Protein 9D7V (pdb70)

Structure (mmCIF, N/CA/C/O backbone):
data_9D7V
#
_entry.id   9D7V
#
_cell.length_a   1.00
_cell.length_b   1.00
_cell.length_c   1.00
_cell.angle_alpha   90.00
_cell.angle_beta   90.00
_cell.angle_gamma   90.00
#
_symmetry.space_group_name_H-M   'P 1'
#
loop_
_entity.id
_entity.type
_entity.pdbx_description
1 polymer 'Green fluorescence protein,MFS-type transporter SLC18B1,membrane protein spd'
2 non-polymer SPERMIDINE
3 water water
#
loop_
_atom_site.group_PDB
_atom_site.id
_atom_site.type_symbol
_atom_site.label_atom_id
_atom_site.label_alt_id
_atom_site.label_comp_id
_atom_site.label_asym_id
_atom_site.label_entity_id
_atom_site.label_seq_id
_atom_site.pdbx_PDB_ins_code
_atom_site.Cartn_x
_atom_site.Cartn_y
_atom_site.Cartn_z
_atom_site.occupancy
_atom_site.B_iso_or_equiv
_atom_site.auth_seq_id
_atom_site.auth_comp_id
_atom_site.auth_asym_id
_atom_site.auth_atom_id
_atom_site.pdbx_PDB_model_num
ATOM 1 N N . VAL A 1 1 ? 132.911 114.820 125.005 1.00 162.49 2 VAL A N 1
ATOM 2 C CA . VAL A 1 1 ? 134.298 114.683 125.428 1.00 170.56 2 VAL A CA 1
ATOM 3 C C . VAL A 1 1 ? 134.980 113.557 124.659 1.00 171.13 2 VAL A C 1
ATOM 4 O O . VAL A 1 1 ? 134.768 112.377 124.943 1.00 170.40 2 VAL A O 1
ATOM 8 N N . SER A 1 2 ? 135.800 113.932 123.682 1.00 170.86 3 SER A N 1
ATOM 9 C CA . SER A 1 2 ? 136.491 112.954 122.859 1.00 164.82 3 SER A CA 1
ATOM 10 C C . SER A 1 2 ? 137.788 112.499 123.525 1.00 157.93 3 SER A C 1
ATOM 11 O O . SER A 1 2 ? 138.204 113.016 124.566 1.00 159.16 3 SER A O 1
ATOM 14 N N . LYS A 1 3 ? 138.427 111.505 122.903 1.00 145.49 4 LYS A N 1
ATOM 15 C CA . LYS A 1 3 ? 139.666 110.951 123.436 1.00 147.45 4 LYS A CA 1
ATOM 16 C C . LYS A 1 3 ? 140.846 111.903 123.287 1.00 148.25 4 LYS A C 1
ATOM 17 O O . LYS A 1 3 ? 141.666 112.002 124.207 1.00 148.24 4 LYS A O 1
ATOM 23 N N . GLY A 1 4 ? 140.933 112.626 122.172 1.00 145.35 5 GLY A N 1
ATOM 24 C CA . GLY A 1 4 ? 142.098 113.416 121.828 1.00 144.62 5 GLY A CA 1
ATOM 25 C C . GLY A 1 4 ? 142.338 114.671 122.635 1.00 143.38 5 GLY A C 1
ATOM 26 O O . GLY A 1 4 ? 143.350 115.342 122.417 1.00 142.52 5 GLY A O 1
ATOM 27 N N . GLU A 1 5 ? 141.437 115.019 123.556 1.00 142.85 6 GLU A N 1
ATOM 28 C CA . GLU A 1 5 ? 141.627 116.219 124.363 1.00 147.09 6 GLU A CA 1
ATOM 29 C C . GLU A 1 5 ? 142.722 116.024 125.408 1.00 148.10 6 GLU A C 1
ATOM 30 O O . GLU A 1 5 ? 143.383 116.994 125.802 1.00 150.19 6 GLU A O 1
ATOM 36 N N . GLU A 1 6 ? 142.944 114.782 125.847 1.00 145.47 7 GLU A N 1
ATOM 37 C CA . GLU A 1 6 ? 143.927 114.517 126.894 1.00 149.48 7 GLU A CA 1
ATOM 38 C C . GLU A 1 6 ? 145.357 114.691 126.396 1.00 145.02 7 GLU A C 1
ATOM 39 O O . GLU A 1 6 ? 146.243 115.059 127.176 1.00 143.67 7 GLU A O 1
ATOM 45 N N . LEU A 1 7 ? 145.602 114.454 125.107 1.00 139.17 8 LEU A N 1
ATOM 46 C CA . LEU A 1 7 ? 146.952 114.554 124.565 1.00 136.44 8 LEU A CA 1
ATOM 47 C C . LEU A 1 7 ? 147.371 115.986 124.258 1.00 138.05 8 LEU A C 1
ATOM 48 O O . LEU A 1 7 ? 148.527 116.203 123.879 1.00 137.12 8 LEU A O 1
ATOM 53 N N . PHE A 1 8 ? 146.476 116.960 124.403 1.00 136.23 9 PHE A N 1
ATOM 54 C CA . PHE A 1 8 ? 146.766 118.340 124.040 1.00 133.22 9 PHE A CA 1
ATOM 55 C C . PHE A 1 8 ? 147.027 119.240 125.238 1.00 136.51 9 PHE A C 1
ATOM 56 O O . PHE A 1 8 ? 147.257 120.439 125.053 1.00 138.39 9 PHE A O 1
ATOM 64 N N . THR A 1 9 ? 146.997 118.705 126.453 1.00 137.75 10 THR A N 1
ATOM 65 C CA . THR A 1 9 ? 147.265 119.502 127.647 1.00 137.68 10 THR A CA 1
ATOM 66 C C . THR A 1 9 ? 148.771 119.687 127.767 1.00 135.09 10 THR A C 1
ATOM 67 O O . THR A 1 9 ? 149.462 118.882 128.395 1.00 137.69 10 THR A O 1
ATOM 71 N N . GLY A 1 10 ? 149.287 120.752 127.160 1.00 133.73 11 GLY A N 1
ATOM 72 C CA . GLY A 1 10 ? 150.710 121.024 127.205 1.00 130.49 11 GLY A CA 1
ATOM 73 C C . GLY A 1 10 ? 151.272 121.494 125.881 1.00 127.27 11 GLY A C 1
ATOM 74 O O . GLY A 1 10 ? 150.597 121.422 124.850 1.00 130.52 11 GLY A O 1
ATOM 75 N N . VAL A 1 11 ? 152.512 121.980 125.897 1.00 124.69 12 VAL A N 1
ATOM 76 C CA . VAL A 1 11 ? 153.147 122.461 124.678 1.00 129.23 12 VAL A CA 1
ATOM 77 C C . VAL A 1 11 ? 153.606 121.271 123.847 1.00 125.00 12 VAL A C 1
ATOM 78 O O . VAL A 1 11 ? 154.370 120.420 124.321 1.00 127.23 12 VAL A O 1
ATOM 82 N N . VAL A 1 12 ? 153.145 121.205 122.603 1.00 124.12 13 VAL A N 1
ATOM 83 C CA . VAL A 1 12 ? 153.545 120.122 121.708 1.00 124.74 13 VAL A CA 1
ATOM 84 C C . VAL A 1 12 ? 154.259 120.709 120.493 1.00 126.19 13 VAL A C 1
ATOM 85 O O . VAL A 1 12 ? 153.911 121.810 120.036 1.00 131.21 13 VAL A O 1
ATOM 89 N N . PRO A 1 13 ? 155.276 120.034 119.959 1.00 124.09 14 PRO A N 1
ATOM 90 C CA . PRO A 1 13 ? 155.993 120.568 118.795 1.00 128.48 14 PRO A CA 1
ATOM 91 C C . PRO A 1 13 ? 155.151 120.488 117.530 1.00 133.95 14 PRO A C 1
ATOM 92 O O . PRO A 1 13 ? 154.185 119.729 117.430 1.00 130.32 14 PRO A O 1
ATOM 96 N N . ILE A 1 14 ? 155.540 121.301 116.549 1.00 129.27 15 ILE A N 1
ATOM 97 C CA . ILE A 1 14 ? 154.844 121.385 115.269 1.00 120.19 15 ILE A CA 1
ATOM 98 C C . ILE A 1 14 ? 155.887 121.449 114.160 1.00 119.13 15 ILE A C 1
ATOM 99 O O . ILE A 1 14 ? 156.996 121.960 114.354 1.00 121.60 15 ILE A O 1
ATOM 104 N N . LEU A 1 15 ? 155.540 120.881 113.006 1.00 123.24 16 LEU A N 1
ATOM 105 C CA . LEU A 1 15 ? 156.401 120.877 111.831 1.00 120.16 16 LEU A CA 1
ATOM 106 C C . LEU A 1 15 ? 155.513 121.055 110.610 1.00 114.62 16 LEU A C 1
ATOM 107 O O . LEU A 1 15 ? 154.437 120.456 110.533 1.00 119.49 16 LEU A O 1
ATOM 112 N N . VAL A 1 16 ? 155.964 121.869 109.659 1.00 112.11 17 VAL A N 1
ATOM 113 C CA . VAL A 1 16 ? 155.147 122.294 108.532 1.00 107.43 17 VAL A CA 1
ATOM 114 C C . VAL A 1 16 ? 155.962 122.163 107.248 1.00 105.81 17 VAL A C 1
ATOM 115 O O . VAL A 1 16 ? 157.175 122.403 107.237 1.00 109.41 17 VAL A O 1
ATOM 119 N N . GLU A 1 17 ? 155.299 121.720 106.178 1.00 108.80 18 GLU A N 1
ATOM 120 C CA . GLU A 1 17 ? 155.926 121.486 104.886 1.00 113.11 18 GLU A CA 1
ATOM 121 C C . GLU A 1 17 ? 154.939 121.862 103.791 1.00 114.31 18 GLU A C 1
ATOM 122 O O . GLU A 1 17 ? 153.741 121.598 103.914 1.00 125.03 18 GLU A O 1
ATOM 128 N N . LEU A 1 18 ? 155.442 122.479 102.723 1.00 112.46 19 LEU A N 1
ATOM 129 C CA . LEU A 1 18 ? 154.600 122.954 101.636 1.00 115.26 19 LEU A CA 1
ATOM 130 C C . LEU A 1 18 ? 155.366 122.865 100.326 1.00 120.44 19 LEU A C 1
ATOM 131 O O . LEU A 1 18 ? 156.514 123.310 100.241 1.00 128.05 19 LEU A O 1
ATOM 136 N N . ASP A 1 19 ? 154.709 122.313 99.307 1.00 116.40 20 ASP A N 1
ATOM 137 C CA . ASP A 1 19 ? 155.234 122.251 97.948 1.00 117.82 20 ASP A CA 1
ATOM 138 C C . ASP A 1 19 ? 154.171 122.808 97.016 1.00 118.93 20 ASP A C 1
ATOM 139 O O . ASP A 1 19 ? 153.120 122.186 96.836 1.00 126.02 20 ASP A O 1
ATOM 144 N N . GLY A 1 20 ? 154.438 123.972 96.415 1.00 121.71 21 GLY A N 1
ATOM 145 C CA . GLY A 1 20 ? 153.428 124.663 95.644 1.00 127.09 21 GLY A CA 1
ATOM 146 C C . GLY A 1 20 ? 153.928 125.059 94.269 1.00 131.74 21 GLY A C 1
ATOM 147 O O . GLY A 1 20 ? 155.127 125.020 93.977 1.00 134.02 21 GLY A O 1
ATOM 148 N N . ASP A 1 21 ? 152.974 125.456 93.428 1.00 130.43 22 ASP A N 1
ATOM 149 C CA . ASP A 1 21 ? 153.246 125.842 92.053 1.00 130.94 22 ASP A CA 1
ATOM 150 C C . ASP A 1 21 ? 152.295 126.961 91.656 1.00 129.41 22 ASP A C 1
ATOM 151 O O . ASP A 1 21 ? 151.076 126.817 91.777 1.00 133.12 22 ASP A O 1
ATOM 156 N N . VAL A 1 22 ? 152.855 128.073 91.181 1.00 129.92 23 VAL A N 1
ATOM 157 C CA . VAL A 1 22 ? 152.062 129.182 90.653 1.00 136.22 23 VAL A CA 1
ATOM 158 C C . VAL A 1 22 ? 152.512 129.509 89.223 1.00 136.19 23 VAL A C 1
ATOM 159 O O . VAL A 1 22 ? 153.652 129.938 89.002 1.00 137.81 23 VAL A O 1
ATOM 163 N N . ASN A 1 23 ? 151.619 129.264 88.255 1.00 131.66 24 ASN A N 1
ATOM 164 C CA . ASN A 1 23 ? 151.807 129.560 86.826 1.00 142.51 24 ASN A CA 1
ATOM 165 C C . ASN A 1 23 ? 153.072 128.917 86.252 1.00 148.01 24 ASN A C 1
ATOM 166 O O . ASN A 1 23 ? 153.815 129.526 85.478 1.00 146.63 24 ASN A O 1
ATOM 171 N N . GLY A 1 24 ? 153.317 127.668 86.641 1.00 145.68 25 GLY A N 1
ATOM 172 C CA . GLY A 1 24 ? 154.508 126.964 86.216 1.00 145.69 25 GLY A CA 1
ATOM 173 C C . GLY A 1 24 ? 155.749 127.252 87.031 1.00 147.57 25 GLY A C 1
ATOM 174 O O . GLY A 1 24 ? 156.809 126.685 86.735 1.00 148.27 25 GLY A O 1
ATOM 175 N N . HIS A 1 25 ? 155.656 128.111 88.043 1.00 143.38 26 HIS A N 1
ATOM 176 C CA . HIS A 1 25 ? 156.771 128.431 88.923 1.00 138.99 26 HIS A CA 1
ATOM 177 C C . HIS A 1 25 ? 156.662 127.578 90.180 1.00 136.06 26 HIS A C 1
ATOM 178 O O . HIS A 1 25 ? 155.719 127.739 90.961 1.00 138.21 26 HIS A O 1
ATOM 185 N N . LYS A 1 26 ? 157.615 126.672 90.366 1.00 133.29 27 LYS A N 1
ATOM 186 C CA . LYS A 1 26 ? 157.624 125.787 91.519 1.00 134.66 27 LYS A CA 1
ATOM 187 C C . LYS A 1 26 ? 158.293 126.471 92.702 1.00 134.10 27 LYS A C 1
ATOM 188 O O . LYS A 1 26 ? 159.237 127.248 92.532 1.00 136.51 27 LYS A O 1
ATOM 194 N N . PHE A 1 27 ? 157.798 126.177 93.903 1.00 132.16 28 PHE A N 1
ATOM 195 C CA . PHE A 1 27 ? 158.409 126.659 95.132 1.00 132.65 28 PHE A CA 1
ATOM 196 C C . PHE A 1 27 ? 158.077 125.687 96.254 1.00 127.22 28 PHE A C 1
ATOM 197 O O . PHE A 1 27 ? 157.172 124.859 96.139 1.00 132.83 28 PHE A O 1
ATOM 205 N N . SER A 1 28 ? 158.833 125.787 97.344 1.00 119.25 29 SER A N 1
ATOM 206 C CA . SER A 1 28 ? 158.655 124.897 98.482 1.00 117.00 29 SER A CA 1
ATOM 207 C C . SER A 1 28 ? 159.164 125.581 99.738 1.00 117.36 29 SER A C 1
ATOM 208 O O . SER A 1 28 ? 160.238 126.187 99.722 1.00 127.23 29 SER A O 1
ATOM 211 N N . VAL A 1 29 ? 158.393 125.486 100.823 1.00 111.03 30 VAL A N 1
ATOM 212 C CA . VAL A 1 29 ? 158.812 126.020 102.113 1.00 115.47 30 VAL A CA 1
ATOM 213 C C . VAL A 1 29 ? 158.655 124.932 103.168 1.00 114.22 30 VAL A C 1
ATOM 214 O O . VAL A 1 29 ? 157.908 123.966 102.998 1.00 119.16 30 VAL A O 1
ATOM 218 N N . SER A 1 30 ? 159.402 125.083 104.258 1.00 109.84 31 SER A N 1
ATOM 219 C CA . SER A 1 30 ? 159.353 124.142 105.369 1.00 108.61 31 SER A CA 1
ATOM 220 C C . SER A 1 30 ? 159.677 124.894 106.650 1.00 109.38 31 SER A C 1
ATOM 221 O O . SER A 1 30 ? 160.223 126.000 106.616 1.00 116.70 31 SER A O 1
ATOM 224 N N . GLY A 1 31 ? 159.333 124.288 107.781 1.00 109.82 32 GLY A N 1
ATOM 225 C CA . GLY A 1 31 ? 159.647 124.920 109.051 1.00 111.22 32 GLY A CA 1
ATOM 226 C C . GLY A 1 31 ? 159.196 124.090 110.231 1.00 112.89 32 GLY A C 1
ATOM 227 O O . GLY A 1 31 ? 158.553 123.049 110.082 1.00 119.46 32 GLY A O 1
ATOM 228 N N . GLU A 1 32 ? 159.550 124.576 111.420 1.00 112.63 33 GLU A N 1
ATOM 229 C CA . GLU A 1 32 ? 159.193 123.944 112.683 1.00 115.35 33 GLU A CA 1
ATOM 230 C C . GLU A 1 32 ? 158.704 125.007 113.659 1.00 112.70 33 GLU A C 1
ATOM 231 O O . GLU A 1 32 ? 158.713 126.204 113.366 1.00 117.81 33 GLU A O 1
ATOM 237 N N . GLY A 1 33 ? 158.276 124.556 114.834 1.00 112.09 34 GLY A N 1
ATOM 238 C CA . GLY A 1 33 ? 157.854 125.484 115.868 1.00 115.48 34 GLY A CA 1
ATOM 239 C C . GLY A 1 33 ? 157.175 124.749 117.007 1.00 124.24 34 GLY A C 1
ATOM 240 O O . GLY A 1 33 ? 157.315 123.533 117.146 1.00 124.15 34 GLY A O 1
ATOM 241 N N . GLU A 1 34 ? 156.378 125.491 117.776 1.00 126.16 35 GLU A N 1
ATOM 242 C CA . GLU A 1 34 ? 155.707 124.889 118.922 1.00 121.19 35 GLU A CA 1
ATOM 243 C C . GLU A 1 34 ? 154.315 125.477 119.100 1.00 120.48 35 GLU A C 1
ATOM 244 O O . GLU A 1 34 ? 154.091 126.671 118.886 1.00 128.82 35 GLU A O 1
ATOM 250 N N . GLY A 1 35 ? 153.377 124.627 119.513 1.00 116.09 36 GLY A N 1
ATOM 251 C CA . GLY A 1 35 ? 152.021 125.078 119.746 1.00 120.79 36 GLY A CA 1
ATOM 252 C C . GLY A 1 35 ? 151.436 124.513 121.020 1.00 118.54 36 GLY A C 1
ATOM 253 O O . GLY A 1 35 ? 151.628 123.335 121.327 1.00 124.58 36 GLY A O 1
ATOM 254 N N . ASP A 1 36 ? 150.732 125.346 121.780 1.00 118.29 37 ASP A N 1
ATOM 255 C CA . ASP A 1 36 ? 150.068 124.926 123.004 1.00 123.35 37 ASP A CA 1
ATOM 256 C C . ASP A 1 36 ? 148.584 125.228 122.855 1.00 126.61 37 ASP A C 1
ATOM 257 O O . ASP A 1 36 ? 148.209 126.344 122.480 1.00 131.41 37 ASP A O 1
ATOM 262 N N . ALA A 1 37 ? 147.748 124.236 123.145 1.00 127.59 38 ALA A N 1
ATOM 263 C CA . ALA A 1 37 ? 146.309 124.377 122.994 1.00 125.53 38 ALA A CA 1
ATOM 264 C C . ALA A 1 37 ? 145.582 124.578 124.314 1.00 129.52 38 ALA A C 1
ATOM 265 O O . ALA A 1 37 ? 144.350 124.675 124.310 1.00 134.72 38 ALA A O 1
ATOM 267 N N . THR A 1 38 ? 146.306 124.615 125.436 1.00 136.54 39 THR A N 1
ATOM 268 C CA . THR A 1 38 ? 145.670 124.878 126.723 1.00 145.13 39 THR A CA 1
ATOM 269 C C . THR A 1 38 ? 145.150 126.310 126.791 1.00 143.92 39 THR A C 1
ATOM 270 O O . THR A 1 38 ? 144.027 126.553 127.251 1.00 139.61 39 THR A O 1
ATOM 274 N N . TYR A 1 39 ? 145.939 127.271 126.300 1.00 138.98 40 TYR A N 1
ATOM 275 C CA . TYR A 1 39 ? 145.511 128.664 126.254 1.00 142.89 40 TYR A CA 1
ATOM 276 C C . TYR A 1 39 ? 145.596 129.245 124.844 1.00 140.35 40 TYR A C 1
ATOM 277 O O . TYR A 1 39 ? 145.524 130.467 124.680 1.00 139.60 40 TYR A O 1
ATOM 286 N N . GLY A 1 40 ? 145.739 128.395 123.828 1.00 136.78 41 GLY A N 1
ATOM 287 C CA . GLY A 1 40 ? 145.626 128.812 122.442 1.00 123.02 41 GLY A CA 1
ATOM 288 C C . GLY A 1 40 ? 146.741 129.690 121.912 1.00 117.95 41 GLY A C 1
ATOM 289 O O . GLY A 1 40 ? 146.496 130.835 121.525 1.00 118.65 41 GLY A O 1
ATOM 290 N N . LYS A 1 41 ? 147.967 129.175 121.886 1.00 119.35 42 LYS A N 1
ATOM 291 C CA . LYS A 1 41 ? 149.112 129.898 121.352 1.00 121.46 42 LYS A CA 1
ATOM 292 C C . LYS A 1 41 ? 149.836 129.035 120.329 1.00 118.49 42 LYS A C 1
ATOM 293 O O . LYS A 1 41 ? 149.929 127.814 120.490 1.00 123.34 42 LYS A O 1
ATOM 299 N N . LEU A 1 42 ? 150.343 129.667 119.274 1.00 112.74 43 LEU A N 1
ATOM 300 C CA . LEU A 1 42 ? 151.070 128.924 118.252 1.00 114.67 43 LEU A CA 1
ATOM 301 C C . LEU A 1 42 ? 152.209 129.772 117.707 1.00 116.28 43 LEU A C 1
ATOM 302 O O . LEU A 1 42 ? 151.991 130.921 117.316 1.00 119.89 43 LEU A O 1
ATOM 307 N N . THR A 1 43 ? 153.415 129.205 117.681 1.00 114.93 44 THR A N 1
ATOM 308 C CA . THR A 1 43 ? 154.592 129.859 117.129 1.00 113.82 44 THR A CA 1
ATOM 309 C C . THR A 1 43 ? 155.123 129.018 115.979 1.00 113.42 44 THR A C 1
ATOM 310 O O . THR A 1 43 ? 155.493 127.851 116.174 1.00 120.58 44 THR A O 1
ATOM 314 N N . LEU A 1 44 ? 155.167 129.622 114.792 1.00 116.46 45 LEU A N 1
ATOM 315 C CA . LEU A 1 44 ? 155.527 128.940 113.553 1.00 111.69 45 LEU A CA 1
ATOM 316 C C . LEU A 1 44 ? 156.662 129.703 112.888 1.00 115.89 45 LEU A C 1
ATOM 317 O O . LEU A 1 44 ? 156.538 130.903 112.633 1.00 122.87 45 LEU A O 1
ATOM 322 N N . LYS A 1 45 ? 157.762 129.018 112.606 1.00 111.63 46 LYS A N 1
ATOM 323 C CA . LYS A 1 45 ? 158.920 129.636 111.968 1.00 112.67 46 LYS A CA 1
ATOM 324 C C . LYS A 1 45 ? 159.093 128.999 110.595 1.00 114.87 46 LYS A C 1
ATOM 325 O O . LYS A 1 45 ? 159.478 127.831 110.495 1.00 120.26 46 LYS A O 1
ATOM 331 N N . LEU A 1 46 ? 158.813 129.763 109.544 1.00 112.21 47 LEU A N 1
ATOM 332 C CA . LEU A 1 46 ? 158.931 129.284 108.172 1.00 111.14 47 LEU A CA 1
ATOM 333 C C . LEU A 1 46 ? 160.264 129.717 107.583 1.00 115.02 47 LEU A C 1
ATOM 334 O O . LEU A 1 46 ? 160.718 130.840 107.821 1.00 122.74 47 LEU A O 1
ATOM 339 N N . ILE A 1 47 ? 160.887 128.822 106.821 1.00 111.86 48 ILE A N 1
ATOM 340 C CA . ILE A 1 47 ? 162.094 129.126 106.062 1.00 115.68 48 ILE A CA 1
ATOM 341 C C . ILE A 1 47 ? 161.867 128.634 104.640 1.00 115.71 48 ILE A C 1
ATOM 342 O O . ILE A 1 47 ? 161.556 127.456 104.433 1.00 116.56 48 ILE A O 1
ATOM 347 N N . CYS A 1 48 ? 162.014 129.530 103.667 1.00 121.66 49 CYS A N 1
ATOM 348 C CA . CYS A 1 48 ? 161.860 129.147 102.270 1.00 127.30 49 CYS A CA 1
ATOM 349 C C . CYS A 1 48 ? 163.040 128.290 101.830 1.00 128.84 49 CYS A C 1
ATOM 350 O O . CYS A 1 48 ? 164.199 128.633 102.083 1.00 134.98 49 CYS A O 1
ATOM 353 N N . THR A 1 49 ? 162.745 127.172 101.168 1.00 125.77 50 THR A N 1
ATOM 354 C CA . THR A 1 49 ? 163.785 126.215 100.812 1.00 133.79 50 THR A CA 1
ATOM 355 C C . THR A 1 49 ? 164.403 126.479 99.447 1.00 136.10 50 THR A C 1
ATOM 356 O O . THR A 1 49 ? 165.596 126.215 99.259 1.00 139.29 50 THR A O 1
ATOM 360 N N . THR A 1 50 ? 163.630 126.990 98.490 1.00 134.77 51 THR A N 1
ATOM 361 C CA . THR A 1 50 ? 164.166 127.248 97.160 1.00 145.32 51 THR A CA 1
ATOM 362 C C . THR A 1 50 ? 164.896 128.582 97.058 1.00 153.64 51 THR A C 1
ATOM 363 O O . THR A 1 50 ? 165.482 128.868 96.008 1.00 154.87 51 THR A O 1
ATOM 367 N N . GLY A 1 51 ? 164.875 129.400 98.111 1.00 152.84 52 GLY A N 1
ATOM 368 C CA . GLY A 1 51 ? 165.653 130.615 98.180 1.00 155.31 52 GLY A CA 1
ATOM 369 C C . GLY A 1 51 ? 164.905 131.881 97.813 1.00 159.43 52 GLY A C 1
ATOM 370 O O . GLY A 1 51 ? 165.349 132.973 98.187 1.00 160.89 52 GLY A O 1
ATOM 371 N N . LYS A 1 52 ? 163.787 131.769 97.099 1.00 157.99 53 LYS A N 1
ATOM 372 C CA . LYS A 1 52 ? 163.016 132.940 96.709 1.00 156.69 53 LYS A CA 1
ATOM 373 C C . LYS A 1 52 ? 161.552 132.547 96.573 1.00 152.96 53 LYS A C 1
ATOM 374 O O . LYS A 1 52 ? 161.223 131.400 96.264 1.00 155.78 53 LYS A O 1
ATOM 380 N N . LEU A 1 53 ? 160.674 133.521 96.798 1.00 143.41 54 LEU A N 1
ATOM 381 C CA . LEU A 1 53 ? 159.242 133.286 96.753 1.00 137.32 54 LEU A CA 1
ATOM 382 C C . LEU A 1 53 ? 158.614 134.201 95.708 1.00 138.71 54 LEU A C 1
ATOM 383 O O . LEU A 1 53 ? 158.753 135.433 95.799 1.00 142.38 54 LEU A O 1
ATOM 388 N N . PRO A 1 54 ? 157.925 133.649 94.703 1.00 136.84 55 PRO A N 1
ATOM 389 C CA . PRO A 1 54 ? 157.217 134.501 93.737 1.00 134.39 55 PRO A CA 1
ATOM 390 C C . PRO A 1 54 ? 155.918 135.083 94.266 1.00 133.29 55 PRO A C 1
ATOM 391 O O . PRO A 1 54 ? 155.334 135.948 93.598 1.00 135.68 55 PRO A O 1
ATOM 395 N N . VAL A 1 55 ? 155.450 134.641 95.428 1.00 126.56 56 VAL A N 1
ATOM 396 C CA . VAL A 1 55 ? 154.201 135.129 96.009 1.00 122.41 56 VAL A CA 1
ATOM 397 C C . VAL A 1 55 ? 154.523 135.790 97.343 1.00 123.82 56 VAL A C 1
ATOM 398 O O . VAL A 1 55 ? 155.545 135.475 97.975 1.00 131.11 56 VAL A O 1
ATOM 402 N N . PRO A 1 56 ? 153.701 136.745 97.779 1.00 114.33 57 PRO A N 1
ATOM 403 C CA . PRO A 1 56 ? 153.903 137.328 99.110 1.00 111.85 57 PRO A CA 1
ATOM 404 C C . PRO A 1 56 ? 153.559 136.348 100.221 1.00 113.36 57 PRO A C 1
ATOM 405 O O . PRO A 1 56 ? 152.769 135.416 100.055 1.00 113.02 57 PRO A O 1
ATOM 409 N N . TRP A 1 57 ? 154.197 136.573 101.369 1.00 115.26 58 TRP A N 1
ATOM 410 C CA . TRP A 1 57 ? 153.969 135.741 102.551 1.00 111.31 58 TRP A CA 1
ATOM 411 C C . TRP A 1 57 ? 152.548 135.777 103.125 1.00 103.74 58 TRP A C 1
ATOM 412 O O . TRP A 1 57 ? 152.065 134.702 103.521 1.00 104.09 58 TRP A O 1
ATOM 423 N N . PRO A 1 58 ? 151.839 136.925 103.251 1.00 104.34 59 PRO A N 1
ATOM 424 C CA . PRO A 1 58 ? 150.471 136.848 103.812 1.00 101.09 59 PRO A CA 1
ATOM 425 C C . PRO A 1 58 ? 149.459 136.094 102.960 1.00 101.99 59 PRO A C 1
ATOM 426 O O . PRO A 1 58 ? 148.398 135.723 103.477 1.00 99.89 59 PRO A O 1
ATOM 430 N N . THR A 1 59 ? 149.743 135.857 101.678 1.00 101.73 60 THR A N 1
ATOM 431 C CA . THR A 1 59 ? 148.848 135.032 100.874 1.00 97.30 60 THR A CA 1
ATOM 432 C C . THR A 1 59 ? 148.916 133.565 101.283 1.00 99.66 60 THR A C 1
ATOM 433 O O . THR A 1 59 ? 147.955 132.818 101.070 1.00 105.95 60 THR A O 1
ATOM 437 N N . LEU A 1 60 ? 150.031 133.136 101.870 1.00 97.63 61 LEU A N 1
ATOM 438 C CA . LEU A 1 60 ? 150.217 131.747 102.268 1.00 90.94 61 LEU A CA 1
ATOM 439 C C . LEU A 1 60 ? 150.061 131.518 103.766 1.00 92.44 61 LEU A C 1
ATOM 440 O O . LEU A 1 60 ? 150.199 130.375 104.211 1.00 96.23 61 LEU A O 1
ATOM 445 N N . VAL A 1 61 ? 149.792 132.566 104.551 1.00 97.97 62 VAL A N 1
ATOM 446 C CA . VAL A 1 61 ? 149.557 132.396 105.985 1.00 97.39 62 VAL A CA 1
ATOM 447 C C . VAL A 1 61 ? 148.265 131.621 106.222 1.00 101.22 62 VAL A C 1
ATOM 448 O O . VAL A 1 61 ? 148.184 130.773 107.120 1.00 107.19 62 VAL A O 1
ATOM 452 N N . THR A 1 62 ? 147.259 131.847 105.375 1.00 101.46 63 THR A N 1
ATOM 453 C CA . THR A 1 62 ? 145.984 131.153 105.514 1.00 95.02 63 THR A CA 1
ATOM 454 C C . THR A 1 62 ? 146.047 129.686 105.102 1.00 95.67 63 THR A C 1
ATOM 455 O O . THR A 1 62 ? 145.070 128.960 105.307 1.00 101.87 63 THR A O 1
ATOM 459 N N . THR A 1 63 ? 147.147 129.237 104.505 1.00 100.51 64 THR A N 1
ATOM 460 C CA . THR A 1 63 ? 147.337 127.817 104.254 1.00 96.81 64 THR A CA 1
ATOM 461 C C . THR A 1 63 ? 148.271 127.166 105.262 1.00 100.08 64 THR A C 1
ATOM 462 O O . THR A 1 63 ? 148.133 125.967 105.528 1.00 96.33 64 THR A O 1
ATOM 466 N N . LEU A 1 64 ? 149.198 127.928 105.842 1.00 100.97 65 LEU A N 1
ATOM 467 C CA . LEU A 1 64 ? 150.177 127.383 106.776 1.00 103.60 65 LEU A CA 1
ATOM 468 C C . LEU A 1 64 ? 149.690 127.484 108.220 1.00 106.05 65 LEU A C 1
ATOM 469 O O . LEU A 1 64 ? 149.504 126.466 108.893 1.00 110.55 65 LEU A O 1
ATOM 474 N N . GLY A 1 65 ? 149.474 128.706 108.701 1.00 112.58 66 GLY A N 1
ATOM 475 C CA . GLY A 1 65 ? 149.080 128.926 110.079 1.00 120.43 66 GLY A CA 1
ATOM 476 C C . GLY A 1 65 ? 147.619 128.631 110.336 1.00 118.54 66 GLY A C 1
ATOM 477 O O . GLY A 1 65 ? 147.249 128.138 111.406 1.00 119.60 66 GLY A O 1
ATOM 478 N N . TYR A 1 66 ? 146.774 128.929 109.349 1.00 114.82 67 TYR A N 1
ATOM 479 C CA . TYR A 1 66 ? 145.354 128.619 109.446 1.00 107.10 67 TYR A CA 1
ATOM 480 C C . TYR A 1 66 ? 145.065 127.155 109.159 1.00 107.77 67 TYR A C 1
ATOM 481 O O . TYR A 1 66 ? 143.921 126.723 109.326 1.00 117.54 67 TYR A O 1
ATOM 490 N N . GLY A 1 67 ? 146.059 126.391 108.712 1.00 111.85 68 GLY A N 1
ATOM 491 C CA . GLY A 1 67 ? 145.905 124.957 108.593 1.00 120.53 68 GLY A CA 1
ATOM 492 C C . GLY A 1 67 ? 146.077 124.201 109.888 1.00 121.87 68 GLY A C 1
ATOM 493 O O . GLY A 1 67 ? 145.837 122.991 109.927 1.00 124.54 68 GLY A O 1
ATOM 494 N N . LEU A 1 68 ? 146.491 124.890 110.948 1.00 115.42 69 LEU A N 1
ATOM 495 C CA . LEU A 1 68 ? 146.637 124.282 112.264 1.00 112.22 69 LEU A CA 1
ATOM 496 C C . LEU A 1 68 ? 145.408 124.611 113.110 1.00 116.47 69 LEU A C 1
ATOM 497 O O . LEU A 1 68 ? 145.431 125.432 114.027 1.00 118.73 69 LEU A O 1
ATOM 502 N N . GLN A 1 69 ? 144.316 123.936 112.766 1.00 112.07 70 GLN A N 1
ATOM 503 C CA . GLN A 1 69 ? 143.035 124.088 113.441 1.00 110.19 70 GLN A CA 1
ATOM 504 C C . GLN A 1 69 ? 142.985 123.409 114.802 1.00 112.14 70 GLN A C 1
ATOM 505 O O . GLN A 1 69 ? 142.107 123.737 115.606 1.00 114.85 70 GLN A O 1
ATOM 511 N N . CYS A 1 70 ? 143.903 122.484 115.084 1.00 110.77 71 CYS A N 1
ATOM 512 C CA . CYS A 1 70 ? 143.803 121.653 116.276 1.00 113.93 71 CYS A CA 1
ATOM 513 C C . CYS A 1 70 ? 144.309 122.336 117.536 1.00 115.21 71 CYS A C 1
ATOM 514 O O . CYS A 1 70 ? 144.140 121.779 118.624 1.00 121.77 71 CYS A O 1
ATOM 517 N N . PHE A 1 71 ? 144.931 123.508 117.426 1.00 116.07 72 PHE A N 1
ATOM 518 C CA . PHE A 1 71 ? 145.410 124.238 118.590 1.00 112.33 72 PHE A CA 1
ATOM 519 C C . PHE A 1 71 ? 144.409 125.281 119.066 1.00 113.16 72 PHE A C 1
ATOM 520 O O . PHE A 1 71 ? 144.807 126.316 119.608 1.00 119.41 72 PHE A O 1
ATOM 528 N N . ALA A 1 72 ? 143.119 125.027 118.871 1.00 113.45 73 ALA A N 1
ATOM 529 C CA . ALA A 1 72 ? 142.094 125.974 119.273 1.00 115.07 73 ALA A CA 1
ATOM 530 C C . ALA A 1 72 ? 141.860 125.920 120.776 1.00 119.20 73 ALA A C 1
ATOM 531 O O . ALA A 1 72 ? 141.956 124.865 121.408 1.00 122.48 73 ALA A O 1
ATOM 533 N N . ARG A 1 73 ? 141.542 127.078 121.347 1.00 117.78 74 ARG A N 1
ATOM 534 C CA . ARG A 1 73 ? 141.257 127.202 122.773 1.00 122.43 74 ARG A CA 1
ATOM 535 C C . ARG A 1 73 ? 139.743 127.172 122.939 1.00 116.79 74 ARG A C 1
ATOM 536 O O . ARG A 1 73 ? 139.071 128.198 122.815 1.00 115.86 74 ARG A O 1
ATOM 544 N N . TYR A 1 74 ? 139.203 125.984 123.200 1.00 121.95 75 TYR A N 1
ATOM 545 C CA . TYR A 1 74 ? 137.777 125.832 123.429 1.00 129.56 75 TYR A CA 1
ATOM 546 C C . TYR A 1 74 ? 137.490 125.999 124.909 1.00 141.55 75 TYR A C 1
ATOM 547 O O . TYR A 1 74 ? 138.255 125.480 125.739 1.00 144.86 75 TYR A O 1
ATOM 556 N N . PRO A 1 75 ? 136.423 126.701 125.292 1.00 140.16 76 PRO A N 1
ATOM 557 C CA . PRO A 1 75 ? 136.095 126.826 126.719 1.00 142.55 76 PRO A CA 1
ATOM 558 C C . PRO A 1 75 ? 135.469 125.564 127.292 1.00 144.57 76 PRO A C 1
ATOM 559 O O . PRO A 1 75 ? 135.403 124.527 126.623 1.00 147.00 76 PRO A O 1
ATOM 563 N N . ASP A 1 76 ? 135.012 125.650 128.544 1.00 149.96 77 ASP A N 1
ATOM 564 C CA . ASP A 1 76 ? 134.415 124.493 129.207 1.00 160.53 77 ASP A CA 1
ATOM 565 C C . ASP A 1 76 ? 133.076 124.115 128.582 1.00 156.61 77 ASP A C 1
ATOM 566 O O . ASP A 1 76 ? 132.659 122.952 128.647 1.00 156.80 77 ASP A O 1
ATOM 571 N N . HIS A 1 77 ? 132.387 125.083 127.973 1.00 146.93 78 HIS A N 1
ATOM 572 C CA . HIS A 1 77 ? 131.059 124.820 127.427 1.00 143.06 78 HIS A CA 1
ATOM 573 C C . HIS A 1 77 ? 131.134 124.018 126.130 1.00 145.07 78 HIS A C 1
ATOM 574 O O . HIS A 1 77 ? 130.346 123.089 125.920 1.00 140.66 78 HIS A O 1
ATOM 581 N N . MET A 1 78 ? 132.077 124.356 125.251 1.00 148.13 79 MET A N 1
ATOM 582 C CA . MET A 1 78 ? 132.184 123.729 123.932 1.00 143.82 79 MET A CA 1
ATOM 583 C C . MET A 1 78 ? 133.314 122.711 123.847 1.00 140.77 79 MET A C 1
ATOM 584 O O . MET A 1 78 ? 134.006 122.635 122.829 1.00 141.43 79 MET A O 1
ATOM 589 N N . LYS A 1 79 ? 133.534 121.918 124.899 1.00 139.30 80 LYS A N 1
ATOM 590 C CA . LYS A 1 79 ? 134.403 120.754 124.757 1.00 142.54 80 LYS A CA 1
ATOM 591 C C . LYS A 1 79 ? 133.760 119.678 123.890 1.00 140.27 80 LYS A C 1
ATOM 592 O O . LYS A 1 79 ? 134.467 118.873 123.274 1.00 137.52 80 LYS A O 1
ATOM 598 N N . GLN A 1 80 ? 132.428 119.648 123.829 1.00 140.50 81 GLN A N 1
ATOM 599 C CA . GLN A 1 80 ? 131.734 118.663 123.008 1.00 139.20 81 GLN A CA 1
ATOM 600 C C . GLN A 1 80 ? 131.643 119.082 121.545 1.00 137.21 81 GLN A C 1
ATOM 601 O O . GLN A 1 80 ? 131.521 118.220 120.669 1.00 140.41 81 GLN A O 1
ATOM 607 N N . HIS A 1 81 ? 131.694 120.379 121.258 1.00 134.34 82 HIS A N 1
ATOM 608 C CA . HIS A 1 81 ? 131.655 120.875 119.882 1.00 134.13 82 HIS A CA 1
ATOM 609 C C . HIS A 1 81 ? 133.067 121.142 119.362 1.00 133.41 82 HIS A C 1
ATOM 610 O O . HIS A 1 81 ? 133.422 122.259 118.994 1.00 129.67 82 HIS A O 1
ATOM 617 N N . ASP A 1 82 ? 133.876 120.085 119.318 1.00 133.40 83 ASP A N 1
ATOM 618 C CA . ASP A 1 82 ? 135.277 120.198 118.921 1.00 126.10 83 ASP A CA 1
ATOM 619 C C . ASP A 1 82 ? 135.585 119.044 117.976 1.00 125.43 83 ASP A C 1
ATOM 620 O O . ASP A 1 82 ? 135.779 117.909 118.421 1.00 128.13 83 ASP A O 1
ATOM 625 N N . PHE A 1 83 ? 135.642 119.338 116.678 1.00 121.74 84 PHE A N 1
ATOM 626 C CA . PHE A 1 83 ? 135.860 118.322 115.658 1.00 116.47 84 PHE A CA 1
ATOM 627 C C . PHE A 1 83 ? 137.336 118.039 115.410 1.00 116.91 84 PHE A C 1
ATOM 628 O O . PHE A 1 83 ? 137.678 116.914 115.022 1.00 118.32 84 PHE A O 1
ATOM 636 N N . PHE A 1 84 ? 138.209 119.022 115.648 1.00 121.39 85 PHE A N 1
ATOM 637 C CA . PHE A 1 84 ? 139.609 118.904 115.250 1.00 114.26 85 PHE A CA 1
ATOM 638 C C . PHE A 1 84 ? 140.350 117.861 116.077 1.00 117.56 85 PHE A C 1
ATOM 639 O O . PHE A 1 84 ? 141.012 116.979 115.519 1.00 117.48 85 PHE A O 1
ATOM 647 N N . LYS A 1 85 ? 140.224 117.917 117.399 1.00 122.88 86 LYS A N 1
ATOM 648 C CA . LYS A 1 85 ? 140.861 116.931 118.262 1.00 123.66 86 LYS A CA 1
ATOM 649 C C . LYS A 1 85 ? 139.992 115.709 118.506 1.00 124.27 86 LYS A C 1
ATOM 650 O O . LYS A 1 85 ? 140.345 114.882 119.353 1.00 133.96 86 LYS A O 1
ATOM 656 N N . SER A 1 86 ? 138.860 115.588 117.808 1.00 121.60 87 SER A N 1
ATOM 657 C CA . SER A 1 86 ? 137.932 114.495 118.080 1.00 124.14 87 SER A CA 1
ATOM 658 C C . SER A 1 86 ? 138.504 113.160 117.618 1.00 125.39 87 SER A C 1
ATOM 659 O O . SER A 1 86 ? 138.395 112.149 118.322 1.00 134.26 87 SER A O 1
ATOM 662 N N . ALA A 1 87 ? 139.119 113.134 116.432 1.00 114.28 88 ALA A N 1
ATOM 663 C CA . ALA A 1 87 ? 140.010 112.041 116.032 1.00 117.91 88 ALA A CA 1
ATOM 664 C C . ALA A 1 87 ? 141.284 112.698 115.511 1.00 122.75 88 ALA A C 1
ATOM 665 O O . ALA A 1 87 ? 141.486 112.830 114.303 1.00 125.48 88 ALA A O 1
ATOM 667 N N . MET A 1 88 ? 142.143 113.110 116.436 1.00 122.73 89 MET A N 1
ATOM 668 C CA . MET A 1 88 ? 143.377 113.804 116.085 1.00 122.97 89 MET A CA 1
ATOM 669 C C . MET A 1 88 ? 144.566 112.893 115.738 1.00 128.02 89 MET A C 1
ATOM 670 O O . MET A 1 88 ? 145.239 113.183 114.739 1.00 127.10 89 MET A O 1
ATOM 675 N N . PRO A 1 89 ? 144.911 111.787 116.535 1.00 126.13 90 PRO A N 1
ATOM 676 C CA . PRO A 1 89 ? 146.104 110.989 116.184 1.00 130.11 90 PRO A CA 1
ATOM 677 C C . PRO A 1 89 ? 146.072 110.319 114.817 1.00 130.65 90 PRO A C 1
ATOM 678 O O . PRO A 1 89 ? 147.125 110.010 114.251 1.00 130.11 90 PRO A O 1
ATOM 682 N N . GLU A 1 90 ? 144.875 110.081 114.283 1.00 124.07 91 GLU A N 1
ATOM 683 C CA . GLU A 1 90 ? 144.772 109.571 112.922 1.00 123.58 91 GLU A CA 1
ATOM 684 C C . GLU A 1 90 ? 145.140 110.641 111.898 1.00 121.45 91 GLU A C 1
ATOM 685 O O . GLU A 1 90 ? 145.778 110.341 110.883 1.00 118.67 91 GLU A O 1
ATOM 691 N N . GLY A 1 91 ? 144.762 111.890 112.151 1.00 121.41 92 GLY A N 1
ATOM 692 C CA . GLY A 1 91 ? 145.003 112.980 111.224 1.00 125.83 92 GLY A CA 1
ATOM 693 C C . GLY A 1 91 ? 143.772 113.286 110.392 1.00 122.38 92 GLY A C 1
ATOM 694 O O . GLY A 1 91 ? 142.759 112.581 110.434 1.00 125.25 92 GLY A O 1
ATOM 695 N N . TYR A 1 92 ? 143.868 114.363 109.613 1.00 114.04 93 TYR A N 1
ATOM 696 C CA . TYR A 1 92 ? 142.733 114.767 108.790 1.00 110.90 93 TYR A CA 1
ATOM 697 C C . TYR A 1 92 ? 143.200 115.562 107.577 1.00 109.95 93 TYR A C 1
ATOM 698 O O . TYR A 1 92 ? 144.342 116.025 107.505 1.00 114.66 93 TYR A O 1
ATOM 707 N N . VAL A 1 93 ? 142.288 115.708 106.618 1.00 98.91 94 VAL A N 1
ATOM 708 C CA . VAL A 1 93 ? 142.571 116.296 105.316 1.00 100.68 94 VAL A CA 1
ATOM 709 C C . VAL A 1 93 ? 141.857 117.634 105.216 1.00 104.05 94 VAL A C 1
ATOM 710 O O . VAL A 1 93 ? 140.648 117.724 105.471 1.00 113.26 94 VAL A O 1
ATOM 714 N N . GLN A 1 94 ? 142.607 118.669 104.841 1.00 100.16 95 GLN A N 1
ATOM 715 C CA . GLN A 1 94 ? 142.054 119.972 104.498 1.00 101.82 95 GLN A CA 1
ATOM 716 C C . GLN A 1 94 ? 142.110 120.126 102.987 1.00 100.27 95 GLN A C 1
ATOM 717 O O . GLN A 1 94 ? 143.198 120.129 102.404 1.00 100.49 95 GLN A O 1
ATOM 723 N N . GLU A 1 95 ? 140.956 120.271 102.349 1.00 104.69 96 GLU A N 1
ATOM 724 C CA . GLU A 1 95 ? 140.920 120.593 100.929 1.00 104.25 96 GLU A CA 1
ATOM 725 C C . GLU A 1 95 ? 140.298 121.978 100.811 1.00 104.44 96 GLU A C 1
ATOM 726 O O . GLU A 1 95 ? 139.155 122.192 101.227 1.00 108.67 96 GLU A O 1
ATOM 732 N N . ARG A 1 96 ? 141.063 122.918 100.269 1.00 101.07 97 ARG A N 1
ATOM 733 C CA . ARG A 1 96 ? 140.714 124.329 100.281 1.00 96.52 97 ARG A CA 1
ATOM 734 C C . ARG A 1 96 ? 140.688 124.866 98.861 1.00 101.66 97 ARG A C 1
ATOM 735 O O . ARG A 1 96 ? 141.536 124.507 98.037 1.00 101.83 97 ARG A O 1
ATOM 743 N N . THR A 1 97 ? 139.727 125.738 98.576 1.00 102.48 98 THR A N 1
ATOM 744 C CA . THR A 1 97 ? 139.820 126.604 97.409 1.00 97.59 98 THR A CA 1
ATOM 745 C C . THR A 1 97 ? 139.867 128.047 97.897 1.00 100.33 98 THR A C 1
ATOM 746 O O . THR A 1 97 ? 139.148 128.427 98.836 1.00 98.99 98 THR A O 1
ATOM 750 N N . ILE A 1 98 ? 140.781 128.820 97.317 1.00 104.59 99 ILE A N 1
ATOM 751 C CA . ILE A 1 98 ? 141.125 130.153 97.790 1.00 103.66 99 ILE A CA 1
ATOM 752 C C . ILE A 1 98 ? 140.938 131.092 96.607 1.00 113.95 99 ILE A C 1
ATOM 753 O O . ILE A 1 98 ? 141.770 131.118 95.689 1.00 119.44 99 ILE A O 1
ATOM 758 N N . PHE A 1 99 ? 139.849 131.852 96.617 1.00 107.56 100 PHE A N 1
ATOM 759 C CA . PHE A 1 99 ? 139.484 132.732 95.519 1.00 107.76 100 PHE A CA 1
ATOM 760 C C . PHE A 1 99 ? 139.965 134.142 95.830 1.00 98.95 100 PHE A C 1
ATOM 761 O O . PHE A 1 99 ? 139.568 134.727 96.842 1.00 97.77 100 PHE A O 1
ATOM 769 N N . PHE A 1 100 ? 140.807 134.683 94.960 1.00 100.50 101 PHE A N 1
ATOM 770 C CA . PHE A 1 100 ? 141.250 136.066 95.056 1.00 104.68 101 PHE A CA 1
ATOM 771 C C . PHE A 1 100 ? 140.367 136.919 94.158 1.00 106.49 101 PHE A C 1
ATOM 772 O O . PHE A 1 100 ? 140.027 136.503 93.045 1.00 107.67 101 PHE A O 1
ATOM 780 N N . LYS A 1 101 ? 139.977 138.093 94.651 1.00 103.62 102 LYS A N 1
ATOM 781 C CA . LYS A 1 101 ? 139.216 139.029 93.834 1.00 101.71 102 LYS A CA 1
ATOM 782 C C . LYS A 1 101 ? 140.105 139.556 92.714 1.00 113.44 102 LYS A C 1
ATOM 783 O O . LYS A 1 101 ? 141.285 139.832 92.944 1.00 120.36 102 LYS A O 1
ATOM 789 N N . ASP A 1 102 ? 139.542 139.558 91.490 1.00 112.80 103 ASP A N 1
ATOM 790 C CA . ASP A 1 102 ? 140.113 139.896 90.161 1.00 116.13 103 ASP A CA 1
ATOM 791 C C . ASP A 1 102 ? 141.585 139.487 89.994 1.00 118.98 103 ASP A C 1
ATOM 792 O O . ASP A 1 102 ? 142.372 140.208 89.376 1.00 115.95 103 ASP A O 1
ATOM 797 N N . ASP A 1 103 ? 141.926 138.297 90.487 1.00 123.47 104 ASP A N 1
ATOM 798 C CA . ASP A 1 103 ? 143.243 137.677 90.383 1.00 120.98 104 ASP A CA 1
ATOM 799 C C . ASP A 1 103 ? 143.028 136.194 90.101 1.00 122.54 104 ASP A C 1
ATOM 800 O O . ASP A 1 103 ? 141.947 135.773 89.677 1.00 119.18 104 ASP A O 1
ATOM 805 N N . GLY A 1 104 ? 144.063 135.393 90.337 1.00 126.22 105 GLY A N 1
ATOM 806 C CA . GLY A 1 104 ? 143.991 133.965 90.114 1.00 127.21 105 GLY A CA 1
ATOM 807 C C . GLY A 1 104 ? 143.343 133.217 91.265 1.00 125.44 105 GLY A C 1
ATOM 808 O O . GLY A 1 104 ? 142.697 133.787 92.145 1.00 125.45 105 GLY A O 1
ATOM 809 N N . ASN A 1 105 ? 143.528 131.899 91.244 1.00 124.00 106 ASN A N 1
ATOM 810 C CA . ASN A 1 105 ? 142.866 130.997 92.175 1.00 123.76 106 ASN A CA 1
ATOM 811 C C . ASN A 1 105 ? 143.895 130.023 92.734 1.00 126.60 106 ASN A C 1
ATOM 812 O O . ASN A 1 105 ? 144.843 129.637 92.041 1.00 126.88 106 ASN A O 1
ATOM 817 N N . TYR A 1 106 ? 143.700 129.631 93.995 1.00 122.31 107 TYR A N 1
ATOM 818 C CA . TYR A 1 106 ? 144.533 128.632 94.654 1.00 117.14 107 TYR A CA 1
ATOM 819 C C . TYR A 1 106 ? 143.711 127.385 94.948 1.00 117.25 107 TYR A C 1
ATOM 820 O O . TYR A 1 106 ? 142.579 127.484 95.436 1.00 115.85 107 TYR A O 1
ATOM 829 N N . LYS A 1 107 ? 144.292 126.220 94.676 1.00 114.37 108 LYS A N 1
ATOM 830 C CA . LYS A 1 107 ? 143.780 124.941 95.151 1.00 110.33 108 LYS A CA 1
ATOM 831 C C . LYS A 1 107 ? 144.786 124.352 96.128 1.00 109.83 108 LYS A C 1
ATOM 832 O O . LYS A 1 107 ? 145.977 124.255 95.813 1.00 109.02 108 LYS A O 1
ATOM 838 N N . THR A 1 108 ? 144.303 123.963 97.307 1.00 106.91 109 THR A N 1
ATOM 839 C CA . THR A 1 108 ? 145.137 123.522 98.415 1.00 104.35 109 THR A CA 1
ATOM 840 C C . THR A 1 108 ? 144.702 122.137 98.869 1.00 105.35 109 THR A C 1
ATOM 841 O O . THR A 1 108 ? 143.510 121.900 99.088 1.00 108.35 109 THR A O 1
ATOM 845 N N . ARG A 1 109 ? 145.669 121.235 99.027 1.00 105.46 110 ARG A N 1
ATOM 846 C CA . ARG A 1 109 ? 145.417 119.888 99.526 1.00 106.42 110 ARG A CA 1
ATOM 847 C C . ARG A 1 109 ? 146.419 119.598 100.633 1.00 105.52 110 ARG A C 1
ATOM 848 O O . ARG A 1 109 ? 147.620 119.507 100.370 1.00 108.91 110 ARG A O 1
ATOM 856 N N . ALA A 1 110 ? 145.936 119.453 101.865 1.00 106.40 111 ALA A N 1
ATOM 857 C CA . ALA A 1 110 ? 146.806 119.344 103.025 1.00 104.46 111 ALA A CA 1
ATOM 858 C C . ALA A 1 110 ? 146.455 118.113 103.848 1.00 108.10 111 ALA A C 1
ATOM 859 O O . ALA A 1 110 ? 145.281 117.809 104.078 1.00 117.39 111 ALA A O 1
ATOM 861 N N . GLU A 1 111 ? 147.499 117.425 104.303 1.00 109.27 112 GLU A N 1
ATOM 862 C CA . GLU A 1 111 ? 147.393 116.235 105.139 1.00 109.07 112 GLU A CA 1
ATOM 863 C C . GLU A 1 111 ? 147.975 116.547 106.507 1.00 114.62 112 GLU A C 1
ATOM 864 O O . GLU A 1 111 ? 149.082 117.084 106.593 1.00 119.77 112 GLU A O 1
ATOM 870 N N . VAL A 1 112 ? 147.251 116.204 107.572 1.00 110.14 113 VAL A N 1
ATOM 871 C CA . VAL A 1 112 ? 147.722 116.409 108.938 1.00 110.88 113 VAL A CA 1
ATOM 872 C C . VAL A 1 112 ? 147.835 115.047 109.609 1.00 119.28 113 VAL A C 1
ATOM 873 O O . VAL A 1 112 ? 146.827 114.340 109.756 1.00 125.09 113 VAL A O 1
ATOM 877 N N . LYS A 1 113 ? 149.053 114.689 110.029 1.00 124.30 114 LYS A N 1
ATOM 878 C CA . LYS A 1 113 ? 149.318 113.406 110.664 1.00 122.64 114 LYS A CA 1
ATOM 879 C C . LYS A 1 113 ? 150.081 113.620 111.963 1.00 118.91 114 LYS A C 1
ATOM 880 O O . LYS A 1 113 ? 150.881 114.550 112.088 1.00 118.58 114 LYS A O 1
ATOM 886 N N . PHE A 1 114 ? 149.849 112.723 112.919 1.00 122.64 115 PHE A N 1
ATOM 887 C CA . PHE A 1 114 ? 150.375 112.843 114.278 1.00 127.19 115 PHE A CA 1
ATOM 888 C C . PHE A 1 114 ? 151.356 111.698 114.510 1.00 129.14 115 PHE A C 1
ATOM 889 O O . PHE A 1 114 ? 150.954 110.590 114.875 1.00 130.77 115 PHE A O 1
ATOM 897 N N . GLU A 1 115 ? 152.643 111.959 114.299 1.00 127.83 116 GLU A N 1
ATOM 898 C CA . GLU A 1 115 ? 153.673 110.933 114.386 1.00 126.70 116 GLU A CA 1
ATOM 899 C C . GLU A 1 115 ? 154.553 111.220 115.595 1.00 129.25 116 GLU A C 1
ATOM 900 O O . GLU A 1 115 ? 155.224 112.257 115.647 1.00 134.34 116 GLU A O 1
ATOM 906 N N . GLY A 1 116 ? 154.566 110.290 116.546 1.00 129.22 117 GLY A N 1
ATOM 907 C CA . GLY A 1 116 ? 155.264 110.531 117.798 1.00 134.84 117 GLY A CA 1
ATOM 908 C C . GLY A 1 116 ? 154.589 111.650 118.564 1.00 134.26 117 GLY A C 1
ATOM 909 O O . GLY A 1 116 ? 153.392 111.598 118.866 1.00 130.67 117 GLY A O 1
ATOM 910 N N . ASP A 1 117 ? 155.364 112.681 118.881 1.00 136.16 118 ASP A N 1
ATOM 911 C CA . ASP A 1 117 ? 154.824 113.917 119.422 1.00 132.44 118 ASP A CA 1
ATOM 912 C C . ASP A 1 117 ? 154.761 115.009 118.361 1.00 130.30 118 ASP A C 1
ATOM 913 O O . ASP A 1 117 ? 154.178 116.070 118.604 1.00 123.68 118 ASP A O 1
ATOM 918 N N . THR A 1 118 ? 155.320 114.763 117.179 1.00 140.03 119 THR A N 1
ATOM 919 C CA . THR A 1 118 ? 155.389 115.767 116.127 1.00 139.53 119 THR A CA 1
ATOM 920 C C . THR A 1 118 ? 154.167 115.662 115.227 1.00 137.34 119 THR A C 1
ATOM 921 O O . THR A 1 118 ? 153.852 114.584 114.711 1.00 135.00 119 THR A O 1
ATOM 925 N N . LEU A 1 119 ? 153.480 116.779 115.045 1.00 135.88 120 LEU A N 1
ATOM 926 C CA . LEU A 1 119 ? 152.383 116.869 114.098 1.00 133.90 120 LEU A CA 1
ATOM 927 C C . LEU A 1 119 ? 152.901 117.477 112.803 1.00 134.16 120 LEU A C 1
ATOM 928 O O . LEU A 1 119 ? 153.416 118.599 112.799 1.00 129.18 120 LEU A O 1
ATOM 933 N N . VAL A 1 120 ? 152.765 116.733 111.711 1.00 134.35 121 VAL A N 1
ATOM 934 C CA . VAL A 1 120 ? 153.290 117.131 110.414 1.00 124.07 121 VAL A CA 1
ATOM 935 C C . VAL A 1 120 ? 152.114 117.322 109.471 1.00 119.93 121 VAL A C 1
ATOM 936 O O . VAL A 1 120 ? 151.300 116.407 109.291 1.00 123.86 121 VAL A O 1
ATOM 940 N N . ASN A 1 121 ? 152.015 118.509 108.885 1.00 116.29 122 ASN A N 1
ATOM 941 C CA . ASN A 1 121 ? 151.080 118.763 107.795 1.00 118.51 122 ASN A CA 1
ATOM 942 C C . ASN A 1 121 ? 151.852 119.009 106.497 1.00 115.00 122 ASN A C 1
ATOM 943 O O . ASN A 1 121 ? 152.844 119.741 106.462 1.00 113.92 122 ASN A O 1
ATOM 948 N N . ARG A 1 122 ? 151.423 118.321 105.448 1.00 115.88 123 ARG A N 1
ATOM 949 C CA . ARG A 1 122 ? 152.030 118.433 104.131 1.00 116.78 123 ARG A CA 1
ATOM 950 C C . ARG A 1 122 ? 151.019 119.043 103.172 1.00 114.09 123 ARG A C 1
ATOM 951 O O . ARG A 1 122 ? 149.880 118.575 103.083 1.00 121.77 123 ARG A O 1
ATOM 959 N N . ILE A 1 123 ? 151.437 120.088 102.465 1.00 108.10 124 ILE A N 1
ATOM 960 C CA . ILE A 1 123 ? 150.528 120.943 101.716 1.00 109.74 124 ILE A CA 1
ATOM 961 C C . ILE A 1 123 ? 150.958 120.973 100.256 1.00 114.69 124 ILE A C 1
ATOM 962 O O . ILE A 1 123 ? 152.135 121.169 99.939 1.00 121.48 124 ILE A O 1
ATOM 967 N N . GLU A 1 124 ? 149.991 120.769 99.362 1.00 111.52 125 GLU A N 1
ATOM 968 C CA . GLU A 1 124 ? 150.201 120.888 97.927 1.00 111.18 125 GLU A CA 1
ATOM 969 C C . GLU A 1 124 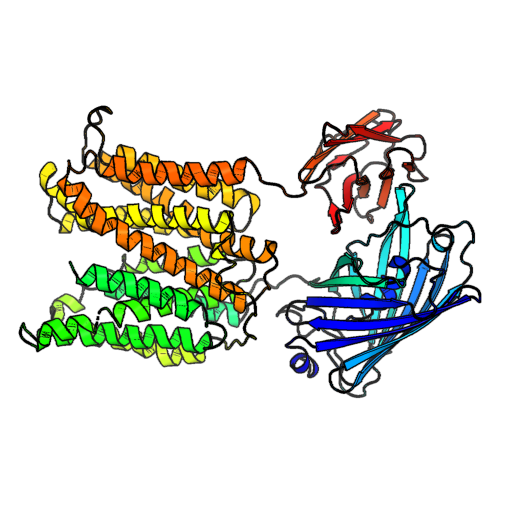? 149.344 122.037 97.421 1.00 112.63 125 GLU A C 1
ATOM 970 O O . GLU A 1 124 ? 148.139 122.079 97.692 1.00 121.54 125 GLU A O 1
ATOM 976 N N . LEU A 1 125 ? 149.966 122.963 96.692 1.00 112.14 126 LEU A N 1
ATOM 977 C CA . LEU A 1 125 ? 149.301 124.147 96.169 1.00 116.89 126 LEU A CA 1
ATOM 978 C C . LEU A 1 125 ? 149.319 124.146 94.648 1.00 118.73 126 LEU A C 1
ATOM 979 O O . LEU A 1 125 ? 150.240 123.618 94.020 1.00 122.27 126 LEU A O 1
ATOM 984 N N . LYS A 1 126 ? 148.285 124.747 94.065 1.00 118.37 127 LYS A N 1
ATOM 985 C CA . LYS A 1 126 ? 148.244 125.015 92.633 1.00 124.15 127 LYS A CA 1
ATOM 986 C C . LYS A 1 126 ? 147.586 126.365 92.399 1.00 125.87 127 LYS A C 1
ATOM 987 O O . LYS A 1 126 ? 146.433 126.569 92.788 1.00 127.71 127 LYS A O 1
ATOM 993 N N . GLY A 1 127 ? 148.308 127.276 91.763 1.00 128.18 128 GLY A N 1
ATOM 994 C CA . GLY A 1 127 ? 147.812 128.620 91.504 1.00 130.47 128 GLY A CA 1
ATOM 995 C C . GLY A 1 127 ? 147.630 128.851 90.017 1.00 126.82 128 GLY A C 1
ATOM 996 O O . GLY A 1 127 ? 148.424 128.368 89.208 1.00 128.77 128 GLY A O 1
ATOM 997 N N . ILE A 1 128 ? 146.581 129.590 89.662 1.00 123.64 129 ILE A N 1
ATOM 998 C CA . ILE A 1 128 ? 146.220 129.781 88.262 1.00 122.59 129 ILE A CA 1
ATOM 999 C C . ILE A 1 128 ? 145.854 131.244 88.011 1.00 130.71 129 ILE A C 1
ATOM 1000 O O . ILE A 1 128 ? 145.283 131.914 88.883 1.00 135.82 129 ILE A O 1
ATOM 1005 N N . ASP A 1 129 ? 146.273 131.745 86.838 1.00 126.87 130 ASP A N 1
ATOM 1006 C CA . ASP A 1 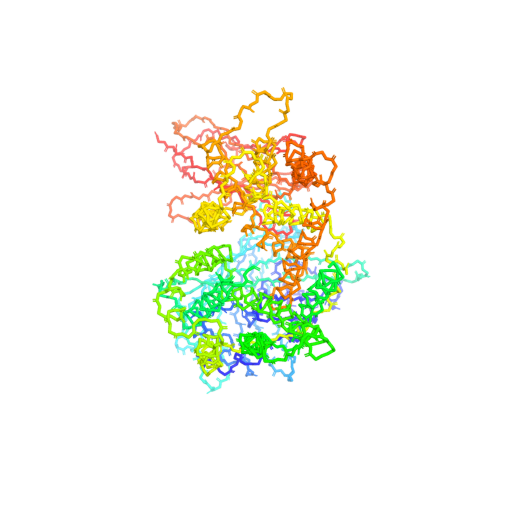129 ? 145.867 133.023 86.217 1.00 124.58 130 ASP A CA 1
ATOM 1007 C C . ASP A 1 129 ? 146.121 134.243 87.111 1.00 125.78 130 ASP A C 1
ATOM 1008 O O . ASP A 1 129 ? 145.381 135.229 87.095 1.00 126.14 130 ASP A O 1
ATOM 1013 N N . PHE A 1 130 ? 147.241 134.214 87.832 1.00 130.23 131 PHE A N 1
ATOM 1014 C CA . PHE A 1 130 ? 147.739 135.410 88.505 1.00 131.82 131 PHE A CA 1
ATOM 1015 C C . PHE A 1 130 ? 148.200 136.434 87.473 1.00 135.59 131 PHE A C 1
ATOM 1016 O O . PHE A 1 130 ? 148.961 136.103 86.558 1.00 136.44 131 PHE A O 1
ATOM 1024 N N . LYS A 1 131 ? 147.740 137.673 87.619 1.00 139.79 132 LYS A N 1
ATOM 1025 C CA . LYS A 1 131 ? 148.148 138.738 86.711 1.00 137.64 132 LYS A CA 1
ATOM 1026 C C . LYS A 1 131 ? 149.554 139.211 87.060 1.00 139.16 132 LYS A C 1
ATOM 1027 O O . LYS A 1 131 ? 149.921 139.302 88.235 1.00 138.92 132 LYS A O 1
ATOM 1033 N N . GLU A 1 132 ? 150.344 139.507 86.023 1.00 145.20 133 GLU A N 1
ATOM 1034 C CA . GLU A 1 132 ? 151.728 139.928 86.230 1.00 151.25 133 GLU A CA 1
ATOM 1035 C C . GLU A 1 132 ? 151.801 141.313 86.861 1.00 148.33 133 GLU A C 1
ATOM 1036 O O . GLU A 1 132 ? 152.655 141.569 87.718 1.00 144.66 133 GLU A O 1
ATOM 1042 N N . ASP A 1 133 ? 150.915 142.216 86.453 1.00 150.92 134 ASP A N 1
ATOM 1043 C CA . ASP A 1 133 ? 150.864 143.565 86.995 1.00 155.89 134 ASP A CA 1
ATOM 1044 C C . ASP A 1 133 ? 149.877 143.698 88.148 1.00 156.11 134 ASP A C 1
ATOM 1045 O O . ASP A 1 133 ? 149.606 144.819 88.589 1.00 153.87 134 ASP A O 1
ATOM 1050 N N . GLY A 1 134 ? 149.340 142.588 88.643 1.00 152.56 135 GLY A N 1
ATOM 1051 C CA . GLY A 1 134 ? 148.366 142.626 89.711 1.00 144.47 135 GLY A CA 1
ATOM 1052 C C . GLY A 1 134 ? 149.004 142.829 91.075 1.00 140.86 135 GLY A C 1
ATOM 1053 O O . GLY A 1 134 ? 150.186 143.141 91.219 1.00 142.26 135 GLY A O 1
ATOM 1054 N N . ASN A 1 135 ? 148.176 142.649 92.106 1.00 133.20 136 ASN A N 1
ATOM 1055 C CA . ASN A 1 135 ? 148.642 142.859 93.473 1.00 123.58 136 ASN A CA 1
ATOM 1056 C C . ASN A 1 135 ? 149.513 141.704 93.953 1.00 126.04 136 ASN A C 1
ATOM 1057 O O . ASN A 1 135 ? 150.444 141.910 94.739 1.00 125.35 136 ASN A O 1
ATOM 1062 N N . ILE A 1 136 ? 149.227 140.486 93.493 1.00 128.45 137 ILE A N 1
ATOM 1063 C CA . ILE A 1 136 ? 149.908 139.308 94.026 1.00 125.41 137 ILE A CA 1
ATOM 1064 C C . ILE A 1 136 ? 151.316 139.197 93.453 1.00 127.00 137 ILE A C 1
ATOM 1065 O O . ILE A 1 136 ? 152.304 139.151 94.194 1.00 130.57 137 ILE A O 1
ATOM 1070 N N . LEU A 1 137 ? 151.430 139.150 92.125 1.00 128.89 138 LEU A N 1
ATOM 1071 C CA . LEU A 1 137 ? 152.750 139.038 91.514 1.00 132.92 138 LEU A CA 1
ATOM 1072 C C . LEU A 1 137 ? 153.510 140.356 91.566 1.00 134.44 138 LEU A C 1
ATOM 1073 O O . LEU A 1 137 ? 154.745 140.359 91.531 1.00 133.34 138 LEU A O 1
ATOM 1078 N N . GLY A 1 138 ? 152.800 141.477 91.661 1.00 135.19 139 GLY A N 1
ATOM 1079 C CA . GLY A 1 138 ? 153.439 142.770 91.784 1.00 135.65 139 GLY A CA 1
ATOM 1080 C C . GLY A 1 138 ? 153.990 143.096 93.152 1.00 133.82 139 GLY A C 1
ATOM 1081 O O . GLY A 1 138 ? 154.680 144.112 93.287 1.00 134.58 139 GLY A O 1
ATOM 1082 N N . HIS A 1 139 ? 153.693 142.255 94.154 1.00 131.07 140 HIS A N 1
ATOM 1083 C CA . HIS A 1 139 ? 154.204 142.368 95.528 1.00 123.29 140 HIS A CA 1
ATOM 1084 C C . HIS A 1 139 ? 153.834 143.706 96.165 1.00 123.00 140 HIS A C 1
ATOM 1085 O O . HIS A 1 139 ? 154.652 144.348 96.827 1.00 130.96 140 HIS A O 1
ATOM 1092 N N . LYS A 1 140 ? 152.589 144.130 95.967 1.00 122.53 141 LYS A N 1
ATOM 1093 C CA . LYS A 1 140 ? 152.111 145.405 96.479 1.00 124.03 141 LYS A CA 1
ATOM 1094 C C . LYS A 1 140 ? 151.472 145.293 97.857 1.00 120.28 141 LYS A C 1
ATOM 1095 O O . LYS A 1 140 ? 150.750 146.207 98.266 1.00 122.89 141 LYS A O 1
ATOM 1101 N N . LEU A 1 141 ? 151.718 144.204 98.581 1.00 110.07 142 LEU A N 1
ATOM 1102 C CA . LEU A 1 141 ? 151.105 143.991 99.885 1.00 108.03 142 LEU A CA 1
ATOM 1103 C C . LEU A 1 141 ? 152.073 144.360 101.002 1.00 111.54 142 LEU A C 1
ATOM 1104 O O . LEU A 1 141 ? 153.274 144.090 100.915 1.00 111.93 142 LEU A O 1
ATOM 1109 N N . GLU A 1 142 ? 151.537 144.982 102.050 1.00 112.02 143 GLU A N 1
ATOM 1110 C CA . GLU A 1 142 ? 152.321 145.305 103.232 1.00 111.43 143 GLU A CA 1
ATOM 1111 C C . GLU A 1 142 ? 152.676 144.042 104.010 1.00 109.80 143 GLU A C 1
ATOM 1112 O O . GLU A 1 142 ? 152.064 142.983 103.847 1.00 111.83 143 GLU A O 1
ATOM 1118 N N . TYR A 1 143 ? 153.683 144.167 104.874 1.00 103.27 144 TYR A N 1
ATOM 1119 C CA . TYR A 1 143 ? 154.128 143.055 105.710 1.00 102.32 144 TYR A CA 1
ATOM 1120 C C . TYR A 1 143 ? 153.355 143.118 107.025 1.00 107.87 144 TYR A C 1
ATOM 1121 O O . TYR A 1 143 ? 153.895 143.417 108.090 1.00 113.16 144 TYR A O 1
ATOM 1130 N N . ASN A 1 144 ? 152.059 142.842 106.932 1.00 101.17 145 ASN A N 1
ATOM 1131 C CA . ASN A 1 144 ? 151.177 142.807 108.092 1.00 101.05 145 ASN A CA 1
ATOM 1132 C C . ASN A 1 144 ? 150.019 141.864 107.792 1.00 105.31 145 ASN A C 1
ATOM 1133 O O . ASN A 1 144 ? 149.721 141.567 106.633 1.00 115.58 145 ASN A O 1
ATOM 1138 N N . TYR A 1 145 ? 149.379 141.381 108.853 1.00 102.80 146 TYR A N 1
ATOM 1139 C CA . TYR A 1 145 ? 148.257 140.469 108.705 1.00 98.82 146 TYR A CA 1
ATOM 1140 C C . TYR A 1 145 ? 147.329 140.681 109.892 1.00 93.77 146 TYR A C 1
ATOM 1141 O O . TYR A 1 145 ? 147.774 140.983 111.002 1.00 91.57 146 TYR A O 1
ATOM 1150 N N . ASN A 1 146 ? 146.029 140.527 109.652 1.00 96.13 147 ASN A N 1
ATOM 1151 C CA . ASN A 1 146 ? 145.019 141.050 110.561 1.00 98.38 147 ASN A CA 1
ATOM 1152 C C . ASN A 1 146 ? 144.073 139.957 111.055 1.00 102.93 147 ASN A C 1
ATOM 1153 O O . ASN A 1 146 ? 144.099 138.814 110.591 1.00 105.41 147 ASN A O 1
ATOM 1158 N N . SER A 1 147 ? 143.234 140.336 112.019 1.00 103.17 148 SER A N 1
ATOM 1159 C CA . SER A 1 147 ? 142.340 139.422 112.717 1.00 98.94 148 SER A CA 1
ATOM 1160 C C . SER A 1 147 ? 141.201 138.968 111.809 1.00 110.50 148 SER A C 1
ATOM 1161 O O . SER A 1 147 ? 140.868 139.621 110.815 1.00 113.42 148 SER A O 1
ATOM 1164 N N . HIS A 1 148 ? 140.576 137.845 112.178 1.00 116.19 149 HIS A N 1
ATOM 1165 C CA . HIS A 1 148 ? 139.414 137.388 111.421 1.00 108.56 149 HIS A CA 1
ATOM 1166 C C . HIS A 1 148 ? 138.534 136.505 112.305 1.00 101.01 149 HIS A C 1
ATOM 1167 O O . HIS A 1 148 ? 138.968 136.007 113.344 1.00 102.59 149 HIS A O 1
ATOM 1174 N N . ASN A 1 149 ? 137.272 136.356 111.897 1.00 100.42 150 ASN A N 1
ATOM 1175 C CA . ASN A 1 149 ? 136.345 135.375 112.447 1.00 102.54 150 ASN A CA 1
ATOM 1176 C C . ASN A 1 149 ? 136.092 134.298 111.399 1.00 105.66 150 ASN A C 1
ATOM 1177 O O . ASN A 1 149 ? 135.822 134.613 110.237 1.00 108.44 150 ASN A O 1
ATOM 1182 N N . VAL A 1 150 ? 136.168 133.034 111.809 1.00 101.00 151 VAL A N 1
ATOM 1183 C CA . VAL A 1 150 ? 136.001 131.891 110.913 1.00 96.58 151 VAL A CA 1
ATOM 1184 C C . VAL A 1 150 ? 134.779 131.101 111.360 1.00 107.12 151 VAL A C 1
ATOM 1185 O O . VAL A 1 150 ? 134.735 130.619 112.496 1.00 114.28 151 VAL A O 1
ATOM 1189 N N . TYR A 1 151 ? 133.808 130.941 110.464 1.00 104.51 152 TYR A N 1
ATOM 1190 C CA . TYR A 1 151 ? 132.531 130.318 110.790 1.00 109.31 152 TYR A CA 1
ATOM 1191 C C . TYR A 1 151 ? 132.535 128.855 110.364 1.00 112.72 152 TYR A C 1
ATOM 1192 O O . TYR A 1 151 ? 132.931 128.532 109.242 1.00 111.11 152 TYR A O 1
ATOM 1201 N N . ILE A 1 152 ? 132.076 127.975 111.254 1.00 106.76 153 ILE A N 1
ATOM 1202 C CA . ILE A 1 152 ? 132.198 126.529 111.084 1.00 98.83 153 ILE A CA 1
ATOM 1203 C C . ILE A 1 152 ? 130.804 125.913 111.013 1.00 104.94 153 ILE A C 1
ATOM 1204 O O . ILE A 1 152 ? 129.960 126.184 111.874 1.00 106.65 153 ILE A O 1
ATOM 1209 N N . THR A 1 153 ? 130.566 125.081 109.995 1.00 108.41 154 THR A N 1
ATOM 1210 C CA . THR A 1 153 ? 129.357 124.266 109.928 1.00 105.99 154 THR A CA 1
ATOM 1211 C C . THR A 1 153 ? 129.749 122.808 109.716 1.00 107.73 154 THR A C 1
ATOM 1212 O O . THR A 1 153 ? 130.869 122.503 109.311 1.00 108.85 154 THR A O 1
ATOM 1216 N N . ALA A 1 154 ? 128.823 121.901 110.012 1.00 106.44 155 ALA A N 1
ATOM 1217 C CA . ALA A 1 154 ? 129.100 120.471 110.009 1.00 107.98 155 ALA A CA 1
ATOM 1218 C C . ALA A 1 154 ? 128.577 119.802 108.741 1.00 110.73 155 ALA A C 1
ATOM 1219 O O . ALA A 1 154 ? 127.806 120.386 107.976 1.00 108.12 155 ALA A O 1
ATOM 1221 N N . ASP A 1 155 ? 129.001 118.554 108.528 1.00 119.30 156 ASP A N 1
ATOM 1222 C CA . ASP A 1 155 ? 128.542 117.764 107.391 1.00 117.26 156 ASP A CA 1
ATOM 1223 C C . ASP A 1 155 ? 128.565 116.289 107.763 1.00 125.27 156 ASP A C 1
ATOM 1224 O O . ASP A 1 155 ? 129.609 115.760 108.161 1.00 128.77 156 ASP A O 1
ATOM 1229 N N . LYS A 1 156 ? 127.416 115.629 107.608 1.00 127.54 157 LYS A N 1
ATOM 1230 C CA . LYS A 1 156 ? 127.247 114.226 107.968 1.00 122.83 157 LYS A CA 1
ATOM 1231 C C . LYS A 1 156 ? 127.594 113.278 106.826 1.00 129.15 157 LYS A C 1
ATOM 1232 O O . LYS A 1 156 ? 128.037 112.151 107.082 1.00 128.52 157 LYS A O 1
ATOM 1238 N N . GLN A 1 157 ? 127.416 113.722 105.575 1.00 129.60 158 GLN A N 1
ATOM 1239 C CA . GLN A 1 157 ? 127.630 112.854 104.417 1.00 128.19 158 GLN A CA 1
ATOM 1240 C C . GLN A 1 157 ? 129.096 112.461 104.267 1.00 135.33 158 GLN A C 1
ATOM 1241 O O . GLN A 1 157 ? 129.410 111.292 104.014 1.00 143.03 158 GLN A O 1
ATOM 1247 N N . LYS A 1 158 ? 130.008 113.416 104.431 1.00 128.24 159 LYS A N 1
ATOM 1248 C CA . LYS A 1 158 ? 131.432 113.122 104.492 1.00 125.97 159 LYS A CA 1
ATOM 1249 C C . LYS A 1 158 ? 131.936 113.011 105.924 1.00 124.25 159 LYS A C 1
ATOM 1250 O O . LYS A 1 158 ? 133.147 112.885 106.129 1.00 124.39 159 LYS A O 1
ATOM 1256 N N . ASN A 1 159 ? 131.025 113.079 106.908 1.00 123.67 160 ASN A N 1
ATOM 1257 C CA . ASN A 1 159 ? 131.283 113.029 108.365 1.00 122.44 160 ASN A CA 1
ATOM 1258 C C . ASN A 1 159 ? 132.349 114.034 108.825 1.00 119.52 160 ASN A C 1
ATOM 1259 O O . ASN A 1 159 ? 132.978 113.871 109.874 1.00 123.27 160 ASN A O 1
ATOM 1264 N N . GLY A 1 160 ? 132.490 115.138 108.094 1.00 115.09 161 GLY A N 1
ATOM 1265 C CA . GLY A 1 160 ? 133.491 116.136 108.412 1.00 111.74 161 GLY A CA 1
ATOM 1266 C C . GLY A 1 160 ? 132.875 117.501 108.624 1.00 111.22 161 GLY A C 1
ATOM 1267 O O . GLY A 1 160 ? 131.713 117.602 109.031 1.00 115.12 161 GLY A O 1
ATOM 1268 N N . ILE A 1 161 ? 133.627 118.569 108.367 1.00 106.31 162 ILE A N 1
ATOM 1269 C CA . ILE A 1 161 ? 133.060 119.905 108.506 1.00 107.04 162 ILE A CA 1
ATOM 1270 C C . ILE A 1 161 ? 133.355 120.739 107.267 1.00 110.25 162 ILE A C 1
ATOM 1271 O O . ILE A 1 161 ? 134.239 120.426 106.464 1.00 110.74 162 ILE A O 1
ATOM 1276 N N . LYS A 1 162 ? 132.582 121.812 107.123 1.00 112.98 163 LYS A N 1
ATOM 1277 C CA . LYS A 1 162 ? 132.648 122.753 106.020 1.00 111.12 163 LYS A CA 1
ATOM 1278 C C . LYS A 1 162 ? 132.821 124.149 106.599 1.00 106.17 163 LYS A C 1
ATOM 1279 O O . LYS A 1 162 ? 132.297 124.451 107.679 1.00 107.73 163 LYS A O 1
ATOM 1285 N N . ALA A 1 163 ? 133.546 125.010 105.887 1.00 102.79 164 ALA A N 1
ATOM 1286 C CA . ALA A 1 163 ? 133.642 126.389 106.350 1.00 94.77 164 ALA A CA 1
ATOM 1287 C C . ALA A 1 163 ? 133.855 127.343 105.187 1.00 92.65 164 ALA A C 1
ATOM 1288 O O . ALA A 1 163 ? 134.463 126.992 104.171 1.00 101.44 164 ALA A O 1
ATOM 1290 N N . ASN A 1 164 ? 133.353 128.565 105.364 1.00 88.81 165 ASN A N 1
ATOM 1291 C CA . ASN A 1 164 ? 133.536 129.657 104.420 1.00 93.41 165 ASN A CA 1
ATOM 1292 C C . ASN A 1 164 ? 133.845 130.959 105.150 1.00 94.91 165 ASN A C 1
ATOM 1293 O O . ASN A 1 164 ? 133.172 131.315 106.122 1.00 100.49 165 ASN A O 1
ATOM 1298 N N . PHE A 1 165 ? 134.880 131.662 104.686 1.00 96.33 166 PHE A N 1
ATOM 1299 C CA . PHE A 1 165 ? 135.285 132.906 105.344 1.00 94.33 166 PHE A CA 1
ATOM 1300 C C . PHE A 1 165 ? 136.085 133.760 104.369 1.00 97.11 166 PHE A C 1
ATOM 1301 O O . PHE A 1 165 ? 136.387 133.334 103.258 1.00 97.54 166 PHE A O 1
ATOM 1309 N N . LYS A 1 166 ? 136.349 135.010 104.759 1.00 97.13 167 LYS A N 1
ATOM 1310 C CA . LYS A 1 166 ? 136.938 135.995 103.849 1.00 96.26 167 LYS A CA 1
ATOM 1311 C C . LYS A 1 166 ? 137.965 136.848 104.575 1.00 95.97 167 LYS A C 1
ATOM 1312 O O . LYS A 1 166 ? 137.598 137.665 105.421 1.00 98.53 167 LYS A O 1
ATOM 1318 N N . ILE A 1 167 ? 139.233 136.730 104.192 1.00 93.67 168 ILE A N 1
ATOM 1319 C CA . ILE A 1 167 ? 140.275 137.536 104.811 1.00 99.73 168 ILE A CA 1
ATOM 1320 C C . ILE A 1 167 ? 140.536 138.766 103.953 1.00 99.46 168 ILE A C 1
ATOM 1321 O O . ILE A 1 167 ? 140.190 138.832 102.767 1.00 98.17 168 ILE A O 1
ATOM 1326 N N . ARG A 1 168 ? 141.168 139.760 104.576 1.00 99.06 169 ARG A N 1
ATOM 1327 C CA . ARG A 1 168 ? 141.483 141.041 103.961 1.00 97.13 169 ARG A CA 1
ATOM 1328 C C . ARG A 1 168 ? 142.981 141.292 104.064 1.00 100.01 169 ARG A C 1
ATOM 1329 O O . ARG A 1 168 ? 143.568 141.133 105.139 1.00 101.60 169 ARG A O 1
ATOM 1337 N N . HIS A 1 169 ? 143.592 141.680 102.948 1.00 98.26 170 HIS A N 1
ATOM 1338 C CA . HIS A 1 169 ? 145.016 141.971 102.862 1.00 100.92 170 HIS A CA 1
ATOM 1339 C C . HIS A 1 169 ? 145.219 143.462 102.642 1.00 105.08 170 HIS A C 1
ATOM 1340 O O . HIS A 1 169 ? 144.524 144.072 101.822 1.00 111.53 170 HIS A O 1
ATOM 1347 N N . ASN A 1 170 ? 146.179 144.034 103.363 1.00 106.54 171 ASN A N 1
ATOM 1348 C CA . ASN A 1 170 ? 146.486 145.452 103.249 1.00 102.52 171 ASN A CA 1
ATOM 1349 C C . ASN A 1 170 ? 147.427 145.691 102.074 1.00 109.08 171 ASN A C 1
ATOM 1350 O O . ASN A 1 170 ? 148.430 144.988 101.916 1.00 118.16 171 ASN A O 1
ATOM 1355 N N . ILE A 1 171 ? 147.103 146.684 101.255 1.00 104.17 172 ILE A N 1
ATOM 1356 C CA . ILE A 1 171 ? 147.868 147.009 100.057 1.00 105.92 172 ILE A CA 1
ATOM 1357 C C . ILE A 1 171 ? 148.706 148.249 100.350 1.00 111.12 172 ILE A C 1
ATOM 1358 O O . ILE A 1 171 ? 148.303 149.119 101.131 1.00 116.10 172 ILE A O 1
ATOM 1363 N N . GLU A 1 172 ? 149.905 148.304 99.751 1.00 110.49 173 GLU A N 1
ATOM 1364 C CA . GLU A 1 172 ? 150.823 149.425 99.951 1.00 114.01 173 GLU A CA 1
ATOM 1365 C C . GLU A 1 172 ? 150.234 150.740 99.447 1.00 122.62 173 GLU A C 1
ATOM 1366 O O . GLU A 1 172 ? 150.480 151.803 100.030 1.00 123.27 173 GLU A O 1
ATOM 1372 N N . ASP A 1 173 ? 149.451 150.686 98.366 1.00 122.38 174 ASP A N 1
ATOM 1373 C CA . ASP A 1 173 ? 148.777 151.881 97.866 1.00 114.60 174 ASP A CA 1
ATOM 1374 C C . ASP A 1 173 ? 147.708 152.367 98.838 1.00 114.19 174 ASP A C 1
ATOM 1375 O O . ASP A 1 173 ? 147.493 153.576 98.980 1.00 115.32 174 ASP A O 1
ATOM 1380 N N . GLY A 1 174 ? 147.032 151.445 99.518 1.00 111.11 175 GLY A N 1
ATOM 1381 C CA . GLY A 1 174 ? 146.047 151.818 100.512 1.00 105.96 175 GLY A CA 1
ATOM 1382 C C . GLY A 1 174 ? 144.802 150.958 100.481 1.00 105.67 175 GLY A C 1
ATOM 1383 O O . GLY A 1 174 ? 144.036 150.931 101.448 1.00 106.63 175 GLY A O 1
ATOM 1384 N N . GLY A 1 175 ? 144.595 150.242 99.381 1.00 108.92 176 GLY A N 1
ATOM 1385 C CA . GLY A 1 175 ? 143.393 149.461 99.190 1.00 102.59 176 GLY A CA 1
ATOM 1386 C C . GLY A 1 175 ? 143.395 148.169 99.992 1.00 107.89 176 GLY A C 1
ATOM 1387 O O . GLY A 1 175 ? 144.261 147.902 100.827 1.00 114.74 176 GLY A O 1
ATOM 1388 N N . VAL A 1 176 ? 142.372 147.358 99.732 1.00 103.70 177 VAL A N 1
ATOM 1389 C CA . VAL A 1 176 ? 142.168 146.088 100.422 1.00 99.73 177 VAL A CA 1
ATOM 1390 C C . VAL A 1 176 ? 141.981 144.999 99.374 1.00 102.33 177 VAL A C 1
ATOM 1391 O O . VAL A 1 176 ? 141.195 145.157 98.434 1.00 113.71 177 VAL A O 1
ATOM 1395 N N . GLN A 1 177 ? 142.722 143.903 99.520 1.00 95.34 178 GLN A N 1
ATOM 1396 C CA . GLN A 1 177 ? 142.547 142.727 98.678 1.00 96.27 178 GLN A CA 1
ATOM 1397 C C . GLN A 1 177 ? 141.734 141.686 99.435 1.00 100.13 178 GLN A C 1
ATOM 1398 O O . GLN A 1 177 ? 142.113 141.279 100.535 1.00 102.57 178 GLN A O 1
ATOM 1404 N N . LEU A 1 178 ? 140.622 141.256 98.847 1.00 98.98 179 LEU A N 1
ATOM 1405 C CA . LEU A 1 178 ? 139.691 140.348 99.503 1.00 99.49 179 LEU A CA 1
ATOM 1406 C C . LEU A 1 178 ? 139.923 138.924 99.017 1.00 98.56 179 LEU A C 1
ATOM 1407 O O . LEU A 1 178 ? 140.089 138.696 97.815 1.00 100.10 179 LEU A O 1
ATOM 1412 N N . ALA A 1 179 ? 139.936 137.970 99.949 1.00 93.58 180 ALA A N 1
ATOM 1413 C CA . ALA A 1 179 ? 140.149 136.566 99.616 1.00 92.07 180 ALA A CA 1
ATOM 1414 C C . ALA A 1 179 ? 139.064 135.721 100.265 1.00 93.63 180 ALA A C 1
ATOM 1415 O O . ALA A 1 179 ? 138.917 135.734 101.490 1.00 101.44 180 ALA A O 1
ATOM 1417 N N . ASP A 1 180 ? 138.326 134.973 99.447 1.00 94.46 181 ASP A N 1
ATOM 1418 C CA . ASP A 1 180 ? 137.249 134.107 99.908 1.00 94.92 181 ASP A CA 1
ATOM 1419 C C . ASP A 1 180 ? 137.731 132.663 99.943 1.00 102.30 181 ASP A C 1
ATOM 1420 O O . ASP A 1 180 ? 138.212 132.132 98.941 1.00 108.33 181 ASP A O 1
ATOM 1425 N N . HIS A 1 181 ? 137.592 132.024 101.099 1.00 101.00 182 HIS A N 1
ATOM 1426 C CA . HIS A 1 181 ? 138.133 130.695 101.337 1.00 100.86 182 HIS A CA 1
ATOM 1427 C C . HIS A 1 181 ? 136.983 129.742 101.609 1.00 103.33 182 HIS A C 1
ATOM 1428 O O . HIS A 1 181 ? 136.131 130.021 102.467 1.00 101.77 182 HIS A O 1
ATOM 1435 N N . TYR A 1 182 ? 136.969 128.623 100.882 1.00 101.76 183 TYR A N 1
ATOM 1436 C CA . TYR A 1 182 ? 136.043 127.523 101.120 1.00 97.22 183 TYR A CA 1
ATOM 1437 C C . TYR A 1 182 ? 136.870 126.302 101.495 1.00 100.73 183 TYR A C 1
ATOM 1438 O O . TYR A 1 182 ? 137.658 125.816 100.674 1.00 106.58 183 TYR A O 1
ATOM 1447 N N . GLN A 1 183 ? 136.700 125.804 102.719 1.00 98.13 184 GLN A N 1
ATOM 1448 C CA . GLN A 1 183 ? 137.444 124.629 103.147 1.00 100.39 184 GLN A CA 1
ATOM 1449 C C . GLN A 1 183 ? 136.509 123.473 103.465 1.00 104.41 184 GLN A C 1
ATOM 1450 O O . GLN A 1 183 ? 135.378 123.667 103.936 1.00 108.32 184 GLN A O 1
ATOM 1456 N N . GLN A 1 184 ? 137.020 122.274 103.197 1.00 104.35 185 GLN A N 1
ATOM 1457 C CA . GLN A 1 184 ? 136.386 121.004 103.509 1.00 102.86 185 GLN A CA 1
ATOM 1458 C C . GLN A 1 184 ? 137.366 120.203 104.353 1.00 105.33 185 GLN A C 1
ATOM 1459 O O . GLN A 1 184 ? 138.499 119.954 103.922 1.00 103.00 185 GLN A O 1
ATOM 1465 N N . ASN A 1 185 ? 136.946 119.814 105.554 1.00 106.46 186 ASN A N 1
ATOM 1466 C CA . ASN A 1 185 ? 137.787 119.048 106.464 1.00 105.78 186 ASN A CA 1
ATOM 1467 C C . ASN A 1 185 ? 137.203 117.651 106.587 1.00 109.34 186 ASN A C 1
ATOM 1468 O O . ASN A 1 185 ? 136.051 117.496 107.015 1.00 114.15 186 ASN A O 1
ATOM 1473 N N . THR A 1 186 ? 137.999 116.641 106.225 1.00 106.19 187 THR A N 1
ATOM 1474 C CA . THR A 1 186 ? 137.554 115.256 106.278 1.00 107.35 187 THR A CA 1
ATOM 1475 C C . THR A 1 186 ? 138.468 114.423 107.171 1.00 117.13 187 THR A C 1
ATOM 1476 O O . THR A 1 186 ? 139.694 114.547 107.087 1.00 119.41 187 THR A O 1
ATOM 1480 N N . PRO A 1 187 ? 137.912 113.565 108.027 1.00 118.24 188 PRO A N 1
ATOM 1481 C CA . PRO A 1 187 ? 138.752 112.699 108.862 1.00 117.71 188 PRO A CA 1
ATOM 1482 C C . PRO A 1 187 ? 139.061 111.365 108.200 1.00 118.59 188 PRO A C 1
ATOM 1483 O O . PRO A 1 187 ? 138.199 110.719 107.598 1.00 117.34 188 PRO A O 1
ATOM 1487 N N . ILE A 1 188 ? 140.319 110.940 108.328 1.00 119.20 189 ILE A N 1
ATOM 1488 C CA . ILE A 1 188 ? 140.733 109.661 107.760 1.00 125.54 189 ILE A CA 1
ATOM 1489 C C . ILE A 1 188 ? 140.670 108.518 108.766 1.00 134.13 189 ILE A C 1
ATOM 1490 O O . ILE A 1 188 ? 140.866 107.357 108.380 1.00 134.11 189 ILE A O 1
ATOM 1495 N N . GLY A 1 189 ? 140.417 108.810 110.040 1.00 138.50 190 GLY A N 1
ATOM 1496 C CA . GLY A 1 189 ? 140.273 107.758 111.019 1.00 135.60 190 GLY A CA 1
ATOM 1497 C C . GLY A 1 189 ? 138.929 107.063 110.934 1.00 129.45 190 GLY A C 1
ATOM 1498 O O . GLY A 1 189 ? 137.951 107.591 110.407 1.00 131.68 190 GLY A O 1
ATOM 1499 N N . ASP A 1 190 ? 138.889 105.843 111.467 1.00 127.23 191 ASP A N 1
ATOM 1500 C CA . ASP A 1 190 ? 137.672 105.045 111.488 1.00 140.30 191 ASP A CA 1
ATOM 1501 C C . ASP A 1 190 ? 137.016 105.032 112.864 1.00 135.24 191 ASP A C 1
ATOM 1502 O O . ASP A 1 190 ? 136.070 104.271 113.092 1.00 136.58 191 ASP A O 1
ATOM 1507 N N . GLY A 1 191 ? 137.497 105.860 113.785 1.00 125.97 192 GLY A N 1
ATOM 1508 C CA . GLY A 1 191 ? 136.876 105.999 115.078 1.00 121.52 192 GLY A CA 1
ATOM 1509 C C . GLY A 1 191 ? 135.751 107.012 115.038 1.00 120.27 192 GLY A C 1
ATOM 1510 O O . GLY A 1 191 ? 135.367 107.500 113.971 1.00 122.64 192 GLY A O 1
ATOM 1511 N N . PRO A 1 192 ? 135.197 107.351 116.200 1.00 128.03 193 PRO A N 1
ATOM 1512 C CA . PRO A 1 192 ? 134.117 108.340 116.231 1.00 127.04 193 PRO A CA 1
ATOM 1513 C C . PRO A 1 192 ? 134.648 109.763 116.151 1.00 124.39 193 PRO A C 1
ATOM 1514 O O . PRO A 1 192 ? 135.670 110.108 116.750 1.00 120.06 193 PRO A O 1
ATOM 1518 N N . VAL A 1 193 ? 133.947 110.589 115.381 1.00 126.10 194 VAL A N 1
ATOM 1519 C CA . VAL A 1 193 ? 134.278 111.999 115.242 1.00 122.98 194 VAL A CA 1
ATOM 1520 C C . VAL A 1 193 ? 133.112 112.821 115.769 1.00 124.35 194 VAL A C 1
ATOM 1521 O O . VAL A 1 193 ? 131.969 112.355 115.820 1.00 128.01 194 VAL A O 1
ATOM 1525 N N . LEU A 1 194 ? 133.409 114.050 116.178 1.00 121.22 195 LEU A N 1
ATOM 1526 C CA . LEU A 1 194 ? 132.400 114.934 116.745 1.00 127.53 195 LEU A CA 1
ATOM 1527 C C . LEU A 1 194 ? 131.898 115.888 115.670 1.00 131.32 195 LEU A C 1
ATOM 1528 O O . LEU A 1 194 ? 132.686 116.628 115.072 1.00 133.04 195 LEU A O 1
ATOM 1533 N N . LEU A 1 195 ? 130.589 115.872 115.428 1.00 125.54 196 LEU A N 1
ATOM 1534 C CA . LEU A 1 195 ? 129.974 116.810 114.501 1.00 119.52 196 LEU A CA 1
ATOM 1535 C C . LEU A 1 195 ? 129.379 117.957 115.305 1.00 120.14 196 LEU A C 1
ATOM 1536 O O . LEU A 1 195 ? 128.414 117.738 116.052 1.00 126.40 196 LEU A O 1
ATOM 1541 N N . PRO A 1 196 ? 129.906 119.174 115.196 1.00 119.30 197 PRO A N 1
ATOM 1542 C CA . PRO A 1 196 ? 129.451 120.258 116.072 1.00 121.44 197 PRO A CA 1
ATOM 1543 C C . PRO A 1 196 ? 128.297 121.058 115.494 1.00 122.87 197 PRO A C 1
ATOM 1544 O O . PRO A 1 196 ? 127.847 120.797 114.374 1.00 128.77 197 PRO A O 1
ATOM 1548 N N . ASP A 1 197 ? 127.810 122.033 116.253 1.00 114.55 198 ASP A N 1
ATOM 1549 C CA . ASP A 1 197 ? 126.861 123.014 115.751 1.00 114.07 198 ASP A CA 1
ATOM 1550 C C . ASP A 1 197 ? 127.609 124.227 115.209 1.00 116.53 198 ASP A C 1
ATOM 1551 O O . ASP A 1 197 ? 128.839 124.251 115.135 1.00 126.57 198 ASP A O 1
ATOM 1556 N N . ASN A 1 198 ? 126.844 125.244 114.820 1.00 109.78 199 ASN A N 1
ATOM 1557 C CA . ASN A 1 198 ? 127.434 126.428 114.211 1.00 108.30 199 ASN A CA 1
ATOM 1558 C C . ASN A 1 198 ? 128.114 127.294 115.264 1.00 110.97 199 ASN A C 1
ATOM 1559 O O . ASN A 1 198 ? 127.525 127.613 116.300 1.00 114.25 199 ASN A O 1
ATOM 1564 N N . HIS A 1 199 ? 129.357 127.677 114.988 1.00 107.51 200 HIS A N 1
ATOM 1565 C CA . HIS A 1 199 ? 130.160 128.480 115.904 1.00 104.49 200 HIS A CA 1
ATOM 1566 C C . HIS A 1 199 ? 131.227 129.200 115.085 1.00 106.06 200 HIS A C 1
ATOM 1567 O O . HIS A 1 199 ? 131.288 129.058 113.858 1.00 105.42 200 HIS A O 1
ATOM 1574 N N . TYR A 1 200 ? 132.068 129.988 115.756 1.00 109.52 201 TYR A N 1
ATOM 1575 C CA . TYR A 1 200 ? 133.136 130.687 115.056 1.00 103.31 201 TYR A CA 1
ATOM 1576 C C . TYR A 1 200 ? 134.402 130.695 115.904 1.00 103.21 201 TYR A C 1
ATOM 1577 O O . TYR A 1 200 ? 134.386 130.439 117.112 1.00 100.67 201 TYR A O 1
ATOM 1586 N N . LEU A 1 201 ? 135.510 130.975 115.228 1.00 104.66 202 LEU A N 1
ATOM 1587 C CA . LEU A 1 201 ? 136.829 131.055 115.834 1.00 100.62 202 LEU A CA 1
ATOM 1588 C C . LEU A 1 201 ? 137.434 132.411 115.504 1.00 102.41 202 LEU A C 1
ATOM 1589 O O . LEU A 1 201 ? 137.564 132.767 114.329 1.00 104.98 202 LEU A O 1
ATOM 1594 N N . SER A 1 202 ? 137.778 133.166 116.539 1.00 103.34 203 SER A N 1
ATOM 1595 C CA . SER A 1 202 ? 138.497 134.417 116.375 1.00 102.17 203 SER A CA 1
ATOM 1596 C C . SER A 1 202 ? 139.990 134.134 116.296 1.00 100.14 203 SER A C 1
ATOM 1597 O O . SER A 1 202 ? 140.564 133.516 117.202 1.00 98.63 203 SER A O 1
ATOM 1600 N N . TYR A 1 203 ? 140.609 134.583 115.207 1.00 98.88 204 TYR A N 1
ATOM 1601 C CA . TYR A 1 203 ? 142.034 134.420 114.959 1.00 94.33 204 TYR A CA 1
ATOM 1602 C C . TYR A 1 203 ? 142.705 135.780 115.075 1.00 97.03 204 TYR A C 1
ATOM 1603 O O . TYR A 1 203 ? 142.303 136.736 114.395 1.00 100.91 204 TYR A O 1
ATOM 1612 N N . GLN A 1 204 ? 143.724 135.851 115.933 1.00 97.74 205 GLN A N 1
ATOM 1613 C CA . GLN A 1 204 ? 144.564 137.022 116.130 1.00 94.08 205 GLN A CA 1
ATOM 1614 C C . GLN A 1 204 ? 145.982 136.650 115.720 1.00 99.31 205 GLN A C 1
ATOM 1615 O O . GLN A 1 204 ? 146.488 135.596 116.115 1.00 102.57 205 GLN A O 1
ATOM 1621 N N . SER A 1 205 ? 146.628 137.504 114.930 1.00 97.74 206 SER A N 1
ATOM 1622 C CA . SER A 1 205 ? 147.896 137.140 114.314 1.00 102.06 206 SER A CA 1
ATOM 1623 C C . SER A 1 205 ? 148.959 138.201 114.564 1.00 110.81 206 SER A C 1
ATOM 1624 O O . SER A 1 205 ? 148.661 139.371 114.815 1.00 115.83 206 SER A O 1
ATOM 1627 N N . LYS A 1 206 ? 150.214 137.761 114.488 1.00 111.37 207 LYS A N 1
ATOM 1628 C CA . LYS A 1 206 ? 151.373 138.641 114.609 1.00 108.20 207 LYS A CA 1
ATOM 1629 C C . LYS A 1 206 ? 152.464 138.141 113.675 1.00 110.24 207 LYS A C 1
ATOM 1630 O O . LYS A 1 206 ? 152.840 136.965 113.735 1.00 114.66 207 LYS A O 1
ATOM 1636 N N . LEU A 1 207 ? 152.970 139.030 112.825 1.00 110.93 208 LEU A N 1
ATOM 1637 C CA . LEU A 1 207 ? 154.056 138.710 111.910 1.00 113.15 208 LEU A CA 1
ATOM 1638 C C . LEU A 1 207 ? 155.359 139.286 112.443 1.00 122.44 208 LEU A C 1
ATOM 1639 O O . LEU A 1 207 ? 155.384 140.395 112.985 1.00 119.85 208 LEU A O 1
ATOM 1644 N N . SER A 1 208 ? 156.443 138.531 112.287 1.00 124.41 209 SER A N 1
ATOM 1645 C CA . SER A 1 208 ? 157.741 138.992 112.757 1.00 121.98 209 SER A CA 1
ATOM 1646 C C . SER A 1 208 ? 158.835 138.429 111.862 1.00 121.09 209 SER A C 1
ATOM 1647 O O . SER A 1 208 ? 158.621 137.486 111.097 1.00 122.06 209 SER A O 1
ATOM 1650 N N . LYS A 1 209 ? 160.017 139.031 111.964 1.00 120.65 210 LYS A N 1
ATOM 1651 C CA . LYS A 1 209 ? 161.190 138.597 111.222 1.00 126.21 210 LYS A CA 1
ATOM 1652 C C . LYS A 1 209 ? 162.375 138.464 112.167 1.00 125.82 210 LYS A C 1
ATOM 1653 O O . LYS A 1 209 ? 162.588 139.314 113.035 1.00 122.46 210 LYS A O 1
ATOM 1659 N N . ASP A 1 210 ? 163.132 137.386 111.992 1.00 127.78 211 ASP A N 1
ATOM 1660 C CA . ASP A 1 210 ? 164.317 137.152 112.803 1.00 130.76 211 ASP A CA 1
ATOM 1661 C C . ASP A 1 210 ? 165.420 138.141 112.425 1.00 139.28 211 ASP A C 1
ATOM 1662 O O . ASP A 1 210 ? 165.578 138.474 111.246 1.00 137.77 211 ASP A O 1
ATOM 1667 N N . PRO A 1 211 ? 166.188 138.639 113.401 1.00 138.89 212 PRO A N 1
ATOM 1668 C CA . PRO A 1 211 ? 167.263 139.585 113.056 1.00 133.52 212 PRO A CA 1
ATOM 1669 C C . PRO A 1 211 ? 168.470 138.922 112.418 1.00 135.19 212 PRO A C 1
ATOM 1670 O O . PRO A 1 211 ? 169.161 139.556 111.611 1.00 136.35 212 PRO A O 1
ATOM 1674 N N . ASN A 1 212 ? 168.747 137.664 112.754 1.00 136.81 213 ASN A N 1
ATOM 1675 C CA . ASN A 1 212 ? 169.960 136.992 112.307 1.00 137.64 213 ASN A CA 1
ATOM 1676 C C . ASN A 1 212 ? 169.748 136.145 111.059 1.00 133.70 213 ASN A C 1
ATOM 1677 O O . ASN A 1 212 ? 170.697 135.939 110.295 1.00 135.29 213 ASN A O 1
ATOM 1682 N N . GLU A 1 213 ? 168.528 135.665 110.825 1.00 130.58 214 GLU A N 1
ATOM 1683 C CA . GLU A 1 213 ? 168.260 134.810 109.675 1.00 136.72 214 GLU A CA 1
ATOM 1684 C C . GLU A 1 213 ? 168.287 135.628 108.388 1.00 140.85 214 GLU A C 1
ATOM 1685 O O . GLU A 1 213 ? 167.633 136.670 108.285 1.00 138.14 214 GLU A O 1
ATOM 1691 N N . LYS A 1 214 ? 169.049 135.150 107.403 1.00 139.58 215 LYS A N 1
ATOM 1692 C CA . LYS A 1 214 ? 169.264 135.889 106.164 1.00 137.88 215 LYS A CA 1
ATOM 1693 C C . LYS A 1 214 ? 168.350 135.424 105.038 1.00 136.95 215 LYS A C 1
ATOM 1694 O O . LYS A 1 214 ? 167.785 136.256 104.320 1.00 141.01 215 LYS A O 1
ATOM 1700 N N . ARG A 1 215 ? 168.210 134.112 104.863 1.00 132.88 216 ARG A N 1
ATOM 1701 C CA . ARG A 1 215 ? 167.345 133.556 103.832 1.00 134.58 216 ARG A CA 1
ATOM 1702 C C . ARG A 1 215 ? 165.880 133.828 104.189 1.00 137.49 216 ARG A C 1
ATOM 1703 O O . ARG A 1 215 ? 165.532 134.018 105.359 1.00 138.01 216 ARG A O 1
ATOM 1711 N N . ASP A 1 216 ? 165.033 133.886 103.148 1.00 134.68 217 ASP A N 1
ATOM 1712 C CA . ASP A 1 216 ? 163.671 134.418 103.232 1.00 130.41 217 ASP A CA 1
ATOM 1713 C C . ASP A 1 216 ? 162.817 133.631 104.219 1.00 125.97 217 ASP A C 1
ATOM 1714 O O . ASP A 1 216 ? 162.539 132.446 104.016 1.00 124.36 217 ASP A O 1
ATOM 1719 N N . HIS A 1 217 ? 162.402 134.311 105.285 1.00 128.48 218 HIS A N 1
ATOM 1720 C CA . HIS A 1 217 ? 161.819 133.686 106.461 1.00 128.98 218 HIS A CA 1
ATOM 1721 C C . HIS A 1 217 ? 160.651 134.530 106.950 1.00 128.48 218 HIS A C 1
ATOM 1722 O O . HIS A 1 217 ? 160.441 135.661 106.499 1.00 131.41 218 HIS A O 1
ATOM 1729 N N . MET A 1 218 ? 159.903 133.977 107.904 1.00 122.75 219 MET A N 1
ATOM 1730 C CA . MET A 1 218 ? 158.686 134.586 108.421 1.00 123.33 219 MET A CA 1
ATOM 1731 C C . MET A 1 218 ? 158.314 133.905 109.730 1.00 122.30 219 MET A C 1
ATOM 1732 O O . MET A 1 218 ? 158.404 132.680 109.841 1.00 123.25 219 MET A O 1
ATOM 1737 N N . VAL A 1 219 ? 157.906 134.703 110.714 1.00 122.50 220 VAL A N 1
ATOM 1738 C CA . VAL A 1 219 ? 157.577 134.220 112.051 1.00 116.24 220 VAL A CA 1
ATOM 1739 C C . VAL A 1 219 ? 156.111 134.527 112.322 1.00 113.44 220 VAL A C 1
ATOM 1740 O O . VAL A 1 219 ? 155.699 135.693 112.273 1.00 116.84 220 VAL A O 1
ATOM 1744 N N . LEU A 1 220 ? 155.336 133.486 112.628 1.00 108.96 221 LEU A N 1
ATOM 1745 C CA . LEU A 1 220 ? 153.904 133.576 112.887 1.00 111.27 221 LEU A CA 1
ATOM 1746 C C . LEU A 1 220 ? 153.643 133.368 114.369 1.00 111.47 221 LEU A C 1
ATOM 1747 O O . LEU A 1 220 ? 154.063 132.353 114.938 1.00 116.34 221 LEU A O 1
ATOM 1752 N N . LEU A 1 221 ? 152.934 134.312 114.979 1.00 105.50 222 LEU A N 1
ATOM 1753 C CA . LEU A 1 221 ? 152.365 134.152 116.308 1.00 103.19 222 LEU A CA 1
ATOM 1754 C C . LEU A 1 221 ? 150.850 134.155 116.163 1.00 105.23 222 LEU A C 1
ATOM 1755 O O . LEU A 1 221 ? 150.281 135.096 115.602 1.00 108.81 222 LEU A O 1
ATOM 1760 N N . GLU A 1 222 ? 150.201 133.103 116.658 1.00 105.08 223 GLU A N 1
ATOM 1761 C CA . GLU A 1 222 ? 148.770 132.926 116.451 1.00 102.85 223 GLU A CA 1
ATOM 1762 C C . GLU A 1 222 ? 148.068 132.698 117.779 1.00 103.72 223 GLU A C 1
ATOM 1763 O O . GLU A 1 222 ? 148.504 131.865 118.581 1.00 109.07 223 GLU A O 1
ATOM 1769 N N . PHE A 1 223 ? 146.980 133.438 117.995 1.00 98.58 224 PHE A N 1
ATOM 1770 C CA . PHE A 1 223 ? 146.058 133.233 119.105 1.00 100.17 224 PHE A CA 1
ATOM 1771 C C . PHE A 1 223 ? 144.692 132.861 118.550 1.00 94.89 224 PHE A C 1
ATOM 1772 O O . PHE A 1 223 ? 144.182 133.527 117.642 1.00 99.11 224 PHE A O 1
ATOM 1780 N N . VAL A 1 224 ? 144.104 131.802 119.097 1.00 100.64 225 VAL A N 1
ATOM 1781 C CA . VAL A 1 224 ? 142.825 131.270 118.643 1.00 102.06 225 VAL A CA 1
ATOM 1782 C C . VAL A 1 224 ? 141.865 131.252 119.824 1.00 104.69 225 VAL A C 1
ATOM 1783 O O . VAL A 1 224 ? 142.203 130.733 120.893 1.00 112.54 225 VAL A O 1
ATOM 1787 N N . THR A 1 225 ? 140.674 131.818 119.633 1.00 103.79 226 THR A N 1
ATOM 1788 C CA . THR A 1 225 ? 139.621 131.743 120.637 1.00 100.92 226 THR A CA 1
ATOM 1789 C C . THR A 1 225 ? 138.368 131.200 119.963 1.00 99.77 226 THR A C 1
ATOM 1790 O O . THR A 1 225 ? 138.066 131.556 118.827 1.00 107.24 226 THR A O 1
ATOM 1794 N N . ALA A 1 226 ? 137.653 130.310 120.643 1.00 95.45 227 ALA A N 1
ATOM 1795 C CA . ALA A 1 226 ? 136.448 129.708 120.088 1.00 104.67 227 ALA A CA 1
ATOM 1796 C C . ALA A 1 226 ? 135.217 130.221 120.820 1.00 109.36 227 ALA A C 1
ATOM 1797 O O . ALA A 1 226 ? 135.190 130.256 122.054 1.00 113.75 227 ALA A O 1
ATOM 1799 N N . ALA A 1 227 ? 134.196 130.611 120.059 1.00 109.35 228 ALA A N 1
ATOM 1800 C CA . ALA A 1 227 ? 132.948 131.108 120.630 1.00 107.95 228 ALA A CA 1
ATOM 1801 C C . ALA A 1 227 ? 131.835 130.861 119.619 1.00 107.29 228 ALA A C 1
ATOM 1802 O O . ALA A 1 227 ? 132.006 130.107 118.657 1.00 114.92 228 ALA A O 1
ATOM 1804 N N . GLY A 1 228 ? 130.688 131.496 119.828 1.00 108.54 229 GLY A N 1
ATOM 1805 C CA . GLY A 1 228 ? 129.642 131.429 118.828 1.00 118.41 229 GLY A CA 1
ATOM 1806 C C . GLY A 1 228 ? 128.243 131.204 119.356 1.00 132.04 229 GLY A C 1
ATOM 1807 O O . GLY A 1 228 ? 127.276 131.712 118.781 1.00 133.14 229 GLY A O 1
ATOM 1808 N N . ILE A 1 229 ? 128.112 130.452 120.442 1.00 131.11 230 ILE A N 1
ATOM 1809 C CA . ILE A 1 229 ? 126.808 130.180 121.025 1.00 133.78 230 ILE A CA 1
ATOM 1810 C C . ILE A 1 229 ? 126.751 130.772 122.427 1.00 135.73 230 ILE A C 1
ATOM 1811 O O . ILE A 1 229 ? 127.755 130.878 123.139 1.00 133.86 230 ILE A O 1
ATOM 1816 N N . THR A 1 230 ? 125.546 131.185 122.810 1.00 140.02 231 THR A N 1
ATOM 1817 C CA . THR A 1 230 ? 125.314 131.939 124.033 1.00 141.88 231 THR A CA 1
ATOM 1818 C C . THR A 1 230 ? 125.415 131.007 125.237 1.00 137.13 231 THR A C 1
ATOM 1819 O O . THR A 1 230 ? 124.901 129.885 125.199 1.00 135.95 231 THR A O 1
ATOM 1823 N N . THR A 1 231 ? 126.114 131.462 126.278 1.00 131.93 232 THR A N 1
ATOM 1824 C CA . THR A 1 231 ? 126.171 130.722 127.531 1.00 137.10 232 THR A CA 1
ATOM 1825 C C . THR A 1 231 ? 124.776 130.636 128.153 1.00 144.01 232 THR A C 1
ATOM 1826 O O . THR A 1 231 ? 123.981 131.577 128.028 1.00 144.75 232 THR A O 1
ATOM 1830 N N . PRO A 1 232 ? 124.418 129.502 128.766 1.00 144.00 233 PRO A N 1
ATOM 1831 C CA . PRO A 1 232 ? 123.028 129.329 129.228 1.00 145.48 233 PRO A CA 1
ATOM 1832 C C . PRO A 1 232 ? 122.640 130.212 130.402 1.00 149.62 233 PRO A C 1
ATOM 1833 O O . PRO A 1 232 ? 121.444 130.436 130.624 1.00 151.38 233 PRO A O 1
ATOM 1837 N N . GLY A 1 233 ? 123.610 130.728 131.160 1.00 151.08 234 GLY A N 1
ATOM 1838 C CA . GLY A 1 233 ? 123.356 131.541 132.330 1.00 150.32 234 GLY A CA 1
ATOM 1839 C C . GLY A 1 233 ? 123.583 130.807 133.636 1.00 154.72 234 GLY A C 1
ATOM 1840 O O . GLY A 1 233 ? 124.049 131.419 134.606 1.00 149.22 234 GLY A O 1
ATOM 1841 N N . TRP A 1 234 ? 123.245 129.519 133.686 1.00 157.32 235 TRP A N 1
ATOM 1842 C CA . TRP A 1 234 ? 123.582 128.685 134.833 1.00 158.21 235 TRP A CA 1
ATOM 1843 C C . TRP A 1 234 ? 125.092 128.522 134.929 1.00 159.08 235 TRP A C 1
ATOM 1844 O O . TRP A 1 234 ? 125.759 128.248 133.926 1.00 159.77 235 TRP A O 1
ATOM 1855 N N . LEU A 1 235 ? 125.629 128.701 136.133 1.00 159.29 236 LEU A N 1
ATOM 1856 C CA . LEU A 1 235 ? 127.054 128.502 136.352 1.00 154.98 236 LEU A CA 1
ATOM 1857 C C . LEU A 1 235 ? 127.385 127.018 136.292 1.00 152.18 236 LEU A C 1
ATOM 1858 O O . LEU A 1 235 ? 126.519 126.163 136.496 1.00 157.72 236 LEU A O 1
ATOM 1863 N N . SER A 1 236 ? 128.646 126.712 136.006 1.00 143.74 237 SER A N 1
ATOM 1864 C CA . SER A 1 236 ? 129.060 125.324 135.892 1.00 148.17 237 SER A CA 1
ATOM 1865 C C . SER A 1 236 ? 129.171 124.683 137.275 1.00 146.47 237 SER A C 1
ATOM 1866 O O . SER A 1 236 ? 129.028 125.337 138.313 1.00 146.55 237 SER A O 1
ATOM 1869 N N . ARG A 1 237 ? 129.425 123.372 137.276 1.00 144.34 238 ARG A N 1
ATOM 1870 C CA . ARG A 1 237 ? 129.572 122.649 138.534 1.00 140.70 238 ARG A CA 1
ATOM 1871 C C . ARG A 1 237 ? 130.864 123.022 139.247 1.00 142.47 238 ARG A C 1
ATOM 1872 O O . ARG A 1 237 ? 130.955 122.894 140.472 1.00 141.66 238 ARG A O 1
ATOM 1880 N N . GLU A 1 238 ? 131.870 123.485 138.502 1.00 147.19 239 GLU A N 1
ATOM 1881 C CA . GLU A 1 238 ? 133.108 123.932 139.130 1.00 148.12 239 GLU A CA 1
ATOM 1882 C C . GLU A 1 238 ? 132.931 125.289 139.798 1.00 142.14 239 GLU A C 1
ATOM 1883 O O . GLU A 1 238 ? 133.532 125.553 140.844 1.00 135.13 239 GLU A O 1
ATOM 1889 N N . GLN A 1 239 ? 132.108 126.159 139.209 1.00 146.31 240 GLN A N 1
ATOM 1890 C CA . GLN A 1 239 ? 131.987 127.526 139.709 1.00 147.54 240 GLN A CA 1
ATOM 1891 C C . GLN A 1 239 ? 131.179 127.583 140.999 1.00 143.41 240 GLN A C 1
ATOM 1892 O O . GLN A 1 239 ? 131.445 128.421 141.868 1.00 136.72 240 GLN A O 1
ATOM 1898 N N . VAL A 1 240 ? 130.178 126.710 141.137 1.00 145.46 241 VAL A N 1
ATOM 1899 C CA . VAL A 1 240 ? 129.363 126.697 142.348 1.00 140.27 241 VAL A CA 1
ATOM 1900 C C . VAL A 1 240 ? 130.157 126.134 143.526 1.00 139.63 241 VAL A C 1
ATOM 1901 O O . VAL A 1 240 ? 130.026 126.608 144.660 1.00 141.08 241 VAL A O 1
ATOM 1905 N N . PHE A 1 241 ? 131.035 125.159 143.269 1.00 143.82 242 PHE A N 1
ATOM 1906 C CA . PHE A 1 241 ? 131.735 124.476 144.355 1.00 143.51 242 PHE A CA 1
ATOM 1907 C C . PHE A 1 241 ? 132.841 125.338 144.952 1.00 137.92 242 PHE A C 1
ATOM 1908 O O . PHE A 1 241 ? 133.092 125.283 146.161 1.00 136.38 242 PHE A O 1
ATOM 1916 N N . VAL A 1 242 ? 133.530 126.120 144.118 1.00 136.26 243 VAL A N 1
ATOM 1917 C CA . VAL A 1 242 ? 134.589 126.996 144.614 1.00 135.65 243 VAL A CA 1
ATOM 1918 C C . VAL A 1 242 ? 133.998 128.133 145.441 1.00 134.44 243 VAL A C 1
ATOM 1919 O O . VAL A 1 242 ? 134.552 128.516 146.480 1.00 138.49 243 VAL A O 1
ATOM 1923 N N . LEU A 1 243 ? 132.845 128.659 145.018 1.00 131.29 244 LEU A N 1
ATOM 1924 C CA . LEU A 1 243 ? 132.255 129.823 145.675 1.00 125.50 244 LEU A CA 1
ATOM 1925 C C . LEU A 1 243 ? 131.717 129.469 147.059 1.00 131.89 244 LEU A C 1
ATOM 1926 O O . LEU A 1 243 ? 131.815 130.270 147.996 1.00 136.42 244 LEU A O 1
ATOM 1931 N N . ILE A 1 244 ? 131.146 128.272 147.211 1.00 131.83 245 ILE A N 1
ATOM 1932 C CA . ILE A 1 244 ? 130.583 127.904 148.507 1.00 132.72 245 ILE A CA 1
ATOM 1933 C C . ILE A 1 244 ? 131.675 127.448 149.467 1.00 130.25 245 ILE A C 1
ATOM 1934 O O . ILE A 1 244 ? 131.495 127.501 150.690 1.00 131.33 245 ILE A O 1
ATOM 1939 N N . SER A 1 245 ? 132.817 126.999 148.944 1.00 129.73 246 SER A N 1
ATOM 1940 C CA . SER A 1 245 ? 133.875 126.496 149.812 1.00 128.38 246 SER A CA 1
ATOM 1941 C C . SER A 1 245 ? 134.805 127.615 150.257 1.00 129.90 246 SER A C 1
ATOM 1942 O O . SER A 1 245 ? 135.322 127.589 151.381 1.00 133.24 246 SER A O 1
ATOM 1945 N N . ALA A 1 246 ? 135.040 128.599 149.387 1.00 129.61 247 ALA A N 1
ATOM 1946 C CA . ALA A 1 246 ? 135.908 129.713 149.752 1.00 131.97 247 ALA A CA 1
ATOM 1947 C C . ALA A 1 246 ? 135.205 130.674 150.701 1.00 130.63 247 ALA A C 1
ATOM 1948 O O . ALA A 1 246 ? 135.861 131.377 151.477 1.00 130.95 247 ALA A O 1
ATOM 1950 N N . ALA A 1 247 ? 133.874 130.730 150.647 1.00 132.07 248 ALA A N 1
ATOM 1951 C CA . ALA A 1 247 ? 133.140 131.631 151.528 1.00 135.49 248 ALA A CA 1
ATOM 1952 C C . ALA A 1 247 ? 133.126 131.117 152.962 1.00 131.59 248 ALA A C 1
ATOM 1953 O O . ALA A 1 247 ? 133.123 131.909 153.910 1.00 137.19 248 ALA A O 1
ATOM 1955 N N . SER A 1 248 ? 133.124 129.794 153.139 1.00 125.58 249 SER A N 1
ATOM 1956 C CA . SER A 1 248 ? 133.002 129.228 154.478 1.00 125.96 249 SER A CA 1
ATOM 1957 C C . SER A 1 248 ? 134.297 129.366 155.269 1.00 126.69 249 SER A C 1
ATOM 1958 O O . SER A 1 248 ? 134.271 129.444 156.503 1.00 125.67 249 SER A O 1
ATOM 1961 N N . VAL A 1 249 ? 135.442 129.397 154.582 1.00 129.42 250 VAL A N 1
ATOM 1962 C CA . VAL A 1 249 ? 136.711 129.475 155.299 1.00 130.76 250 VAL A CA 1
ATOM 1963 C C . VAL A 1 249 ? 136.975 130.902 155.780 1.00 134.63 250 VAL A C 1
ATOM 1964 O O . VAL A 1 249 ? 137.644 131.104 156.801 1.00 135.27 250 VAL A O 1
ATOM 1968 N N . ASN A 1 250 ? 136.431 131.911 155.092 1.00 134.09 251 ASN A N 1
ATOM 1969 C CA . ASN A 1 250 ? 136.563 133.281 155.579 1.00 130.70 251 ASN A CA 1
ATOM 1970 C C . ASN A 1 250 ? 135.553 133.576 156.679 1.00 131.90 251 ASN A C 1
ATOM 1971 O O . ASN A 1 250 ? 135.763 134.481 157.494 1.00 136.66 251 ASN A O 1
ATOM 1976 N N . LEU A 1 251 ? 134.444 132.834 156.708 1.00 133.17 252 LEU A N 1
ATOM 1977 C CA . LEU A 1 251 ? 133.467 133.007 157.778 1.00 137.69 252 LEU A CA 1
ATOM 1978 C C . LEU A 1 251 ? 134.002 132.464 159.096 1.00 137.95 252 LEU A C 1
ATOM 1979 O O . LEU A 1 251 ? 133.867 133.103 160.145 1.00 138.50 252 LEU A O 1
ATOM 1984 N N . GLY A 1 252 ? 134.619 131.281 159.059 1.00 135.20 253 GLY A N 1
ATOM 1985 C CA . GLY A 1 252 ? 135.168 130.704 160.273 1.00 133.97 253 GLY A CA 1
ATOM 1986 C C . GLY A 1 252 ? 136.452 131.368 160.726 1.00 137.16 253 GLY A C 1
ATOM 1987 O O . GLY A 1 252 ? 136.819 131.277 161.900 1.00 143.33 253 GLY A O 1
ATOM 1988 N N . SER A 1 253 ? 137.158 132.030 159.806 1.00 137.23 254 SER A N 1
ATOM 1989 C CA . SER A 1 253 ? 138.373 132.749 160.175 1.00 140.52 254 SER A CA 1
ATOM 1990 C C . SER A 1 253 ? 138.047 133.977 161.014 1.00 139.87 254 SER A C 1
ATOM 1991 O O . SER A 1 253 ? 138.712 134.254 162.018 1.00 140.46 254 SER A O 1
ATOM 1994 N N . MET A 1 254 ? 137.028 134.747 160.521 1.00 146.67 255 MET A N 1
ATOM 1995 C CA . MET A 1 254 ? 136.605 135.830 161.403 1.00 147.32 255 MET A CA 1
ATOM 1996 C C . MET A 1 254 ? 135.806 135.303 162.585 1.00 148.53 255 MET A C 1
ATOM 1997 O O . MET A 1 254 ? 135.689 135.986 163.608 1.00 144.49 255 MET A O 1
ATOM 2002 N N . MET A 1 255 ? 135.254 134.218 162.627 1.00 152.37 256 MET A N 1
ATOM 2003 C CA . MET A 1 255 ? 134.453 133.744 163.751 1.00 154.85 256 MET A CA 1
ATOM 2004 C C . MET A 1 255 ? 135.314 133.550 164.993 1.00 154.63 256 MET A C 1
ATOM 2005 O O . MET A 1 255 ? 134.945 133.979 166.092 1.00 155.23 256 MET A O 1
ATOM 2010 N N . CYS A 1 256 ? 136.470 132.903 164.836 1.00 153.49 257 CYS A N 1
ATOM 2011 C CA . CYS A 1 256 ? 137.366 132.677 165.962 1.00 158.25 257 CYS A CA 1
ATOM 2012 C C . CYS A 1 256 ? 138.257 133.876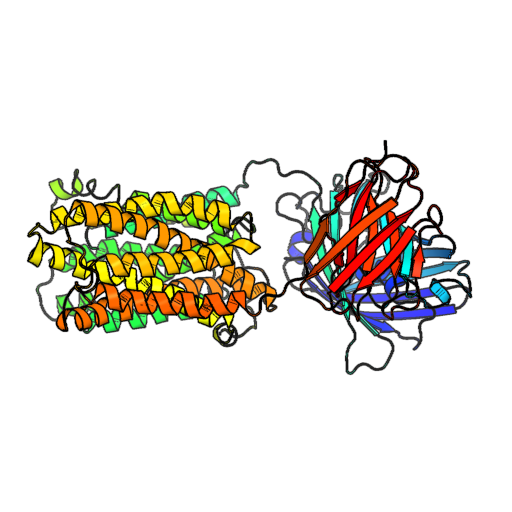 166.255 1.00 161.10 257 CYS A C 1
ATOM 2013 O O . CYS A 1 256 ? 138.867 133.930 167.329 1.00 165.10 257 CYS A O 1
ATOM 2016 N N . TYR A 1 257 ? 138.352 134.831 165.332 1.00 157.02 258 TYR A N 1
ATOM 2017 C CA . TYR A 1 257 ? 139.140 136.036 165.548 1.00 155.21 258 TYR A CA 1
ATOM 2018 C C . TYR A 1 257 ? 138.332 137.135 166.227 1.00 154.18 258 TYR A C 1
ATOM 2019 O O . TYR A 1 257 ? 138.911 138.124 166.687 1.00 149.56 258 TYR A O 1
ATOM 2028 N N . SER A 1 258 ? 137.018 136.957 166.354 1.00 161.49 259 SER A N 1
ATOM 2029 C CA . SER A 1 258 ? 136.151 137.935 167.000 1.00 168.61 259 SER A CA 1
ATOM 2030 C C . SER A 1 258 ? 136.166 137.830 168.520 1.00 166.81 259 SER A C 1
ATOM 2031 O O . SER A 1 258 ? 135.453 138.592 169.184 1.00 159.22 259 SER A O 1
ATOM 2034 N N . ILE A 1 259 ? 136.946 136.906 169.083 1.00 164.46 260 ILE A N 1
ATOM 2035 C CA . ILE A 1 259 ? 137.098 136.756 170.525 1.00 167.12 260 ILE A CA 1
ATOM 2036 C C . ILE A 1 259 ? 138.529 137.055 170.974 1.00 165.10 260 ILE A C 1
ATOM 2037 O O . ILE A 1 259 ? 138.746 137.654 172.033 1.00 161.10 260 ILE A O 1
ATOM 2042 N N . LEU A 1 260 ? 139.518 136.681 170.161 1.00 166.44 261 LEU A N 1
ATOM 2043 C CA . LEU A 1 260 ? 140.923 136.942 170.456 1.00 164.88 261 LEU A CA 1
ATOM 2044 C C . LEU A 1 260 ? 141.610 137.789 169.391 1.00 156.01 261 LEU A C 1
ATOM 2045 O O . LEU A 1 260 ? 142.743 137.478 169.011 1.00 149.08 261 LEU A O 1
ATOM 2050 N N . GLY A 1 261 ? 140.961 138.839 168.902 1.00 153.30 262 GLY A N 1
ATOM 2051 C CA . GLY A 1 261 ? 141.559 139.699 167.897 1.00 147.51 262 GLY A CA 1
ATOM 2052 C C . GLY A 1 261 ? 142.648 140.596 168.448 1.00 146.48 262 GLY A C 1
ATOM 2053 O O . GLY A 1 261 ? 143.810 140.200 168.523 1.00 149.40 262 GLY A O 1
ATOM 2054 N N . GLY A 1 279 ? 156.947 142.787 172.683 1.00 179.46 280 GLY A N 1
ATOM 2055 C CA . GLY A 1 279 ? 157.721 143.592 171.756 1.00 177.83 280 GLY A CA 1
ATOM 2056 C C . GLY A 1 279 ? 158.490 142.766 170.744 1.00 173.45 280 GLY A C 1
ATOM 2057 O O . GLY A 1 279 ? 158.422 143.018 169.541 1.00 172.51 280 GLY A O 1
ATOM 2058 N N . MET A 1 280 ? 159.226 141.767 171.236 1.00 167.26 281 MET A N 1
ATOM 2059 C CA . MET A 1 280 ? 160.005 140.916 170.343 1.00 168.85 281 MET A CA 1
ATOM 2060 C C . MET A 1 280 ? 159.129 139.903 169.618 1.00 173.01 281 MET A C 1
ATOM 2061 O O . MET A 1 280 ? 159.577 139.286 168.644 1.00 173.90 281 MET A O 1
ATOM 2066 N N . ILE A 1 281 ? 157.893 139.705 170.083 1.00 173.32 282 ILE A N 1
ATOM 2067 C CA . ILE A 1 281 ? 156.983 138.765 169.432 1.00 177.60 282 ILE A CA 1
ATOM 2068 C C . ILE A 1 281 ? 156.524 139.317 168.086 1.00 172.32 282 ILE A C 1
ATOM 2069 O O . ILE A 1 281 ? 156.462 138.592 167.085 1.00 169.31 282 ILE A O 1
ATOM 2074 N N . PHE A 1 282 ? 156.210 140.616 168.042 1.00 169.95 283 PHE A N 1
ATOM 2075 C CA . PHE A 1 282 ? 155.724 141.228 166.808 1.00 171.21 283 PHE A CA 1
ATOM 2076 C C . PHE A 1 282 ? 156.828 141.330 165.763 1.00 174.88 283 PHE A C 1
ATOM 2077 O O . PHE A 1 282 ? 156.558 141.261 164.558 1.00 173.39 283 PHE A O 1
ATOM 2085 N N . GLY A 1 283 ? 158.074 141.514 166.203 1.00 178.34 284 GLY A N 1
ATOM 2086 C CA . GLY A 1 283 ? 159.193 141.405 165.281 1.00 172.07 284 GLY A CA 1
ATOM 2087 C C . GLY A 1 283 ? 159.382 139.989 164.774 1.00 159.13 284 GLY A C 1
ATOM 2088 O O . GLY A 1 283 ? 159.759 139.775 163.620 1.00 150.84 284 GLY A O 1
ATOM 2089 N N . CYS A 1 284 ? 159.121 139.002 165.634 1.00 163.57 285 CYS A N 1
ATOM 2090 C CA . CYS A 1 284 ? 159.182 137.610 165.208 1.00 170.43 285 CYS A CA 1
ATOM 2091 C C . CYS A 1 284 ? 158.000 137.252 164.315 1.00 165.52 285 CYS A C 1
ATOM 2092 O O . CYS A 1 284 ? 158.135 136.434 163.398 1.00 160.70 285 CYS A O 1
ATOM 2095 N N . PHE A 1 285 ? 156.830 137.842 164.576 1.00 161.27 286 PHE A N 1
ATOM 2096 C CA . PHE A 1 285 ? 155.647 137.522 163.782 1.00 157.41 286 PHE A CA 1
ATOM 2097 C C . PHE A 1 285 ? 155.761 138.093 162.374 1.00 153.44 286 PHE A C 1
ATOM 2098 O O . PHE A 1 285 ? 155.527 137.385 161.390 1.00 152.93 286 PHE A O 1
ATOM 2106 N N . ALA A 1 286 ? 156.129 139.373 162.264 1.00 154.79 287 ALA A N 1
ATOM 2107 C CA . ALA A 1 286 ? 155.994 140.088 160.997 1.00 152.25 287 ALA A CA 1
ATOM 2108 C C . ALA A 1 286 ? 157.020 139.627 159.970 1.00 147.06 287 ALA A C 1
ATOM 2109 O O . ALA A 1 286 ? 156.748 139.639 158.764 1.00 138.29 287 ALA A O 1
ATOM 2111 N N . LEU A 1 287 ? 158.208 139.230 160.426 1.00 153.56 288 LEU A N 1
ATOM 2112 C CA . LEU A 1 287 ? 159.217 138.728 159.501 1.00 154.25 288 LEU A CA 1
ATOM 2113 C C . LEU A 1 287 ? 158.838 137.354 158.961 1.00 149.06 288 LEU A C 1
ATOM 2114 O O . LEU A 1 287 ? 159.000 137.086 157.765 1.00 143.00 288 LEU A O 1
ATOM 2119 N N . PHE A 1 288 ? 158.326 136.473 159.823 1.00 148.60 289 PHE A N 1
ATOM 2120 C CA . PHE A 1 288 ? 157.992 135.125 159.375 1.00 149.06 289 PHE A CA 1
ATOM 2121 C C . PHE A 1 288 ? 156.574 135.043 158.820 1.00 145.21 289 PHE A C 1
ATOM 2122 O O . PHE A 1 288 ? 156.189 134.014 158.256 1.00 147.60 289 PHE A O 1
ATOM 2130 N N . GLU A 1 289 ? 155.772 136.098 158.981 1.00 141.16 290 GLU A N 1
ATOM 2131 C CA . GLU A 1 289 ? 154.551 136.200 158.187 1.00 137.23 290 GLU A CA 1
ATOM 2132 C C . GLU A 1 289 ? 154.867 136.635 156.764 1.00 134.35 290 GLU A C 1
ATOM 2133 O O . GLU A 1 289 ? 154.264 136.140 155.805 1.00 132.12 290 GLU A O 1
ATOM 2139 N N . LEU A 1 290 ? 155.811 137.565 156.612 1.00 137.91 291 LEU A N 1
ATOM 2140 C CA . LEU A 1 290 ? 156.235 138.004 155.287 1.00 132.47 291 LEU A CA 1
ATOM 2141 C C . LEU A 1 290 ? 157.004 136.905 154.566 1.00 130.63 291 LEU A C 1
ATOM 2142 O O . LEU A 1 290 ? 156.890 136.751 153.344 1.00 131.99 291 LEU A O 1
ATOM 2147 N N . LEU A 1 291 ? 157.801 136.134 155.310 1.00 129.33 292 LEU A N 1
ATOM 2148 C CA . LEU A 1 291 ? 158.571 135.055 154.701 1.00 129.00 292 LEU A CA 1
ATOM 2149 C C . LEU A 1 291 ? 157.674 133.902 154.271 1.00 130.09 292 LEU A C 1
ATOM 2150 O O . LEU A 1 291 ? 157.866 133.332 153.191 1.00 132.63 292 LEU A O 1
ATOM 2155 N N . ALA A 1 292 ? 156.683 133.549 155.095 1.00 129.63 293 ALA A N 1
ATOM 2156 C CA . ALA A 1 292 ? 155.795 132.445 154.745 1.00 122.83 293 ALA A CA 1
ATOM 2157 C C . ALA A 1 292 ? 154.834 132.836 153.631 1.00 124.06 293 ALA A C 1
ATOM 2158 O O . ALA A 1 292 ? 154.369 131.978 152.877 1.00 126.16 293 ALA A O 1
ATOM 2160 N N . SER A 1 293 ? 154.510 134.124 153.518 1.00 128.18 294 SER A N 1
ATOM 2161 C CA . SER A 1 293 ? 153.662 134.558 152.414 1.00 123.43 294 SER A CA 1
ATOM 2162 C C . SER A 1 293 ? 154.433 134.611 151.103 1.00 127.39 294 SER A C 1
ATOM 2163 O O . SER A 1 293 ? 153.829 134.525 150.028 1.00 127.10 294 SER A O 1
ATOM 2166 N N . LEU A 1 294 ? 155.759 134.749 151.166 1.00 131.78 295 LEU A N 1
ATOM 2167 C CA . LEU A 1 294 ? 156.544 134.931 149.951 1.00 128.52 295 LEU A CA 1
ATOM 2168 C C . LEU A 1 294 ? 156.877 133.599 149.289 1.00 129.28 295 LEU A C 1
ATOM 2169 O O . LEU A 1 294 ? 156.440 133.330 148.165 1.00 132.45 295 LEU A O 1
ATOM 2174 N N . VAL A 1 295 ? 157.645 132.746 149.978 1.00 133.02 296 VAL A N 1
ATOM 2175 C CA . VAL A 1 295 ? 158.204 131.546 149.349 1.00 135.66 296 VAL A CA 1
ATOM 2176 C C . VAL A 1 295 ? 157.120 130.503 149.087 1.00 129.46 296 VAL A C 1
ATOM 2177 O O . VAL A 1 295 ? 157.177 129.771 148.090 1.00 125.40 296 VAL A O 1
ATOM 2181 N N . PHE A 1 296 ? 156.093 130.454 149.937 1.00 127.70 297 PHE A N 1
ATOM 2182 C CA . PHE A 1 296 ? 155.012 129.496 149.742 1.00 133.44 297 PHE A CA 1
ATOM 2183 C C . PHE A 1 296 ? 154.091 129.941 148.611 1.00 131.42 297 PHE A C 1
ATOM 2184 O O . PHE A 1 296 ? 153.370 129.125 148.026 1.00 133.66 297 PHE A O 1
ATOM 2192 N N . GLY A 1 297 ? 154.115 131.235 148.278 1.00 125.16 298 GLY A N 1
ATOM 2193 C CA . GLY A 1 297 ? 153.462 131.707 147.070 1.00 126.42 298 GLY A CA 1
ATOM 2194 C C . GLY A 1 297 ? 154.283 131.538 145.809 1.00 133.82 298 GLY A C 1
ATOM 2195 O O . GLY A 1 297 ? 153.719 131.552 144.711 1.00 137.12 298 GLY A O 1
ATOM 2196 N N . ASN A 1 298 ? 155.605 131.385 145.942 1.00 132.75 299 ASN A N 1
ATOM 2197 C CA . ASN A 1 298 ? 156.454 131.181 144.771 1.00 125.40 299 ASN A CA 1
ATOM 2198 C C . ASN A 1 298 ? 156.275 129.786 144.189 1.00 130.49 299 ASN A C 1
ATOM 2199 O O . ASN A 1 298 ? 156.201 129.619 142.967 1.00 132.77 299 ASN A O 1
ATOM 2204 N N . TYR A 1 299 ? 156.197 128.773 145.049 1.00 133.49 300 TYR A N 1
ATOM 2205 C CA . TYR A 1 299 ? 156.167 127.389 144.596 1.00 129.40 300 TYR A CA 1
ATOM 2206 C C . TYR A 1 299 ? 154.747 126.850 144.650 1.00 133.80 300 TYR A C 1
ATOM 2207 O O . TYR A 1 299 ? 154.520 125.700 145.040 1.00 142.66 300 TYR A O 1
ATOM 2216 N N . LEU A 1 300 ? 153.784 127.696 144.277 1.00 127.99 301 LEU A N 1
ATOM 2217 C CA . LEU A 1 300 ? 152.396 127.261 144.164 1.00 131.39 301 LEU A CA 1
ATOM 2218 C C . LEU A 1 300 ? 152.219 126.266 143.021 1.00 133.45 301 LEU A C 1
ATOM 2219 O O . LEU A 1 300 ? 151.314 125.424 143.055 1.00 130.47 301 LEU A O 1
ATOM 2224 N N . VAL A 1 301 ? 153.072 126.352 141.997 1.00 137.79 302 VAL A N 1
ATOM 2225 C CA . VAL A 1 301 ? 153.050 125.373 140.912 1.00 140.91 302 VAL A CA 1
ATOM 2226 C C . VAL A 1 301 ? 153.583 124.021 141.378 1.00 143.46 302 VAL A C 1
ATOM 2227 O O . VAL A 1 301 ? 153.046 122.967 141.019 1.00 149.32 302 VAL A O 1
ATOM 2231 N N . HIS A 1 302 ? 154.647 124.028 142.182 1.00 141.27 303 HIS A N 1
ATOM 2232 C CA . HIS A 1 302 ? 155.364 122.790 142.459 1.00 143.98 303 HIS A CA 1
ATOM 2233 C C . HIS A 1 302 ? 154.661 121.984 143.546 1.00 148.86 303 HIS A C 1
ATOM 2234 O O . HIS A 1 302 ? 154.678 120.748 143.524 1.00 156.20 303 HIS A O 1
ATOM 2241 N N . ILE A 1 303 ? 154.015 122.666 144.489 1.00 140.54 304 ILE A N 1
ATOM 2242 C CA . ILE A 1 303 ? 153.349 121.976 145.589 1.00 139.36 304 ILE A CA 1
ATOM 2243 C C . ILE A 1 303 ? 152.009 121.410 145.136 1.00 146.28 304 ILE A C 1
ATOM 2244 O O . ILE A 1 303 ? 151.737 120.213 145.283 1.00 147.89 304 ILE A O 1
ATOM 2249 N N . GLY A 1 304 ? 151.156 122.260 144.570 1.00 147.21 305 GLY A N 1
ATOM 2250 C CA . GLY A 1 304 ? 149.826 121.847 144.166 1.00 149.52 305 GLY A CA 1
ATOM 2251 C C . GLY A 1 304 ? 148.745 122.609 144.902 1.00 142.34 305 GLY A C 1
ATOM 2252 O O . GLY A 1 304 ? 148.643 122.515 146.128 1.00 134.79 305 GLY A O 1
ATOM 2253 N N . ALA A 1 305 ? 147.919 123.351 144.156 1.00 147.53 306 ALA A N 1
ATOM 2254 C CA . ALA A 1 305 ? 146.958 124.268 144.766 1.00 147.71 306 ALA A CA 1
ATOM 2255 C C . ALA A 1 305 ? 145.819 123.537 145.468 1.00 142.10 306 ALA A C 1
ATOM 2256 O O . ALA A 1 305 ? 145.168 124.115 146.346 1.00 139.02 306 ALA A O 1
ATOM 2258 N N . LYS A 1 306 ? 145.545 122.290 145.079 1.00 141.22 307 LYS A N 1
ATOM 2259 C CA . LYS A 1 306 ? 144.553 121.491 145.792 1.00 140.37 307 LYS A CA 1
ATOM 2260 C C . LYS A 1 306 ? 145.015 121.163 147.205 1.00 140.15 307 LYS A C 1
ATOM 2261 O O . LYS A 1 306 ? 144.237 121.263 148.161 1.00 140.46 307 LYS A O 1
ATOM 2267 N N . PHE A 1 307 ? 146.280 120.784 147.361 1.00 139.84 308 PHE A N 1
ATOM 2268 C CA . PHE A 1 307 ? 146.818 120.448 148.672 1.00 138.68 308 PHE A CA 1
ATOM 2269 C C . PHE A 1 307 ? 147.167 121.674 149.504 1.00 141.79 308 PHE A C 1
ATOM 2270 O O . PHE A 1 307 ? 147.416 121.533 150.703 1.00 143.55 308 PHE A O 1
ATOM 2278 N N . MET A 1 308 ? 147.197 122.861 148.898 1.00 144.27 309 MET A N 1
ATOM 2279 C CA . MET A 1 308 ? 147.395 124.096 149.652 1.00 142.26 309 MET A CA 1
ATOM 2280 C C . MET A 1 308 ? 146.166 124.456 150.471 1.00 137.62 309 MET A C 1
ATOM 2281 O O . MET A 1 308 ? 146.280 124.872 151.630 1.00 140.12 309 MET A O 1
ATOM 2286 N N . PHE A 1 309 ? 144.979 124.327 149.873 1.00 135.29 310 PHE A N 1
ATOM 2287 C CA . PHE A 1 309 ? 143.766 124.808 150.522 1.00 138.78 310 PHE A CA 1
ATOM 2288 C C . PHE A 1 309 ? 143.346 123.882 151.658 1.00 137.84 310 PHE A C 1
ATOM 2289 O O . PHE A 1 309 ? 142.599 124.295 152.552 1.00 138.38 310 PHE A O 1
ATOM 2297 N N . VAL A 1 310 ? 143.832 122.640 151.651 1.00 141.42 311 VAL A N 1
ATOM 2298 C CA . VAL A 1 310 ? 143.634 121.745 152.784 1.00 145.01 311 VAL A CA 1
ATOM 2299 C C . VAL A 1 310 ? 144.813 121.751 153.750 1.00 147.40 311 VAL A C 1
ATOM 2300 O O . VAL A 1 310 ? 144.722 121.137 154.821 1.00 155.19 311 VAL A O 1
ATOM 2304 N N . ALA A 1 311 ? 145.924 122.407 153.399 1.00 141.39 312 ALA A N 1
ATOM 2305 C CA . ALA A 1 311 ? 147.033 122.516 154.342 1.00 143.76 312 ALA A CA 1
ATOM 2306 C C . ALA A 1 311 ? 146.863 123.703 155.275 1.00 152.81 312 ALA A C 1
ATOM 2307 O O . ALA A 1 311 ? 147.257 123.628 156.444 1.00 156.97 312 ALA A O 1
ATOM 2309 N N . GLY A 1 312 ? 146.306 124.805 154.778 1.00 152.78 313 GLY A N 1
ATOM 2310 C CA . GLY A 1 312 ? 146.109 125.988 155.591 1.00 153.91 313 GLY A CA 1
ATOM 2311 C C . GLY A 1 312 ? 145.083 125.808 156.690 1.00 158.41 313 GLY A C 1
ATOM 2312 O O . GLY A 1 312 ? 145.361 126.091 157.857 1.00 161.32 313 GLY A O 1
ATOM 2313 N N . MET A 1 313 ? 143.897 125.314 156.334 1.00 155.39 314 MET A N 1
ATOM 2314 C CA . MET A 1 313 ? 142.824 125.187 157.311 1.00 162.69 314 MET A CA 1
ATOM 2315 C C . MET A 1 313 ? 143.028 124.020 158.270 1.00 168.53 314 MET A C 1
ATOM 2316 O O . MET A 1 313 ? 142.415 124.008 159.343 1.00 173.92 314 MET A O 1
ATOM 2321 N N . PHE A 1 314 ? 143.859 123.037 157.912 1.00 161.74 315 PHE A N 1
ATOM 2322 C CA . PHE A 1 314 ? 144.154 121.948 158.839 1.00 164.01 315 PHE A CA 1
ATOM 2323 C C . PHE A 1 314 ? 145.058 122.449 159.961 1.00 165.40 315 PHE A C 1
ATOM 2324 O O . PHE A 1 314 ? 144.830 122.152 161.140 1.00 165.80 315 PHE A O 1
ATOM 2332 N N . VAL A 1 315 ? 146.091 123.216 159.605 1.00 166.39 316 VAL A N 1
ATOM 2333 C CA . VAL A 1 315 ? 146.978 123.805 160.606 1.00 170.65 316 VAL A CA 1
ATOM 2334 C C . VAL A 1 315 ? 146.247 124.885 161.397 1.00 168.54 316 VAL A C 1
ATOM 2335 O O . VAL A 1 315 ? 146.376 124.971 162.626 1.00 168.47 316 VAL A O 1
ATOM 2339 N N . SER A 1 316 ? 145.440 125.704 160.712 1.00 165.46 317 SER A N 1
ATOM 2340 C CA . SER A 1 316 ? 144.644 126.716 161.403 1.00 164.24 317 SER A CA 1
ATOM 2341 C C . SER A 1 316 ? 143.521 126.092 162.222 1.00 168.87 317 SER A C 1
ATOM 2342 O O . SER A 1 316 ? 142.999 126.732 163.141 1.00 174.06 317 SER A O 1
ATOM 2345 N N . GLY A 1 317 ? 143.122 124.862 161.892 1.00 166.47 318 GLY A N 1
ATOM 2346 C CA . GLY A 1 317 ? 142.206 124.137 162.757 1.00 170.37 318 GLY A CA 1
ATOM 2347 C C . GLY A 1 317 ? 142.833 123.782 164.092 1.00 176.32 318 GLY A C 1
ATOM 2348 O O . GLY A 1 317 ? 142.160 123.779 165.125 1.00 178.46 318 GLY A O 1
ATOM 2349 N N . GLY A 1 318 ? 144.134 123.480 164.088 1.00 175.91 319 GLY A N 1
ATOM 2350 C CA . GLY A 1 318 ? 144.819 123.175 165.334 1.00 179.18 319 GLY A CA 1
ATOM 2351 C C . GLY A 1 318 ? 145.097 124.409 166.173 1.00 180.30 319 GLY A C 1
ATOM 2352 O O . GLY A 1 318 ? 145.307 124.307 167.385 1.00 184.04 319 GLY A O 1
ATOM 2353 N N . VAL A 1 319 ? 145.123 125.585 165.539 1.00 179.08 320 VAL A N 1
ATOM 2354 C CA . VAL A 1 319 ? 145.304 126.840 166.268 1.00 178.31 320 VAL A CA 1
ATOM 2355 C C . VAL A 1 319 ? 144.101 127.104 167.165 1.00 174.38 320 VAL A C 1
ATOM 2356 O O . VAL A 1 319 ? 144.237 127.590 168.296 1.00 171.29 320 VAL A O 1
ATOM 2360 N N . THR A 1 320 ? 142.908 126.740 166.690 1.00 178.71 321 THR A N 1
ATOM 2361 C CA . THR A 1 320 ? 141.703 126.875 167.501 1.00 186.73 321 THR A CA 1
ATOM 2362 C C . THR A 1 320 ? 141.684 125.869 168.649 1.00 188.71 321 THR A C 1
ATOM 2363 O O . THR A 1 320 ? 140.998 126.079 169.654 1.00 189.01 321 THR A O 1
ATOM 2367 N N . ILE A 1 321 ? 142.435 124.774 168.521 1.00 187.07 322 ILE A N 1
ATOM 2368 C CA . ILE A 1 321 ? 142.431 123.750 169.562 1.00 188.68 322 ILE A CA 1
ATOM 2369 C C . ILE A 1 321 ? 143.508 124.031 170.603 1.00 187.58 322 ILE A C 1
ATOM 2370 O O . ILE A 1 321 ? 143.251 123.975 171.812 1.00 190.26 322 ILE A O 1
ATOM 2375 N N . LEU A 1 322 ? 144.724 124.361 170.157 1.00 187.83 323 LEU A N 1
ATOM 2376 C CA . LEU A 1 322 ? 145.854 124.460 171.080 1.00 190.63 323 LEU A CA 1
ATOM 2377 C C . LEU A 1 322 ? 145.846 125.760 171.877 1.00 189.66 323 LEU A C 1
ATOM 2378 O O . LEU A 1 322 ? 146.668 125.929 172.785 1.00 190.79 323 LEU A O 1
ATOM 2383 N N . PHE A 1 323 ? 144.948 126.694 171.555 1.00 183.83 324 PHE A N 1
ATOM 2384 C CA . PHE A 1 323 ? 144.850 127.907 172.361 1.00 182.14 324 PHE A CA 1
ATOM 2385 C C . PHE A 1 323 ? 144.184 127.633 173.705 1.00 185.02 324 PHE A C 1
ATOM 2386 O O . PHE A 1 323 ? 144.478 128.320 174.690 1.00 184.13 324 PHE A O 1
ATOM 2394 N N . GLY A 1 324 ? 143.290 126.642 173.760 1.00 187.70 325 GLY A N 1
ATOM 2395 C CA . GLY A 1 324 ? 142.618 126.325 175.011 1.00 189.42 325 GLY A CA 1
ATOM 2396 C C . GLY A 1 324 ? 143.543 125.715 176.049 1.00 189.18 325 GLY A C 1
ATOM 2397 O O . GLY A 1 324 ? 143.404 125.977 177.247 1.00 184.40 325 GLY A O 1
ATOM 2398 N N . VAL A 1 325 ? 144.506 124.899 175.604 1.00 192.92 326 VAL A N 1
ATOM 2399 C CA . VAL A 1 325 ? 145.377 124.169 176.522 1.00 197.81 326 VAL A CA 1
ATOM 2400 C C . VAL A 1 325 ? 146.509 125.024 177.079 1.00 199.20 326 VAL A C 1
ATOM 2401 O O . VAL A 1 325 ? 147.287 124.537 177.912 1.00 198.15 326 VAL A O 1
ATOM 2405 N N . LEU A 1 326 ? 146.628 126.284 176.650 1.00 198.27 327 LEU A N 1
ATOM 2406 C CA . LEU A 1 326 ? 147.626 127.183 177.221 1.00 195.66 327 LEU A CA 1
ATOM 2407 C C . LEU A 1 326 ? 147.278 127.608 178.642 1.00 197.31 327 LEU A C 1
ATOM 2408 O O . LEU A 1 326 ? 148.167 128.038 179.384 1.00 194.92 327 LEU A O 1
ATOM 2413 N N . ASP A 1 327 ? 146.004 127.501 179.029 1.00 201.71 328 ASP A N 1
ATOM 2414 C CA . ASP A 1 327 ? 145.580 127.877 180.374 1.00 201.21 328 ASP A CA 1
ATOM 2415 C C . ASP A 1 327 ? 146.085 126.887 181.421 1.00 199.99 328 ASP A C 1
ATOM 2416 O O . ASP A 1 327 ? 146.327 127.271 182.573 1.00 193.26 328 ASP A O 1
ATOM 2421 N N . ARG A 1 328 ? 146.269 125.621 181.028 1.00 203.15 329 ARG A N 1
ATOM 2422 C CA . ARG A 1 328 ? 146.643 124.571 181.974 1.00 204.46 329 ARG A CA 1
ATOM 2423 C C . ARG A 1 328 ? 148.051 124.771 182.524 1.00 205.32 329 ARG A C 1
ATOM 2424 O O . ARG A 1 328 ? 148.286 124.589 183.725 1.00 207.43 329 ARG A O 1
ATOM 2432 N N . VAL A 1 329 ? 148.995 125.137 181.669 1.00 204.52 330 VAL A N 1
ATOM 2433 C CA . VAL A 1 329 ? 150.393 125.249 182.089 1.00 206.15 330 VAL A CA 1
ATOM 2434 C C . VAL A 1 329 ? 150.578 126.550 182.869 1.00 205.42 330 VAL A C 1
ATOM 2435 O O . VAL A 1 329 ? 149.868 127.533 182.596 1.00 205.94 330 VAL A O 1
ATOM 2439 N N . PRO A 1 330 ? 151.463 126.591 183.860 1.00 202.59 331 PRO A N 1
ATOM 2440 C CA . PRO A 1 330 ? 151.760 127.848 184.551 1.00 201.70 331 PRO A CA 1
ATOM 2441 C C . PRO A 1 330 ? 152.798 128.641 183.765 1.00 201.85 331 PRO A C 1
ATOM 2442 O O . PRO A 1 330 ? 153.423 128.133 182.840 1.00 199.67 331 PRO A O 1
ATOM 2446 N N . ASP A 1 331 ? 152.970 129.902 184.160 1.00 203.73 332 ASP A N 1
ATOM 2447 C CA . ASP A 1 331 ? 153.855 130.811 183.440 1.00 202.16 332 ASP A CA 1
ATOM 2448 C C . ASP A 1 331 ? 155.310 130.397 183.641 1.00 203.04 332 ASP A C 1
ATOM 2449 O O . ASP A 1 331 ? 155.709 129.967 184.727 1.00 203.38 332 ASP A O 1
ATOM 2454 N N . GLY A 1 332 ? 156.102 130.529 182.580 1.00 202.20 333 GLY A N 1
ATOM 2455 C CA . GLY A 1 332 ? 157.485 130.119 182.602 1.00 203.71 333 GLY A CA 1
ATOM 2456 C C . GLY A 1 332 ? 157.920 129.508 181.285 1.00 203.95 333 GLY A C 1
ATOM 2457 O O . GLY A 1 332 ? 157.426 129.873 180.214 1.00 201.90 333 GLY A O 1
ATOM 2458 N N . PRO A 1 333 ? 158.878 128.575 181.339 1.00 205.50 334 PRO A N 1
ATOM 2459 C CA . PRO A 1 333 ? 159.308 127.888 180.108 1.00 201.71 334 PRO A CA 1
ATOM 2460 C C . PRO A 1 333 ? 158.248 126.986 179.494 1.00 194.13 334 PRO A C 1
ATOM 2461 O O . PRO A 1 333 ? 158.366 126.638 178.313 1.00 191.83 334 PRO A O 1
ATOM 2465 N N . VAL A 1 334 ? 157.225 126.589 180.251 1.00 194.45 335 VAL A N 1
ATOM 2466 C CA . VAL A 1 334 ? 156.198 125.708 179.707 1.00 197.42 335 VAL A CA 1
ATOM 2467 C C . VAL A 1 334 ? 155.028 126.513 179.138 1.00 196.92 335 VAL A C 1
ATOM 2468 O O . VAL A 1 334 ? 154.199 125.968 178.400 1.00 194.36 335 VAL A O 1
ATOM 2472 N N . PHE A 1 335 ? 154.956 127.813 179.425 1.00 196.91 336 PHE A N 1
ATOM 2473 C CA . PHE A 1 335 ? 153.932 128.681 178.850 1.00 194.40 336 PHE A CA 1
ATOM 2474 C C . PHE A 1 335 ? 154.483 129.523 177.705 1.00 193.12 336 PHE A C 1
ATOM 2475 O O . PHE A 1 335 ? 153.901 129.545 176.618 1.00 191.46 336 PHE A O 1
ATOM 2483 N N . ILE A 1 336 ? 155.610 130.207 177.934 1.00 193.17 337 ILE A N 1
ATOM 2484 C CA . ILE A 1 336 ? 156.114 131.202 176.988 1.00 193.16 337 ILE A CA 1
ATOM 2485 C C . ILE A 1 336 ? 156.632 130.529 175.719 1.00 197.96 337 ILE A C 1
ATOM 2486 O O . ILE A 1 336 ? 156.404 131.010 174.601 1.00 199.66 337 ILE A O 1
ATOM 2491 N N . ALA A 1 337 ? 157.315 129.389 175.873 1.00 200.02 338 ALA A N 1
ATOM 2492 C CA . ALA A 1 337 ? 157.813 128.658 174.710 1.00 197.00 338 ALA A CA 1
ATOM 2493 C C . ALA A 1 337 ? 156.682 128.033 173.901 1.00 192.70 338 ALA A C 1
ATOM 2494 O O . ALA A 1 337 ? 156.832 127.816 172.693 1.00 189.53 338 ALA A O 1
ATOM 2496 N N . MET A 1 338 ? 155.551 127.730 174.542 1.00 192.37 339 MET A N 1
ATOM 2497 C CA . MET A 1 338 ? 154.399 127.250 173.787 1.00 191.73 339 MET A CA 1
ATOM 2498 C C . MET A 1 338 ? 153.658 128.390 173.099 1.00 192.77 339 MET A C 1
ATOM 2499 O O . MET A 1 338 ? 152.950 128.157 172.114 1.00 193.40 339 MET A O 1
ATOM 2504 N N . CYS A 1 339 ? 153.801 129.622 173.594 1.00 193.38 340 CYS A N 1
ATOM 2505 C CA . CYS A 1 339 ? 153.330 130.771 172.829 1.00 193.59 340 CYS A CA 1
ATOM 2506 C C . CYS A 1 339 ? 154.246 131.117 171.665 1.00 194.80 340 CYS A C 1
ATOM 2507 O O . CYS A 1 339 ? 153.811 131.823 170.749 1.00 190.27 340 CYS A O 1
ATOM 2510 N N . PHE A 1 340 ? 155.498 130.653 171.685 1.00 197.61 341 PHE A N 1
ATOM 2511 C CA . PHE A 1 340 ? 156.363 130.803 170.518 1.00 193.13 341 PHE A CA 1
ATOM 2512 C C . PHE A 1 340 ? 155.865 129.952 169.359 1.00 185.60 341 PHE A C 1
ATOM 2513 O O . PHE A 1 340 ? 155.917 130.376 168.199 1.00 179.86 341 PHE A O 1
ATOM 2521 N N . LEU A 1 341 ? 155.384 128.743 169.655 1.00 186.31 342 LEU A N 1
ATOM 2522 C CA . LEU A 1 341 ? 154.938 127.834 168.607 1.00 185.45 342 LEU A CA 1
ATOM 2523 C C . LEU A 1 341 ? 153.593 128.230 168.012 1.00 180.28 342 LEU A C 1
ATOM 2524 O O . LEU A 1 341 ? 153.439 128.190 166.787 1.00 180.28 342 LEU A O 1
ATOM 2529 N N . VAL A 1 342 ? 152.622 128.624 168.841 1.00 180.01 343 VAL A N 1
ATOM 2530 C CA . VAL A 1 342 ? 151.254 128.789 168.351 1.00 179.54 343 VAL A CA 1
ATOM 2531 C C . VAL A 1 342 ? 151.126 130.043 167.493 1.00 172.15 343 VAL A C 1
ATOM 2532 O O . VAL A 1 342 ? 150.211 130.150 166.670 1.00 164.33 343 VAL A O 1
ATOM 2536 C CA . ARG A 1 343 ? 151.607 132.208 166.497 1.00 165.85 344 ARG A CA 1
ATOM 2537 C C . ARG A 1 343 ? 152.266 131.819 165.170 1.00 165.52 344 ARG A C 1
ATOM 2538 O O . ARG A 1 343 ? 151.785 132.269 164.117 1.00 165.23 344 ARG A O 1
ATOM 2546 N N . VAL A 1 344 ? 153.467 130.774 165.331 1.00 169.25 345 VAL A N 1
ATOM 2547 C CA . VAL A 1 344 ? 153.959 130.301 164.039 1.00 167.33 345 VAL A CA 1
ATOM 2548 C C . VAL A 1 344 ? 152.834 129.629 163.260 1.00 164.28 345 VAL A C 1
ATOM 2549 O O . VAL A 1 344 ? 152.625 129.910 162.074 1.00 159.96 345 VAL A O 1
ATOM 2553 N N . MET A 1 345 ? 152.072 128.753 163.922 1.00 170.24 346 MET A N 1
ATOM 2554 C CA . MET A 1 345 ? 150.984 128.072 163.226 1.00 169.33 346 MET A CA 1
ATOM 2555 C C . MET A 1 345 ? 149.797 128.999 162.985 1.00 164.08 346 MET A C 1
ATOM 2556 O O . MET A 1 345 ? 148.966 128.726 162.115 1.00 161.09 346 MET A O 1
ATOM 2561 N N . ASP A 1 346 ? 149.686 130.091 163.745 1.00 164.41 347 ASP A N 1
ATOM 2562 C CA . ASP A 1 346 ? 148.648 131.075 163.447 1.00 161.98 347 ASP A CA 1
ATOM 2563 C C . ASP A 1 346 ? 149.036 131.889 162.217 1.00 154.79 347 ASP A C 1
ATOM 2564 O O . ASP A 1 346 ? 148.189 132.198 161.370 1.00 150.98 347 ASP A O 1
ATOM 2569 N N . ALA A 1 347 ? 150.320 132.222 162.094 1.00 156.14 348 ALA A N 1
ATOM 2570 C CA . ALA A 1 347 ? 150.775 133.054 160.986 1.00 151.28 348 ALA A CA 1
ATOM 2571 C C . ALA A 1 347 ? 150.801 132.275 159.676 1.00 146.98 348 ALA A C 1
ATOM 2572 O O . ALA A 1 347 ? 150.194 132.696 158.685 1.00 141.03 348 ALA A O 1
ATOM 2574 N N . VAL A 1 348 ? 151.486 131.126 159.665 1.00 148.76 349 VAL A N 1
ATOM 2575 C CA . VAL A 1 348 ? 151.774 130.412 158.421 1.00 143.35 349 VAL A CA 1
ATOM 2576 C C . VAL A 1 348 ? 150.499 129.835 157.814 1.00 137.95 349 VAL A C 1
ATOM 2577 O O . VAL A 1 348 ? 150.306 129.876 156.592 1.00 140.30 349 VAL A O 1
ATOM 2581 N N . SER A 1 349 ? 149.592 129.332 158.656 1.00 135.61 350 SER A N 1
ATOM 2582 C CA . SER A 1 349 ? 148.342 128.765 158.153 1.00 138.35 350 SER A CA 1
ATOM 2583 C C . SER A 1 349 ? 147.424 129.838 157.583 1.00 134.24 350 SER A C 1
ATOM 2584 O O . SER A 1 349 ? 146.730 129.603 156.587 1.00 128.68 350 SER A O 1
ATOM 2587 N N . PHE A 1 350 ? 147.350 131.160 158.195 1.00 138.71 351 PHE A N 1
ATOM 2588 C CA . PHE A 1 350 ? 146.666 132.278 157.554 1.00 136.44 351 PHE A CA 1
ATOM 2589 C C . PHE A 1 350 ? 147.418 132.755 156.320 1.00 132.47 351 PHE A C 1
ATOM 2590 O O . PHE A 1 350 ? 146.799 133.172 155.334 1.00 131.00 351 PHE A O 1
ATOM 2598 N N . ALA A 1 351 ? 148.615 132.671 156.375 1.00 134.45 352 ALA A N 1
ATOM 2599 C CA . ALA A 1 351 ? 149.326 133.048 155.158 1.00 133.21 352 ALA A CA 1
ATOM 2600 C C . ALA A 1 351 ? 149.119 132.011 154.062 1.00 130.41 352 ALA A C 1
ATOM 2601 O O . ALA A 1 351 ? 149.088 132.350 152.874 1.00 131.06 352 ALA A O 1
ATOM 2603 N N . ALA A 1 352 ? 148.987 130.738 154.443 1.00 129.74 353 ALA A N 1
ATOM 2604 C CA . ALA A 1 352 ? 148.688 129.699 153.464 1.00 124.36 353 ALA A CA 1
ATOM 2605 C C . ALA A 1 352 ? 147.259 129.814 152.954 1.00 122.66 353 ALA A C 1
ATOM 2606 O O . ALA A 1 352 ? 147.009 129.645 151.757 1.00 123.30 353 ALA A O 1
ATOM 2608 N N . ALA A 1 353 ? 146.309 130.102 153.849 1.00 126.91 354 ALA A N 1
ATOM 2609 C CA . ALA A 1 353 ? 144.902 130.119 153.461 1.00 123.03 354 ALA A CA 1
ATOM 2610 C C . ALA A 1 353 ? 144.564 131.347 152.628 1.00 122.27 354 ALA A C 1
ATOM 2611 O O . ALA A 1 353 ? 143.654 131.302 151.793 1.00 121.63 354 ALA A O 1
ATOM 2613 N N . MET A 1 354 ? 145.212 132.451 152.884 1.00 120.93 355 MET A N 1
ATOM 2614 C CA . MET A 1 354 ? 144.907 133.627 152.076 1.00 121.56 355 MET A CA 1
ATOM 2615 C C . MET A 1 354 ? 145.464 133.462 150.666 1.00 120.51 355 MET A C 1
ATOM 2616 O O . MET A 1 354 ? 144.759 133.687 149.676 1.00 122.17 355 MET A O 1
ATOM 2621 N N . THR A 1 355 ? 146.710 132.938 150.485 1.00 117.49 356 THR A N 1
ATOM 2622 C CA . THR A 1 355 ? 147.287 132.794 149.151 1.00 120.12 356 THR A CA 1
ATOM 2623 C C . THR A 1 355 ? 146.596 131.692 148.359 1.00 118.64 356 THR A C 1
ATOM 2624 O O . THR A 1 355 ? 146.479 131.783 147.131 1.00 120.61 356 THR A O 1
ATOM 2628 N N . ALA A 1 356 ? 146.145 130.635 149.038 1.00 119.83 357 ALA A N 1
ATOM 2629 C CA . ALA A 1 356 ? 145.483 129.538 148.338 1.00 121.48 357 ALA A CA 1
ATOM 2630 C C . ALA A 1 356 ? 144.090 129.935 147.874 1.00 118.30 357 ALA A C 1
ATOM 2631 O O . ALA A 1 356 ? 143.664 129.552 146.779 1.00 120.48 357 ALA A O 1
ATOM 2633 N N . SER A 1 357 ? 143.364 130.701 148.693 1.00 118.15 358 SER A N 1
ATOM 2634 C CA . SER A 1 357 ? 142.002 131.085 148.335 1.00 120.20 358 SER A CA 1
ATOM 2635 C C . SER A 1 357 ? 141.990 132.120 147.218 1.00 121.35 358 SER A C 1
ATOM 2636 O O . SER A 1 357 ? 141.016 132.215 146.463 1.00 125.84 358 SER A O 1
ATOM 2639 N N . SER A 1 358 ? 143.056 132.913 147.104 1.00 122.66 359 SER A N 1
ATOM 2640 C CA . SER A 1 358 ? 143.143 133.871 146.007 1.00 121.58 359 SER A CA 1
ATOM 2641 C C . SER A 1 358 ? 143.436 133.173 144.686 1.00 121.64 359 SER A C 1
ATOM 2642 O O . SER A 1 358 ? 142.928 133.578 143.634 1.00 120.69 359 SER A O 1
ATOM 2645 N N . SER A 1 359 ? 144.261 132.125 144.718 1.00 122.17 360 SER A N 1
ATOM 2646 C CA . SER A 1 359 ? 144.652 131.446 143.487 1.00 116.29 360 SER A CA 1
ATOM 2647 C C . SER A 1 359 ? 143.532 130.559 142.957 1.00 113.47 360 SER A C 1
ATOM 2648 O O . SER A 1 359 ? 143.306 130.490 141.743 1.00 119.06 360 SER A O 1
ATOM 2651 N N . ILE A 1 360 ? 142.826 129.860 143.850 1.00 116.82 361 ILE A N 1
ATOM 2652 C CA . ILE A 1 360 ? 141.809 128.910 143.412 1.00 119.04 361 ILE A CA 1
ATOM 2653 C C . ILE A 1 360 ? 140.559 129.632 142.915 1.00 123.95 361 ILE A C 1
ATOM 2654 O O . ILE A 1 360 ? 139.797 129.076 142.115 1.00 129.37 361 ILE A O 1
ATOM 2659 N N . LEU A 1 361 ? 140.356 130.885 143.322 1.00 119.35 362 LEU A N 1
ATOM 2660 C CA . LEU A 1 361 ? 139.142 131.605 142.971 1.00 118.71 362 LEU A CA 1
ATOM 2661 C C . LEU A 1 361 ? 139.288 132.372 141.663 1.00 119.25 362 LEU A C 1
ATOM 2662 O O . LEU A 1 361 ? 138.334 132.453 140.882 1.00 120.08 362 LEU A O 1
ATOM 2667 N N . ALA A 1 362 ? 140.473 132.931 141.403 1.00 122.49 363 ALA A N 1
ATOM 2668 C CA . ALA A 1 362 ? 140.687 133.672 140.165 1.00 121.89 363 ALA A CA 1
ATOM 2669 C C . ALA A 1 362 ? 140.809 132.743 138.964 1.00 121.84 363 ALA A C 1
ATOM 2670 O O . ALA A 1 362 ? 140.545 133.161 137.831 1.00 128.79 363 ALA A O 1
ATOM 2672 N N . LYS A 1 363 ? 141.224 131.495 139.184 1.00 121.51 364 LYS A N 1
ATOM 2673 C CA . LYS A 1 363 ? 141.176 130.504 138.114 1.00 126.19 364 LYS A CA 1
ATOM 2674 C C . LYS A 1 363 ? 139.739 130.124 137.782 1.00 126.84 364 LYS A C 1
ATOM 2675 O O . LYS A 1 363 ? 139.398 129.917 136.611 1.00 126.76 364 LYS A O 1
ATOM 2681 N N . ALA A 1 364 ? 138.883 130.029 138.806 1.00 126.21 365 ALA A N 1
ATOM 2682 C CA . ALA A 1 364 ? 137.495 129.628 138.596 1.00 128.78 365 ALA A CA 1
ATOM 2683 C C . ALA A 1 364 ? 136.719 130.678 137.810 1.00 134.70 365 ALA A C 1
ATOM 2684 O O . ALA A 1 364 ? 135.920 130.338 136.930 1.00 138.94 365 ALA A O 1
ATOM 2686 N N . PHE A 1 365 ? 136.944 131.957 138.107 1.00 134.15 366 PHE A N 1
ATOM 2687 C CA . PHE A 1 365 ? 136.289 133.044 137.385 1.00 128.65 366 PHE A CA 1
ATOM 2688 C C . PHE A 1 365 ? 137.331 133.779 136.554 1.00 125.41 366 PHE A C 1
ATOM 2689 O O . PHE A 1 365 ? 138.089 134.600 137.095 1.00 121.96 366 PHE A O 1
ATOM 2697 N N . PRO A 1 366 ? 137.415 133.526 135.243 1.00 126.37 367 PRO A N 1
ATOM 2698 C CA . PRO A 1 366 ? 138.483 134.134 134.436 1.00 129.29 367 PRO A CA 1
ATOM 2699 C C . PRO A 1 366 ? 138.276 135.616 134.164 1.00 126.85 367 PRO A C 1
ATOM 2700 O O . PRO A 1 366 ? 139.221 136.404 134.260 1.00 132.64 367 PRO A O 1
ATOM 2704 N N . ASN A 1 367 ? 137.050 136.008 133.826 1.00 120.31 368 ASN A N 1
ATOM 2705 C CA . ASN A 1 367 ? 136.766 137.408 133.536 1.00 120.59 368 ASN A CA 1
ATOM 2706 C C . ASN A 1 367 ? 135.856 138.009 134.596 1.00 123.99 368 ASN A C 1
ATOM 2707 O O . ASN A 1 367 ? 135.137 138.978 134.333 1.00 128.82 368 ASN A O 1
ATOM 2712 N N . ASN A 1 368 ? 136.009 137.605 135.930 1.00 124.91 369 ASN A N 1
ATOM 2713 C CA . ASN A 1 368 ? 135.098 138.099 137.003 1.00 122.77 369 ASN A CA 1
ATOM 2714 C C . ASN A 1 368 ? 135.994 138.277 138.227 1.00 126.03 369 ASN A C 1
ATOM 2715 O O . ASN A 1 368 ? 135.446 138.494 139.323 1.00 132.12 369 ASN A O 1
ATOM 2720 N N . VAL A 1 369 ? 137.278 138.515 138.056 1.00 123.96 370 VAL A N 1
ATOM 2721 C CA . VAL A 1 369 ? 138.207 138.442 139.184 1.00 124.33 370 VAL A CA 1
ATOM 2722 C C . VAL A 1 369 ? 137.868 139.494 140.233 1.00 124.45 370 VAL A C 1
ATOM 2723 O O . VAL A 1 369 ? 137.839 139.211 141.437 1.00 127.13 370 VAL A O 1
ATOM 2727 N N . ALA A 1 370 ? 137.583 140.721 139.786 1.00 124.17 371 ALA A N 1
ATOM 2728 C CA . ALA A 1 370 ? 137.329 141.822 140.713 1.00 123.61 371 ALA A CA 1
ATOM 2729 C C . ALA A 1 370 ? 136.005 141.653 141.446 1.00 119.31 371 ALA A C 1
ATOM 2730 O O . ALA A 1 370 ? 135.890 142.020 142.621 1.00 119.96 371 ALA A O 1
ATOM 2732 N N . THR A 1 371 ? 134.995 141.106 140.765 1.00 121.51 372 THR A N 1
ATOM 2733 C CA . THR A 1 371 ? 133.662 141.015 141.351 1.00 120.74 372 THR A CA 1
ATOM 2734 C C . THR A 1 371 ? 133.600 139.942 142.432 1.00 122.79 372 THR A C 1
ATOM 2735 O O . THR A 1 371 ? 132.919 140.116 143.449 1.00 129.12 372 THR A O 1
ATOM 2739 N N . VAL A 1 372 ? 134.324 138.837 142.247 1.00 120.78 373 VAL A N 1
ATOM 2740 C CA . VAL A 1 372 ? 134.204 137.731 143.190 1.00 123.63 373 VAL A CA 1
ATOM 2741 C C . VAL A 1 372 ? 135.037 137.973 144.448 1.00 123.36 373 VAL A C 1
ATOM 2742 O O . VAL A 1 372 ? 134.727 137.407 145.504 1.00 125.88 373 VAL A O 1
ATOM 2746 N N . LEU A 1 373 ? 136.073 138.818 144.375 1.00 121.25 374 LEU A N 1
ATOM 2747 C CA . LEU A 1 373 ? 136.776 139.242 145.583 1.00 120.13 374 LEU A CA 1
ATOM 2748 C C . LEU A 1 373 ? 135.872 140.076 146.477 1.00 124.05 374 LEU A C 1
ATOM 2749 O O . LEU A 1 373 ? 135.917 139.955 147.707 1.00 128.11 374 LEU A O 1
ATOM 2754 N N . GLY A 1 374 ? 135.070 140.953 145.872 1.00 117.15 375 GLY A N 1
ATOM 2755 C CA . GLY A 1 374 ? 134.121 141.734 146.644 1.00 118.02 375 GLY A CA 1
ATOM 2756 C C . GLY A 1 374 ? 133.020 140.884 147.245 1.00 118.81 375 GLY A C 1
ATOM 2757 O O . GLY A 1 374 ? 132.543 141.159 148.347 1.00 125.73 375 GLY A O 1
ATOM 2758 N N . SER A 1 375 ? 132.599 139.842 146.526 1.00 116.73 376 SER A N 1
ATOM 2759 C CA . SER A 1 375 ? 131.596 138.934 147.070 1.00 124.55 376 SER A CA 1
ATOM 2760 C C . SER A 1 375 ? 132.190 138.046 148.156 1.00 124.50 376 SER A C 1
ATOM 2761 O O . SER A 1 375 ? 131.491 137.652 149.096 1.00 129.02 376 SER A O 1
ATOM 2764 N N . LEU A 1 376 ? 133.478 137.716 148.041 1.00 121.60 377 LEU A N 1
ATOM 2765 C CA . LEU A 1 376 ? 134.114 136.867 149.042 1.00 123.34 377 LEU A CA 1
ATOM 2766 C C . LEU A 1 376 ? 134.384 137.638 150.327 1.00 126.80 377 LEU A C 1
ATOM 2767 O O . LEU A 1 376 ? 134.154 137.127 151.430 1.00 134.14 377 LEU A O 1
ATOM 2772 N N . GLU A 1 377 ? 134.872 138.875 150.205 1.00 125.06 378 GLU A N 1
ATOM 2773 C CA . GLU A 1 377 ? 135.218 139.658 151.384 1.00 123.77 378 GLU A CA 1
ATOM 2774 C C . GLU A 1 377 ? 133.991 140.227 152.083 1.00 127.59 378 GLU A C 1
ATOM 2775 O O . GLU A 1 377 ? 134.076 140.588 153.262 1.00 131.51 378 GLU A O 1
ATOM 2781 N N . THR A 1 378 ? 132.857 140.317 151.386 1.00 125.29 379 THR A N 1
ATOM 2782 C CA . THR A 1 378 ? 131.620 140.741 152.033 1.00 124.35 379 THR A CA 1
ATOM 2783 C C . THR A 1 378 ? 131.117 139.675 152.997 1.00 126.93 379 THR A C 1
ATOM 2784 O O . THR A 1 378 ? 130.666 139.989 154.104 1.00 131.88 379 THR A O 1
ATOM 2788 N N . PHE A 1 379 ? 131.216 138.402 152.603 1.00 126.72 380 PHE A N 1
ATOM 2789 C CA . PHE A 1 379 ? 130.773 137.316 153.467 1.00 132.68 380 PHE A CA 1
ATOM 2790 C C . PHE A 1 379 ? 131.710 137.111 154.652 1.00 135.90 380 PHE A C 1
ATOM 2791 O O . PHE A 1 379 ? 131.297 136.528 155.660 1.00 141.61 380 PHE A O 1
ATOM 2799 N N . SER A 1 380 ? 132.956 137.582 154.556 1.00 130.34 381 SER A N 1
ATOM 2800 C CA . SER A 1 380 ? 133.806 137.674 155.736 1.00 134.08 381 SER A CA 1
ATOM 2801 C C . SER A 1 380 ? 133.409 138.842 156.628 1.00 132.10 381 SER A C 1
ATOM 2802 O O . SER A 1 380 ? 133.749 138.845 157.816 1.00 133.74 381 SER A O 1
ATOM 2805 N N . GLY A 1 381 ? 132.701 139.833 156.082 1.00 130.79 382 GLY A N 1
ATOM 2806 C CA . GLY A 1 381 ? 132.164 140.897 156.910 1.00 132.80 382 GLY A CA 1
ATOM 2807 C C . GLY A 1 381 ? 130.917 140.487 157.667 1.00 137.19 382 GLY A C 1
ATOM 2808 O O . GLY A 1 381 ? 130.469 141.204 158.565 1.00 141.54 382 GLY A O 1
ATOM 2809 N N . LEU A 1 382 ? 130.327 139.346 157.305 1.00 134.53 383 LEU A N 1
ATOM 2810 C CA . LEU A 1 382 ? 129.254 138.783 158.117 1.00 135.56 383 LEU A CA 1
ATOM 2811 C C . LEU A 1 382 ? 129.806 137.991 159.293 1.00 141.21 383 LEU A C 1
ATOM 2812 O O . LEU A 1 382 ? 129.046 137.612 160.192 1.00 146.35 383 LEU A O 1
ATOM 2817 N N . GLY A 1 383 ? 131.113 137.714 159.290 1.00 144.68 384 GLY A N 1
ATOM 2818 C CA . GLY A 1 383 ? 131.710 136.950 160.375 1.00 148.09 384 GLY A CA 1
ATOM 2819 C C . GLY A 1 383 ? 131.725 137.702 161.693 1.00 147.54 384 GLY A C 1
ATOM 2820 O O . GLY A 1 383 ? 131.414 137.139 162.746 1.00 151.93 384 GLY A O 1
ATOM 2821 N N . LEU A 1 384 ? 132.082 138.987 161.654 1.00 142.48 385 LEU A N 1
ATOM 2822 C CA . LEU A 1 384 ? 132.100 139.775 162.880 1.00 145.67 385 LEU A CA 1
ATOM 2823 C C . LEU A 1 384 ? 130.718 140.288 163.262 1.00 145.84 385 LEU A C 1
ATOM 2824 O O . LEU A 1 384 ? 130.550 140.802 164.374 1.00 148.24 385 LEU A O 1
ATOM 2829 N N . ILE A 1 385 ? 129.733 140.168 162.370 1.00 143.21 386 ILE A N 1
ATOM 2830 C CA . ILE A 1 385 ? 128.341 140.353 162.770 1.00 145.62 386 ILE A CA 1
ATOM 2831 C C . ILE A 1 385 ? 127.921 139.235 163.717 1.00 145.19 386 ILE A C 1
ATOM 2832 O O . ILE A 1 385 ? 127.176 139.458 164.680 1.00 148.56 386 ILE A O 1
ATOM 2837 N N . LEU A 1 386 ? 128.442 138.028 163.494 1.00 145.00 387 LEU A N 1
ATOM 2838 C CA . LEU A 1 386 ? 128.211 136.868 164.345 1.00 150.23 387 LEU A CA 1
ATOM 2839 C C . LEU A 1 386 ? 129.158 136.814 165.550 1.00 153.68 387 LEU A C 1
ATOM 2840 O O . LEU A 1 386 ? 129.389 135.729 166.096 1.00 153.32 387 LEU A O 1
ATOM 2845 N N . GLY A 1 387 ? 129.717 137.955 165.951 1.00 154.30 388 GLY A N 1
ATOM 2846 C CA . GLY A 1 387 ? 130.515 138.079 167.150 1.00 153.44 388 GLY A CA 1
ATOM 2847 C C . GLY A 1 387 ? 129.798 137.742 168.448 1.00 162.28 388 GLY A C 1
ATOM 2848 O O . GLY A 1 387 ? 130.132 136.756 169.105 1.00 167.34 388 GLY A O 1
ATOM 2849 N N . PRO A 1 388 ? 128.810 138.543 168.855 1.00 159.32 389 PRO A N 1
ATOM 2850 C CA . PRO A 1 388 ? 128.094 138.271 170.129 1.00 161.64 389 PRO A CA 1
ATOM 2851 C C . PRO A 1 388 ? 127.217 137.021 170.140 1.00 165.99 389 PRO A C 1
ATOM 2852 O O . PRO A 1 388 ? 126.655 136.707 171.201 1.00 168.53 389 PRO A O 1
ATOM 2856 N N . PRO A 1 389 ? 127.042 136.269 169.034 1.00 164.48 390 PRO A N 1
ATOM 2857 C CA . PRO A 1 389 ? 126.693 134.847 169.218 1.00 166.48 390 PRO A CA 1
ATOM 2858 C C . PRO A 1 389 ? 127.711 133.995 169.974 1.00 172.72 390 PRO A C 1
ATOM 2859 O O . PRO A 1 389 ? 127.340 132.906 170.432 1.00 174.11 390 PRO A O 1
ATOM 2863 N N . VAL A 1 390 ? 128.976 134.417 170.093 1.00 174.17 391 VAL A N 1
ATOM 2864 C CA . VAL A 1 390 ? 129.893 133.746 171.016 1.00 179.41 391 VAL A CA 1
ATOM 2865 C C . VAL A 1 390 ? 129.402 133.911 172.450 1.00 186.05 391 VAL A C 1
ATOM 2866 O O . VAL A 1 390 ? 129.395 132.956 173.239 1.00 189.14 391 VAL A O 1
ATOM 2870 N N . GLY A 1 391 ? 128.928 135.109 172.791 1.00 186.56 392 GLY A N 1
ATOM 2871 C CA . GLY A 1 391 ? 128.349 135.363 174.097 1.00 190.56 392 GLY A CA 1
ATOM 2872 C C . GLY A 1 391 ? 126.940 134.834 174.278 1.00 190.65 392 GLY A C 1
ATOM 2873 O O . GLY A 1 391 ? 126.385 134.976 175.373 1.00 191.39 392 GLY A O 1
ATOM 2874 N N . GLY A 1 392 ? 126.352 134.243 173.238 1.00 187.33 393 GLY A N 1
ATOM 2875 C CA . GLY A 1 392 ? 125.019 133.678 173.320 1.00 186.21 393 GLY A CA 1
ATOM 2876 C C . GLY A 1 392 ? 124.916 132.482 174.243 1.00 193.84 393 GLY A C 1
ATOM 2877 O O . GLY A 1 392 ? 124.243 132.550 175.276 1.00 197.74 393 GLY A O 1
ATOM 2878 N N . PHE A 1 393 ? 125.574 131.380 173.888 1.00 195.98 394 PHE A N 1
ATOM 2879 C CA . PHE A 1 393 ? 125.530 130.168 174.697 1.00 198.90 394 PHE A CA 1
ATOM 2880 C C . PHE A 1 393 ? 126.912 129.629 175.031 1.00 199.12 394 PHE A C 1
ATOM 2881 O O . PHE A 1 393 ? 127.095 129.045 176.106 1.00 199.22 394 PHE A O 1
ATOM 2889 N N . LEU A 1 394 ? 127.890 129.803 174.134 1.00 199.38 395 LEU A N 1
ATOM 2890 C CA . LEU A 1 394 ? 129.215 129.222 174.343 1.00 199.91 395 LEU A CA 1
ATOM 2891 C C . LEU A 1 394 ? 129.961 129.913 175.477 1.00 200.42 395 LEU A C 1
ATOM 2892 O O . LEU A 1 394 ? 130.687 129.263 176.239 1.00 200.43 395 LEU A O 1
ATOM 2897 N N . TYR A 1 395 ? 129.804 131.231 175.601 1.00 200.85 396 TYR A N 1
ATOM 2898 C CA . TYR A 1 395 ? 130.419 131.943 176.716 1.00 205.56 396 TYR A CA 1
ATOM 2899 C C . TYR A 1 395 ? 129.692 131.673 178.027 1.00 207.14 396 TYR A C 1
ATOM 2900 O O . TYR A 1 395 ? 130.324 131.644 179.090 1.00 205.87 396 TYR A O 1
ATOM 2909 N N . GLN A 1 396 ? 128.374 131.472 177.975 1.00 204.86 397 GLN A N 1
ATOM 2910 C CA . GLN A 1 396 ? 127.600 131.303 179.198 1.00 205.06 397 GLN A CA 1
ATOM 2911 C C . GLN A 1 396 ? 127.668 129.880 179.738 1.00 205.48 397 GLN A C 1
ATOM 2912 O O . GLN A 1 396 ? 127.290 129.643 180.891 1.00 205.85 397 GLN A O 1
ATOM 2918 N N . SER A 1 397 ? 128.141 128.927 178.936 1.00 204.25 398 SER A N 1
ATOM 2919 C CA . SER A 1 397 ? 128.198 127.533 179.366 1.00 200.96 398 SER A CA 1
ATOM 2920 C C . SER A 1 397 ? 129.502 127.217 180.093 1.00 202.99 398 SER A C 1
ATOM 2921 O O . SER A 1 397 ? 129.489 126.798 181.254 1.00 201.92 398 SER A O 1
ATOM 2924 N N . PHE A 1 398 ? 130.634 127.419 179.419 1.00 206.91 399 PHE A N 1
ATOM 2925 C CA . PHE A 1 398 ? 131.929 127.013 179.946 1.00 207.42 399 PHE A CA 1
ATOM 2926 C C . PHE A 1 398 ? 132.826 128.181 180.329 1.00 205.20 399 PHE A C 1
ATOM 2927 O O . PHE A 1 398 ? 133.780 127.983 181.088 1.00 201.95 399 PHE A O 1
ATOM 2935 N N . GLY A 1 399 ? 132.548 129.382 179.830 1.00 203.43 400 GLY A N 1
ATOM 2936 C CA . GLY A 1 399 ? 133.383 130.524 180.137 1.00 197.92 400 GLY A CA 1
ATOM 2937 C C . GLY A 1 399 ? 134.551 130.666 179.184 1.00 193.49 400 GLY A C 1
ATOM 2938 O O . GLY A 1 399 ? 134.356 130.903 177.989 1.00 192.69 400 GLY A O 1
ATOM 2939 N N . TYR A 1 400 ? 135.769 130.525 179.700 1.00 192.80 401 TYR A N 1
ATOM 2940 C CA . TYR A 1 400 ? 136.974 130.699 178.902 1.00 200.68 401 TYR A CA 1
ATOM 2941 C C . TYR A 1 400 ? 137.818 129.436 178.794 1.00 200.77 401 TYR A C 1
ATOM 2942 O O . TYR A 1 400 ? 138.836 129.452 178.094 1.00 196.27 401 TYR A O 1
ATOM 2951 N N . GLU A 1 401 ? 137.427 128.344 179.455 1.00 201.56 402 GLU A N 1
ATOM 2952 C CA . GLU A 1 401 ? 138.295 127.171 179.497 1.00 198.33 402 GLU A CA 1
ATOM 2953 C C . GLU A 1 401 ? 138.221 126.373 178.200 1.00 198.48 402 GLU A C 1
ATOM 2954 O O . GLU A 1 401 ? 139.202 126.298 177.452 1.00 195.46 402 GLU A O 1
ATOM 2960 N N . VAL A 1 402 ? 137.067 125.775 177.909 1.00 205.03 403 VAL A N 1
ATOM 2961 C CA . VAL A 1 402 ? 136.873 125.081 176.633 1.00 203.46 403 VAL A CA 1
ATOM 2962 C C . VAL A 1 402 ? 135.590 125.596 175.978 1.00 198.46 403 VAL A C 1
ATOM 2963 O O . VAL A 1 402 ? 134.512 125.020 176.194 1.00 196.99 403 VAL A O 1
ATOM 2967 N N . PRO A 1 403 ? 135.616 126.735 175.267 1.00 196.15 404 PRO A N 1
ATOM 2968 C CA . PRO A 1 403 ? 134.633 126.930 174.193 1.00 192.59 404 PRO A CA 1
ATOM 2969 C C . PRO A 1 403 ? 135.229 126.660 172.819 1.00 190.90 404 PRO A C 1
ATOM 2970 O O . PRO A 1 403 ? 134.508 126.602 171.819 1.00 191.70 404 PRO A O 1
ATOM 2974 N N . PHE A 1 404 ? 136.551 126.482 172.766 1.00 192.01 405 PHE A N 1
ATOM 2975 C CA . PHE A 1 404 ? 137.270 126.544 171.499 1.00 193.64 405 PHE A CA 1
ATOM 2976 C C . PHE A 1 404 ? 137.341 125.188 170.810 1.00 193.40 405 PHE A C 1
ATOM 2977 O O . PHE A 1 404 ? 137.356 125.121 169.576 1.00 191.31 405 PHE A O 1
ATOM 2985 N N . ILE A 1 405 ? 137.422 124.105 171.587 1.00 195.82 406 ILE A N 1
ATOM 2986 C CA . ILE A 1 405 ? 137.559 122.771 171.007 1.00 201.14 406 ILE A CA 1
ATOM 2987 C C . ILE A 1 405 ? 136.262 122.347 170.323 1.00 202.23 406 ILE A C 1
ATOM 2988 O O . ILE A 1 405 ? 136.284 121.707 169.264 1.00 200.77 406 ILE A O 1
ATOM 2993 N N . VAL A 1 406 ? 135.117 122.713 170.910 1.00 202.94 407 VAL A N 1
ATOM 2994 C CA . VAL A 1 406 ? 133.816 122.349 170.348 1.00 202.69 407 VAL A CA 1
ATOM 2995 C C . VAL A 1 406 ? 133.588 123.053 169.014 1.00 197.98 407 VAL A C 1
ATOM 2996 O O . VAL A 1 406 ? 133.101 122.451 168.049 1.00 193.37 407 VAL A O 1
ATOM 3000 N N . LEU A 1 407 ? 133.947 124.338 168.936 1.00 197.77 408 LEU A N 1
ATOM 3001 C CA . LEU A 1 407 ? 133.835 125.059 167.672 1.00 192.06 408 LEU A CA 1
ATOM 3002 C C . LEU A 1 407 ? 134.885 124.601 166.669 1.00 192.38 408 LEU A C 1
ATOM 3003 O O . LEU A 1 407 ? 134.697 124.763 165.459 1.00 191.16 408 LEU A O 1
ATOM 3008 N N . GLY A 1 408 ? 135.994 124.033 167.148 1.00 197.46 409 GLY A N 1
ATOM 3009 C CA . GLY A 1 408 ? 137.043 123.576 166.255 1.00 201.62 409 GLY A CA 1
ATOM 3010 C C . GLY A 1 408 ? 136.704 122.309 165.497 1.00 202.47 409 GLY A C 1
ATOM 3011 O O . GLY A 1 408 ? 137.379 121.991 164.511 1.00 195.89 409 GLY A O 1
ATOM 3012 N N . CYS A 1 409 ? 135.682 121.572 165.941 1.00 206.93 410 CYS A N 1
ATOM 3013 C CA . CYS A 1 409 ? 135.280 120.349 165.252 1.00 205.98 410 CYS A CA 1
ATOM 3014 C C . CYS A 1 409 ? 134.680 120.656 163.885 1.00 205.30 410 CYS A C 1
ATOM 3015 O O . CYS A 1 409 ? 135.062 120.051 162.878 1.00 202.39 410 CYS A O 1
ATOM 3018 N N . VAL A 1 410 ? 133.744 121.611 163.831 1.00 207.68 411 VAL A N 1
ATOM 3019 C CA . VAL A 1 410 ? 133.073 121.942 162.574 1.00 204.26 411 VAL A CA 1
ATOM 3020 C C . VAL A 1 410 ? 134.034 122.644 161.617 1.00 202.09 411 VAL A C 1
ATOM 3021 O O . VAL A 1 410 ? 133.870 122.571 160.391 1.00 195.56 411 VAL A O 1
ATOM 3025 N N . VAL A 1 411 ? 135.066 123.306 162.152 1.00 202.78 412 VAL A N 1
ATOM 3026 C CA . VAL A 1 411 ? 136.169 123.778 161.319 1.00 200.58 412 VAL A CA 1
ATOM 3027 C C . VAL A 1 411 ? 136.930 122.593 160.736 1.00 201.20 412 VAL A C 1
ATOM 3028 O O . VAL A 1 411 ? 137.264 122.572 159.544 1.00 199.32 412 VAL A O 1
ATOM 3032 N N . LEU A 1 412 ? 137.193 121.579 161.560 1.00 200.54 413 LEU A N 1
ATOM 3033 C CA . LEU A 1 412 ? 137.880 120.379 161.103 1.00 198.40 413 LEU A CA 1
ATOM 3034 C C . LEU A 1 412 ? 136.962 119.404 160.378 1.00 196.91 413 LEU A C 1
ATOM 3035 O O . LEU A 1 412 ? 137.464 118.496 159.707 1.00 197.10 413 LEU A O 1
ATOM 3040 N N . LEU A 1 413 ? 135.642 119.563 160.488 1.00 196.79 414 LEU A N 1
ATOM 3041 C CA . LEU A 1 413 ? 134.706 118.753 159.716 1.00 198.35 414 LEU A CA 1
ATOM 3042 C C . LEU A 1 413 ? 134.526 119.261 158.293 1.00 194.07 414 LEU A C 1
ATOM 3043 O O . LEU A 1 413 ? 133.823 118.621 157.504 1.00 187.78 414 LEU A O 1
ATOM 3048 N N . MET A 1 414 ? 135.140 120.395 157.949 1.00 192.37 415 MET A N 1
ATOM 3049 C CA . MET A 1 414 ? 135.195 120.846 156.566 1.00 186.89 415 MET A CA 1
ATOM 3050 C C . MET A 1 414 ? 136.237 120.091 155.752 1.00 179.66 415 MET A C 1
ATOM 3051 O O . MET A 1 414 ? 136.292 120.276 154.533 1.00 172.87 415 MET A O 1
ATOM 3056 N N . VAL A 1 415 ? 137.070 119.271 156.407 1.00 186.07 416 VAL A N 1
ATOM 3057 C CA . VAL A 1 415 ? 138.093 118.500 155.689 1.00 186.70 416 VAL A CA 1
ATOM 3058 C C . VAL A 1 415 ? 137.512 117.488 154.695 1.00 182.05 416 VAL A C 1
ATOM 3059 O O . VAL A 1 415 ? 137.964 117.478 153.538 1.00 177.24 416 VAL A O 1
ATOM 3063 N N . PRO A 1 416 ? 136.525 116.625 155.050 1.00 182.72 417 PRO A N 1
ATOM 3064 C CA . PRO A 1 416 ? 136.008 115.723 153.998 1.00 179.72 417 PRO A CA 1
ATOM 3065 C C . PRO A 1 416 ? 135.186 116.437 152.940 1.00 173.31 417 PRO A C 1
ATOM 3066 O O . PRO A 1 416 ? 135.095 115.955 151.803 1.00 166.32 417 PRO A O 1
ATOM 3070 N N . LEU A 1 417 ? 134.571 117.569 153.286 1.00 177.89 418 LEU A N 1
ATOM 3071 C CA . LEU A 1 417 ? 133.842 118.345 152.291 1.00 171.63 418 LEU A CA 1
ATOM 3072 C C . LEU A 1 417 ? 134.793 118.998 151.296 1.00 164.24 418 LEU A C 1
ATOM 3073 O O . LEU A 1 417 ? 134.631 118.845 150.082 1.00 163.78 418 LEU A O 1
ATOM 3078 N N . ASN A 1 418 ? 135.815 119.700 151.794 1.00 163.87 419 ASN A N 1
ATOM 3079 C CA . ASN A 1 418 ? 136.674 120.490 150.916 1.00 159.48 419 ASN A CA 1
ATOM 3080 C C . ASN A 1 418 ? 137.624 119.617 150.108 1.00 161.11 419 ASN A C 1
ATOM 3081 O O . ASN A 1 418 ? 138.084 120.031 149.038 1.00 158.23 419 ASN A O 1
ATOM 3086 N N . MET A 1 419 ? 137.942 118.419 150.602 1.00 166.03 420 MET A N 1
ATOM 3087 C CA . MET A 1 419 ? 138.768 117.503 149.822 1.00 159.34 420 MET A CA 1
ATOM 3088 C C . MET A 1 419 ? 137.995 116.961 148.627 1.00 159.25 420 MET A C 1
ATOM 3089 O O . MET A 1 419 ? 138.565 116.739 147.552 1.00 150.89 420 MET A O 1
ATOM 3094 N N . TYR A 1 420 ? 136.687 116.770 148.791 1.00 163.76 421 TYR A N 1
ATOM 3095 C CA . TYR A 1 420 ? 135.823 116.250 147.743 1.00 154.07 421 TYR A CA 1
ATOM 3096 C C . TYR A 1 420 ? 135.281 117.330 146.816 1.00 148.09 421 TYR A C 1
ATOM 3097 O O . TYR A 1 420 ? 135.095 117.062 145.624 1.00 149.31 421 TYR A O 1
ATOM 3106 N N . ILE A 1 421 ? 135.049 118.545 147.314 1.00 146.76 422 ILE A N 1
ATOM 3107 C CA . ILE A 1 421 ? 134.298 119.523 146.535 1.00 147.01 422 ILE A CA 1
ATOM 3108 C C . ILE A 1 421 ? 135.200 120.460 145.731 1.00 143.11 422 ILE A C 1
ATOM 3109 O O . ILE A 1 421 ? 134.723 121.094 144.779 1.00 142.49 422 ILE A O 1
ATOM 3114 N N . LEU A 1 422 ? 136.509 120.552 146.067 1.00 142.98 423 LEU A N 1
ATOM 3115 C CA . LEU A 1 422 ? 137.400 121.397 145.272 1.00 135.91 423 LEU A CA 1
ATOM 3116 C C . LEU A 1 422 ? 137.937 120.626 144.078 1.00 135.55 423 LEU A C 1
ATOM 3117 O O . LEU A 1 422 ? 138.273 119.441 144.215 1.00 138.32 423 LEU A O 1
ATOM 3122 N N . PRO A 1 423 ? 138.031 121.248 142.905 1.00 135.52 424 PRO A N 1
ATOM 3123 C CA . PRO A 1 423 ? 138.601 120.558 141.745 1.00 131.03 424 PRO A CA 1
ATOM 3124 C C . PRO A 1 423 ? 140.115 120.447 141.846 1.00 131.37 424 PRO A C 1
ATOM 3125 O O . PRO A 1 423 ? 140.771 121.133 142.632 1.00 131.83 424 PRO A O 1
ATOM 3129 N N . ASN A 1 424 ? 140.666 119.561 141.023 1.00 132.62 425 ASN A N 1
ATOM 3130 C CA . ASN A 1 424 ? 142.102 119.329 140.960 1.00 131.46 425 ASN A CA 1
ATOM 3131 C C . ASN A 1 424 ? 142.678 120.035 139.739 1.00 130.33 425 ASN A C 1
ATOM 3132 O O . ASN A 1 424 ? 142.185 119.850 138.621 1.00 135.08 425 ASN A O 1
ATOM 3137 N N . TYR A 1 425 ? 143.718 120.834 139.954 1.00 127.62 426 TYR A N 1
ATOM 3138 C CA . TYR A 1 425 ? 144.420 121.515 138.877 1.00 131.10 426 TYR A CA 1
ATOM 3139 C C . TYR A 1 425 ? 145.889 121.117 138.882 1.00 133.44 426 TYR A C 1
ATOM 3140 O O . TYR A 1 425 ? 146.439 120.714 139.911 1.00 134.92 426 TYR A O 1
ATOM 3149 N N . GLU A 1 426 ? 146.518 121.229 137.715 1.00 133.60 427 GLU A N 1
ATOM 3150 C CA . GLU A 1 426 ? 147.946 120.997 137.564 1.00 133.44 427 GLU A CA 1
ATOM 3151 C C . GLU A 1 426 ? 148.505 121.963 136.531 1.00 133.33 427 GLU A C 1
ATOM 3152 O O . GLU A 1 426 ? 147.812 122.353 135.587 1.00 135.11 427 GLU A O 1
ATOM 3158 N N . SER A 1 427 ? 149.766 122.349 136.715 1.00 134.64 428 SER A N 1
ATOM 3159 C CA . SER A 1 427 ? 150.413 123.266 135.789 1.00 142.64 428 SER A CA 1
ATOM 3160 C C . SER A 1 427 ? 151.921 123.071 135.831 1.00 142.01 428 SER A C 1
ATOM 3161 O O . SER A 1 427 ? 152.493 122.743 136.874 1.00 139.54 428 SER A O 1
ATOM 3164 N N . ASP A 1 428 ? 152.550 123.270 134.678 1.00 142.14 429 ASP A N 1
ATOM 3165 C CA . ASP A 1 428 ? 154.002 123.282 134.601 1.00 144.12 429 ASP A CA 1
ATOM 3166 C C . ASP A 1 428 ? 154.530 124.529 135.308 1.00 147.69 429 ASP A C 1
ATOM 3167 O O . ASP A 1 428 ? 153.930 125.603 135.187 1.00 151.15 429 ASP A O 1
ATOM 3172 N N . PRO A 1 429 ? 155.600 124.411 136.099 1.00 146.16 430 PRO A N 1
ATOM 3173 C CA . PRO A 1 429 ? 156.230 125.609 136.672 1.00 150.78 430 PRO A CA 1
ATOM 3174 C C . PRO A 1 429 ? 156.765 126.561 135.609 1.00 149.40 430 PRO A C 1
ATOM 3175 O O . PRO A 1 429 ? 157.280 126.144 134.571 1.00 143.39 430 PRO A O 1
ATOM 3179 N N . GLY A 1 430 ? 156.632 127.857 135.887 1.00 145.20 431 GLY A N 1
ATOM 3180 C CA . GLY A 1 430 ? 157.049 128.886 134.953 1.00 147.32 431 GLY A CA 1
ATOM 3181 C C . GLY A 1 430 ? 158.509 129.242 135.140 1.00 152.99 431 GLY A C 1
ATOM 3182 O O . GLY A 1 430 ? 159.003 129.312 136.268 1.00 154.28 431 GLY A O 1
ATOM 3183 N N . GLU A 1 431 ? 159.198 129.474 134.022 1.00 156.29 432 GLU A N 1
ATOM 3184 C CA . GLU A 1 431 ? 160.633 129.729 134.051 1.00 157.63 432 GLU A CA 1
ATOM 3185 C C . GLU A 1 431 ? 160.976 131.186 134.330 1.00 156.32 432 GLU A C 1
ATOM 3186 O O . GLU A 1 431 ? 162.164 131.512 134.421 1.00 156.40 432 GLU A O 1
ATOM 3192 N N . HIS A 1 432 ? 159.982 132.062 134.455 1.00 156.15 433 HIS A N 1
ATOM 3193 C CA . HIS A 1 432 ? 160.253 133.454 134.791 1.00 160.56 433 HIS A CA 1
ATOM 3194 C C . HIS A 1 432 ? 160.684 133.577 136.247 1.00 161.16 433 HIS A C 1
ATOM 3195 O O . HIS A 1 432 ? 160.060 133.001 137.143 1.00 164.82 433 HIS A O 1
ATOM 3202 N N . SER A 1 433 ? 161.758 134.324 136.479 1.00 154.67 434 SER A N 1
ATOM 3203 C CA . SER A 1 433 ? 162.220 134.577 137.833 1.00 159.56 434 SER A CA 1
ATOM 3204 C C . SER A 1 433 ? 161.292 135.560 138.539 1.00 159.56 434 SER A C 1
ATOM 3205 O O . SER A 1 433 ? 160.690 136.439 137.916 1.00 159.45 434 SER A O 1
ATOM 3208 N N . PHE A 1 434 ? 161.176 135.393 139.859 1.00 152.54 435 PHE A N 1
ATOM 3209 C CA . PHE A 1 434 ? 160.314 136.263 140.652 1.00 146.20 435 PHE A CA 1
ATOM 3210 C C . PHE A 1 434 ? 160.911 137.660 140.792 1.00 146.38 435 PHE A C 1
ATOM 3211 O O . PHE A 1 434 ? 160.166 138.642 140.880 1.00 141.58 435 PHE A O 1
ATOM 3219 C CA . TRP A 1 435 ? 162.934 138.912 140.869 1.00 148.57 436 TRP A CA 1
ATOM 3220 C C . TRP A 1 435 ? 162.765 139.874 139.698 1.00 153.61 436 TRP A C 1
ATOM 3221 O O . TRP A 1 435 ? 163.131 141.047 139.818 1.00 151.16 436 TRP A O 1
ATOM 3232 N N . LYS A 1 436 ? 162.367 139.547 138.657 1.00 153.81 437 LYS A N 1
ATOM 3233 C CA . LYS A 1 436 ? 162.016 140.434 137.555 1.00 151.98 437 LYS A CA 1
ATOM 3234 C C . LYS A 1 436 ? 160.687 141.141 137.803 1.00 147.77 437 LYS A C 1
ATOM 3235 O O . LYS A 1 436 ? 160.538 142.314 137.438 1.00 145.65 437 LYS A O 1
ATOM 3241 N N . LEU A 1 437 ? 159.739 140.458 138.459 1.00 142.99 438 LEU A N 1
ATOM 3242 C CA . LEU A 1 437 ? 158.400 141.004 138.678 1.00 139.91 438 LEU A CA 1
ATOM 3243 C C . LEU A 1 437 ? 158.421 142.215 139.607 1.00 139.29 438 LEU A C 1
ATOM 3244 O O . LEU A 1 437 ? 157.680 143.181 139.389 1.00 138.70 438 LEU A O 1
ATOM 3249 N N . ILE A 1 438 ? 159.272 142.195 140.636 1.00 142.04 439 ILE A N 1
ATOM 3250 C CA . ILE A 1 438 ? 159.342 143.325 141.561 1.00 143.84 439 ILE A CA 1
ATOM 3251 C C . ILE A 1 438 ? 160.179 144.476 141.032 1.00 140.29 439 ILE A C 1
ATOM 3252 O O . ILE A 1 438 ? 160.256 145.522 141.688 1.00 140.43 439 ILE A O 1
ATOM 3257 N N . ALA A 1 439 ? 160.808 144.321 139.868 1.00 140.77 440 ALA A N 1
ATOM 3258 C CA . ALA A 1 439 ? 161.602 145.385 139.268 1.00 145.54 440 ALA A CA 1
ATOM 3259 C C . ALA A 1 439 ? 160.803 146.268 138.316 1.00 135.67 440 ALA A C 1
ATOM 3260 O O . ALA A 1 439 ? 161.384 147.169 137.703 1.00 130.70 440 ALA A O 1
ATOM 3262 N N . LEU A 1 440 ? 159.503 146.029 138.167 1.00 132.94 441 LEU A N 1
ATOM 3263 C CA . LEU A 1 440 ? 158.687 146.876 137.309 1.00 135.26 441 LEU A CA 1
ATOM 3264 C C . LEU A 1 440 ? 158.448 148.228 137.979 1.00 139.44 441 LEU A C 1
ATOM 3265 O O . LEU A 1 440 ? 158.445 148.318 139.211 1.00 138.14 441 LEU A O 1
ATOM 3270 N N . PRO A 1 441 ? 158.274 149.300 137.199 1.00 137.73 442 PRO A N 1
ATOM 3271 C CA . PRO A 1 441 ? 157.899 150.586 137.807 1.00 126.89 442 PRO A CA 1
ATOM 3272 C C . PRO A 1 441 ? 156.496 150.597 138.386 1.00 122.07 442 PRO A C 1
ATOM 3273 O O . PRO A 1 441 ? 156.255 151.289 139.382 1.00 122.04 442 PRO A O 1
ATOM 3277 N N . LYS A 1 442 ? 155.564 149.845 137.803 1.00 120.97 443 LYS A N 1
ATOM 3278 C CA . LYS A 1 442 ? 154.172 149.901 138.234 1.00 120.04 443 LYS A CA 1
ATOM 3279 C C . LYS A 1 442 ? 153.906 148.997 139.434 1.00 118.95 443 LYS A C 1
ATOM 3280 O O . LYS A 1 442 ? 153.139 149.370 140.330 1.00 118.21 443 LYS A O 1
ATOM 3286 N N . VAL A 1 443 ? 154.550 147.826 139.480 1.00 122.46 444 VAL A N 1
ATOM 3287 C CA . VAL A 1 443 ? 154.428 146.934 140.632 1.00 121.87 444 VAL A CA 1
ATOM 3288 C C . VAL A 1 443 ? 155.063 147.558 141.869 1.00 116.27 444 VAL A C 1
ATOM 3289 O O . VAL A 1 443 ? 154.581 147.361 142.992 1.00 116.90 444 VAL A O 1
ATOM 3293 N N . GLY A 1 444 ? 156.139 148.326 141.687 1.00 114.79 445 GLY A N 1
ATOM 3294 C CA . GLY A 1 444 ? 156.769 148.989 142.819 1.00 112.80 445 GLY A CA 1
ATOM 3295 C C . GLY A 1 444 ? 155.906 150.076 143.433 1.00 115.07 445 GLY A C 1
ATOM 3296 O O . GLY A 1 444 ? 155.876 150.240 144.655 1.00 120.07 445 GLY A O 1
ATOM 3297 N N . LEU A 1 445 ? 155.196 150.837 142.598 1.00 114.97 446 LEU A N 1
ATOM 3298 C CA . LEU A 1 445 ? 154.360 151.914 143.121 1.00 111.56 446 LEU A CA 1
ATOM 3299 C C . LEU A 1 445 ? 153.063 151.383 143.718 1.00 114.29 446 LEU A C 1
ATOM 3300 O O . LEU A 1 445 ? 152.548 151.948 144.689 1.00 116.34 446 LEU A O 1
ATOM 3305 N N . ILE A 1 446 ? 152.513 150.302 143.155 1.00 114.11 447 ILE A N 1
ATOM 3306 C CA . ILE A 1 446 ? 151.304 149.719 143.726 1.00 113.76 447 ILE A CA 1
ATOM 3307 C C . ILE A 1 446 ? 151.631 148.946 145.002 1.00 115.42 447 ILE A C 1
ATOM 3308 O O . ILE A 1 446 ? 150.748 148.726 145.840 1.00 120.37 447 ILE A O 1
ATOM 3313 N N . ALA A 1 447 ? 152.894 148.555 145.190 1.00 111.25 448 ALA A N 1
ATOM 3314 C CA . ALA A 1 447 ? 153.311 147.981 146.463 1.00 111.05 448 ALA A CA 1
ATOM 3315 C C . ALA A 1 447 ? 153.382 149.047 147.547 1.00 114.45 448 ALA A C 1
ATOM 3316 O O . ALA A 1 447 ? 153.231 148.742 148.735 1.00 116.74 448 ALA A O 1
ATOM 3318 N N . PHE A 1 448 ? 153.623 150.300 147.156 1.00 115.77 449 PHE A N 1
ATOM 3319 C CA . PHE A 1 448 ? 153.680 151.389 148.124 1.00 119.17 449 PHE A CA 1
ATOM 3320 C C . PHE A 1 448 ? 152.287 151.756 148.623 1.00 115.60 449 PHE A C 1
ATOM 3321 O O . PHE A 1 448 ? 152.126 152.169 149.777 1.00 114.87 449 PHE A O 1
ATOM 3329 N N . VAL A 1 449 ? 151.272 151.622 147.766 1.00 114.64 450 VAL A N 1
ATOM 3330 C CA . VAL A 1 449 ? 149.909 151.979 148.151 1.00 113.67 450 VAL A CA 1
ATOM 3331 C C . VAL A 1 449 ? 149.356 150.980 149.159 1.00 118.20 450 VAL A C 1
ATOM 3332 O O . VAL A 1 449 ? 148.720 151.362 150.148 1.00 124.24 450 VAL A O 1
ATOM 3336 N N . ILE A 1 450 ? 149.595 149.687 148.926 1.00 112.83 451 ILE A N 1
ATOM 3337 C CA . ILE A 1 450 ? 149.129 148.655 149.848 1.00 111.19 451 ILE A CA 1
ATOM 3338 C C . ILE A 1 450 ? 149.908 148.724 151.160 1.00 117.21 451 ILE A C 1
ATOM 3339 O O . ILE A 1 450 ? 149.356 148.484 152.242 1.00 119.57 451 ILE A O 1
ATOM 3344 N N . ASN A 1 451 ? 151.191 149.093 151.085 1.00 118.05 452 ASN A N 1
ATOM 3345 C CA . ASN A 1 451 ? 151.973 149.373 152.287 1.00 115.85 452 ASN A CA 1
ATOM 3346 C C . ASN A 1 451 ? 151.398 150.571 153.037 1.00 116.44 452 ASN A C 1
ATOM 3347 O O . ASN A 1 451 ? 151.316 150.566 154.271 1.00 118.89 452 ASN A O 1
ATOM 3352 N N . SER A 1 452 ? 150.978 151.603 152.303 1.00 116.77 453 SER A N 1
ATOM 3353 C CA . SER A 1 452 ? 150.421 152.791 152.942 1.00 113.04 453 SER A CA 1
ATOM 3354 C C . SER A 1 452 ? 149.010 152.539 153.461 1.00 116.69 453 SER A C 1
ATOM 3355 O O . SER A 1 452 ? 148.648 153.014 154.542 1.00 118.21 453 SER A O 1
ATOM 3358 N N . LEU A 1 453 ? 148.193 151.804 152.697 1.00 115.59 454 LEU A N 1
ATOM 3359 C CA . LEU A 1 453 ? 146.806 151.569 153.098 1.00 113.89 454 LEU A CA 1
ATOM 3360 C C . LEU A 1 453 ? 146.719 150.660 154.318 1.00 113.54 454 LEU A C 1
ATOM 3361 O O . LEU A 1 453 ? 145.883 150.877 155.203 1.00 117.52 454 LEU A O 1
ATOM 3366 N N . SER A 1 454 ? 147.572 149.635 154.384 1.00 111.66 455 SER A N 1
ATOM 3367 C CA . SER A 1 454 ? 147.564 148.750 155.543 1.00 111.88 455 SER A CA 1
ATOM 3368 C C . SER A 1 454 ? 148.190 149.407 156.764 1.00 114.78 455 S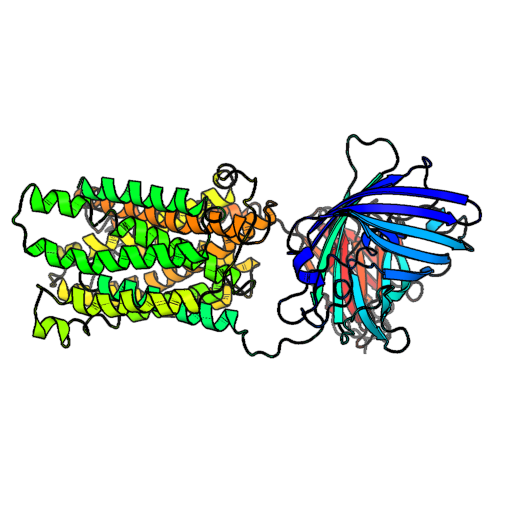ER A C 1
ATOM 3369 O O . SER A 1 454 ? 147.922 148.985 157.895 1.00 118.29 455 SER A O 1
ATOM 3372 N N . SER A 1 455 ? 149.034 150.420 156.560 1.00 111.01 456 SER A N 1
ATOM 3373 C CA . SER A 1 455 ? 149.626 151.128 157.689 1.00 114.38 456 SER A CA 1
ATOM 3374 C C . SER A 1 455 ? 148.587 151.961 158.426 1.00 123.90 456 SER A C 1
ATOM 3375 O O . SER A 1 455 ? 148.608 152.044 159.659 1.00 126.99 456 SER A O 1
ATOM 3378 N N . CYS A 1 456 ? 147.675 152.596 157.686 1.00 120.85 457 CYS A N 1
ATOM 3379 C CA . CYS A 1 456 ? 146.657 153.425 158.321 1.00 115.38 457 CYS A CA 1
ATOM 3380 C C . CYS A 1 456 ? 145.565 152.592 158.982 1.00 118.69 457 CYS A C 1
ATOM 3381 O O . CYS A 1 456 ? 144.916 153.065 159.921 1.00 127.46 457 CYS A O 1
ATOM 3384 N N . PHE A 1 457 ? 145.339 151.366 158.508 1.00 115.58 458 PHE A N 1
ATOM 3385 C CA . PHE A 1 457 ? 144.359 150.497 159.152 1.00 118.11 458 PHE A CA 1
ATOM 3386 C C . PHE A 1 457 ? 144.882 149.967 160.483 1.00 122.04 458 PHE A C 1
ATOM 3387 O O . PHE A 1 457 ? 144.142 149.928 161.472 1.00 123.61 458 PHE A O 1
ATOM 3395 N N . GLY A 1 458 ? 146.151 149.563 160.529 1.00 120.34 459 GLY A N 1
ATOM 3396 C CA . GLY A 1 458 ? 146.724 149.006 161.739 1.00 120.17 459 GLY A CA 1
ATOM 3397 C C . GLY A 1 458 ? 147.043 150.008 162.824 1.00 128.00 459 GLY A C 1
ATOM 3398 O O . GLY A 1 458 ? 147.315 149.605 163.958 1.00 134.40 459 GLY A O 1
ATOM 3399 N N . PHE A 1 459 ? 147.025 151.303 162.503 1.00 127.44 460 PHE A N 1
ATOM 3400 C CA . PHE A 1 459 ? 147.271 152.320 163.519 1.00 130.11 460 PHE A CA 1
ATOM 3401 C C . PHE A 1 459 ? 146.085 152.469 164.462 1.00 133.41 460 PHE A C 1
ATOM 3402 O O . PHE A 1 459 ? 146.266 152.675 165.667 1.00 138.80 460 PHE A O 1
ATOM 3410 N N . LEU A 1 460 ? 144.863 152.374 163.934 1.00 132.90 461 LEU A N 1
ATOM 3411 C CA . LEU A 1 460 ? 143.676 152.636 164.737 1.00 133.58 461 LEU A CA 1
ATOM 3412 C C . LEU A 1 460 ? 143.322 151.501 165.687 1.00 136.19 461 LEU A C 1
ATOM 3413 O O . LEU A 1 460 ? 142.502 151.710 166.585 1.00 145.45 461 LEU A O 1
ATOM 3418 N N . ASP A 1 461 ? 143.952 150.352 165.581 1.00 132.72 462 ASP A N 1
ATOM 3419 C CA . ASP A 1 461 ? 143.571 149.205 166.403 1.00 140.23 462 ASP A CA 1
ATOM 3420 C C . ASP A 1 461 ? 144.095 149.320 167.831 1.00 145.46 462 ASP A C 1
ATOM 3421 O O . ASP A 1 461 ? 143.322 149.052 168.768 1.00 156.72 462 ASP A O 1
ATOM 3426 N N . PRO A 1 462 ? 145.349 149.701 168.008 1.00 138.02 463 PRO A N 1
ATOM 3427 C CA . PRO A 1 462 ? 145.754 149.977 169.396 1.00 140.22 463 PRO A CA 1
ATOM 3428 C C . PRO A 1 462 ? 145.448 151.382 169.894 1.00 147.38 463 PRO A C 1
ATOM 3429 O O . PRO A 1 462 ? 145.346 151.570 171.114 1.00 151.77 463 PRO A O 1
ATOM 3433 N N . THR A 1 463 ? 145.304 152.373 169.011 1.00 148.95 464 THR A N 1
ATOM 3434 C CA . THR A 1 463 ? 145.422 153.767 169.416 1.00 154.71 464 THR A CA 1
ATOM 3435 C C . THR A 1 463 ? 144.129 154.572 169.401 1.00 159.85 464 THR A C 1
ATOM 3436 O O . THR A 1 463 ? 144.116 155.673 169.961 1.00 164.44 464 THR A O 1
ATOM 3440 N N . LEU A 1 464 ? 143.055 154.081 168.777 1.00 156.08 465 LEU A N 1
ATOM 3441 C CA . LEU A 1 464 ? 141.826 154.870 168.734 1.00 163.07 465 LEU A CA 1
ATOM 3442 C C . LEU A 1 464 ? 141.120 154.860 170.084 1.00 171.48 465 LEU A C 1
ATOM 3443 O O . LEU A 1 464 ? 140.580 155.886 170.516 1.00 175.46 465 LEU A O 1
ATOM 3448 N N . SER A 1 465 ? 141.134 153.715 170.772 1.00 169.99 466 SER A N 1
ATOM 3449 C CA . SER A 1 465 ? 140.465 153.602 172.066 1.00 170.47 466 SER A CA 1
ATOM 3450 C C . SER A 1 465 ? 141.179 154.414 173.141 1.00 165.64 466 SER A C 1
ATOM 3451 O O . SER A 1 465 ? 140.538 154.923 174.067 1.00 164.02 466 SER A O 1
ATOM 3454 N N . LEU A 1 466 ? 142.503 154.546 173.034 1.00 164.44 467 LEU A N 1
ATOM 3455 C CA . LEU A 1 466 ? 143.258 155.272 174.050 1.00 168.40 467 LEU A CA 1
ATOM 3456 C C . LEU A 1 466 ? 143.078 156.780 173.901 1.00 172.83 467 LEU A C 1
ATOM 3457 O O . LEU A 1 466 ? 143.125 157.519 174.892 1.00 174.88 467 LEU A O 1
ATOM 3462 N N . PHE A 1 467 ? 142.873 157.255 172.668 1.00 172.19 468 PHE A N 1
ATOM 3463 C CA . PHE A 1 467 ? 142.551 158.665 172.455 1.00 175.24 468 PHE A CA 1
ATOM 3464 C C . PHE A 1 467 ? 141.177 159.012 173.016 1.00 174.99 468 PHE A C 1
ATOM 3465 O O . PHE A 1 467 ? 140.987 160.093 173.586 1.00 178.11 468 PHE A O 1
ATOM 3473 N N . VAL A 1 468 ? 140.203 158.115 172.844 1.00 172.16 469 VAL A N 1
ATOM 3474 C CA . VAL A 1 468 ? 138.869 158.327 173.400 1.00 177.08 469 VAL A CA 1
ATOM 3475 C C . VAL A 1 468 ? 138.913 158.266 174.926 1.00 179.14 469 VAL A C 1
ATOM 3476 O O . VAL A 1 468 ? 138.202 159.009 175.615 1.00 178.94 469 VAL A O 1
ATOM 3480 N N . LEU A 1 469 ? 139.775 157.404 175.474 1.00 177.53 470 LEU A N 1
ATOM 3481 C CA . LEU A 1 469 ? 139.893 157.271 176.925 1.00 175.33 470 LEU A CA 1
ATOM 3482 C C . LEU A 1 469 ? 140.460 158.535 177.565 1.00 176.19 470 LEU A C 1
ATOM 3483 O O . LEU A 1 469 ? 140.004 158.953 178.635 1.00 179.53 470 LEU A O 1
ATOM 3488 N N . GLU A 1 470 ? 141.446 159.162 176.923 1.00 178.41 471 GLU A N 1
ATOM 3489 C CA . GLU A 1 470 ? 142.060 160.356 177.494 1.00 183.74 471 GLU A CA 1
ATOM 3490 C C . GLU A 1 470 ? 141.277 161.631 177.202 1.00 183.65 471 GLU A C 1
ATOM 3491 O O . GLU A 1 470 ? 141.529 162.653 177.849 1.00 182.12 471 GLU A O 1
ATOM 3497 N N . LYS A 1 471 ? 140.343 161.603 176.253 1.00 181.76 472 LYS A N 1
ATOM 3498 C CA . LYS A 1 471 ? 139.560 162.781 175.900 1.00 177.83 472 LYS A CA 1
ATOM 3499 C C . LYS A 1 471 ? 138.079 162.631 176.207 1.00 182.24 472 LYS A C 1
ATOM 3500 O O . LYS A 1 471 ? 137.512 163.451 176.936 1.00 184.72 472 LYS A O 1
ATOM 3506 N N . PHE A 1 472 ? 137.432 161.596 175.671 1.00 185.13 473 PHE A N 1
ATOM 3507 C CA . PHE A 1 472 ? 135.993 161.421 175.834 1.00 181.63 473 PHE A CA 1
ATOM 3508 C C . PHE A 1 472 ? 135.643 160.503 176.996 1.00 183.47 473 PHE A C 1
ATOM 3509 O O . PHE A 1 472 ? 134.494 160.531 177.457 1.00 180.52 473 PHE A O 1
ATOM 3517 N N . ASN A 1 473 ? 136.610 159.699 177.459 1.00 183.26 474 ASN A N 1
ATOM 3518 C CA . ASN A 1 473 ? 136.519 158.829 178.638 1.00 180.74 474 ASN A CA 1
ATOM 3519 C C . ASN A 1 473 ? 135.380 157.812 178.493 1.00 181.15 474 ASN A C 1
ATOM 3520 O O . ASN A 1 473 ? 134.366 157.848 179.194 1.00 184.71 474 ASN A O 1
ATOM 3525 N N . LEU A 1 474 ? 135.570 156.908 177.539 1.00 178.03 475 LEU A N 1
ATOM 3526 C CA . LEU A 1 474 ? 134.608 155.848 177.290 1.00 180.96 475 LEU A CA 1
ATOM 3527 C C . LEU A 1 474 ? 135.266 154.489 177.472 1.00 175.45 475 LEU A C 1
ATOM 3528 O O . LEU A 1 474 ? 136.465 154.338 177.213 1.00 170.01 475 LEU A O 1
ATOM 3533 N N . PRO A 1 475 ? 134.512 153.488 177.940 1.00 176.17 476 PRO A N 1
ATOM 3534 C CA . PRO A 1 475 ? 135.078 152.141 178.082 1.00 176.54 476 PRO A CA 1
ATOM 3535 C C . PRO A 1 475 ? 135.371 151.510 176.729 1.00 175.55 476 PRO A C 1
ATOM 3536 O O . PRO A 1 475 ? 134.737 151.830 175.723 1.00 171.68 476 PRO A O 1
ATOM 3540 N N . ALA A 1 476 ? 136.342 150.589 176.727 1.00 181.39 477 ALA A N 1
ATOM 3541 C CA . ALA A 1 476 ? 136.807 149.982 175.481 1.00 181.26 477 ALA A CA 1
ATOM 3542 C C . ALA A 1 476 ? 135.755 149.062 174.872 1.00 175.97 477 ALA A C 1
ATOM 3543 O O . ALA A 1 476 ? 135.776 148.802 173.662 1.00 172.27 477 ALA A O 1
ATOM 3545 N N . GLY A 1 477 ? 134.840 148.544 175.696 1.00 174.13 478 GLY A N 1
ATOM 3546 C CA . GLY A 1 477 ? 133.704 147.810 175.161 1.00 173.55 478 GLY A CA 1
ATOM 3547 C C . GLY A 1 477 ? 132.771 148.693 174.354 1.00 173.17 478 GLY A C 1
ATOM 3548 O O . GLY A 1 477 ? 132.160 148.243 173.381 1.00 175.87 478 GLY A O 1
ATOM 3549 N N . TYR A 1 478 ? 132.646 149.963 174.750 1.00 168.92 479 TYR A N 1
ATOM 3550 C CA . TYR A 1 478 ? 131.865 150.911 173.965 1.00 167.19 479 TYR A CA 1
ATOM 3551 C C . TYR A 1 478 ? 132.602 151.306 172.690 1.00 160.75 479 TYR A C 1
ATOM 3552 O O . TYR A 1 478 ? 131.968 151.661 171.690 1.00 153.41 479 TYR A O 1
ATOM 3561 N N . VAL A 1 479 ? 133.938 151.229 172.702 1.00 163.67 480 VAL A N 1
ATOM 3562 C CA . VAL A 1 479 ? 134.734 151.457 171.500 1.00 160.49 480 VAL A CA 1
ATOM 3563 C C . VAL A 1 479 ? 134.642 150.249 170.561 1.00 156.82 480 VAL A C 1
ATOM 3564 O O . VAL A 1 479 ? 134.953 150.355 169.368 1.00 153.77 480 VAL A O 1
ATOM 3568 N N . GLY A 1 480 ? 134.169 149.103 171.062 1.00 156.29 481 GLY A N 1
ATOM 3569 C CA . GLY A 1 480 ? 133.908 147.969 170.190 1.00 151.56 481 GLY A CA 1
ATOM 3570 C C . GLY A 1 480 ? 132.795 148.219 169.190 1.00 146.19 481 GLY A C 1
ATOM 3571 O O . GLY A 1 480 ? 132.774 147.615 168.116 1.00 143.82 481 GLY A O 1
ATOM 3572 N N . LEU A 1 481 ? 131.860 149.115 169.522 1.00 147.33 482 LEU A N 1
ATOM 3573 C CA . LEU A 1 481 ? 130.839 149.516 168.559 1.00 146.04 482 LEU A CA 1
ATOM 3574 C C . LEU A 1 481 ? 131.426 150.407 167.470 1.00 139.67 482 LEU A C 1
ATOM 3575 O O . LEU A 1 481 ? 130.884 150.470 166.360 1.00 134.51 482 LEU A O 1
ATOM 3580 N N . VAL A 1 482 ? 132.524 151.104 167.771 1.00 141.68 483 VAL A N 1
ATOM 3581 C CA . VAL A 1 482 ? 133.142 152.010 166.806 1.00 137.09 483 VAL A CA 1
ATOM 3582 C C . VAL A 1 482 ? 133.806 151.224 165.677 1.00 137.38 483 VAL A C 1
ATOM 3583 O O . VAL A 1 482 ? 133.757 151.630 164.508 1.00 138.38 483 VAL A O 1
ATOM 3587 N N . PHE A 1 483 ? 134.395 150.231 166.032 1.00 137.74 484 PHE A N 1
ATOM 3588 C CA . PHE A 1 483 ? 135.061 149.365 165.061 1.00 133.05 484 PHE A CA 1
ATOM 3589 C C . PHE A 1 483 ? 134.065 148.730 164.098 1.00 131.90 484 PHE A C 1
ATOM 3590 O O . PHE A 1 483 ? 134.330 148.627 162.894 1.00 134.56 484 PHE A O 1
ATOM 3598 N N . LEU A 1 484 ? 132.801 148.325 164.551 1.00 130.94 485 LEU A N 1
ATOM 3599 C CA . LEU A 1 484 ? 131.741 147.825 163.680 1.00 127.32 485 LEU A CA 1
ATOM 3600 C C . LEU A 1 484 ? 131.188 148.919 162.776 1.00 127.13 485 LEU A C 1
ATOM 3601 O O . LEU A 1 484 ? 130.568 148.616 161.750 1.00 126.29 485 LEU A O 1
ATOM 3606 N N . GLY A 1 485 ? 131.379 150.187 163.145 1.00 129.34 486 GLY A N 1
ATOM 3607 C CA . GLY A 1 485 ? 130.989 151.273 162.260 1.00 123.16 486 GLY A CA 1
ATOM 3608 C C . GLY A 1 485 ? 131.839 151.338 161.006 1.00 121.89 486 GLY A C 1
ATOM 3609 O O . GLY A 1 485 ? 131.333 151.600 159.913 1.00 125.14 486 GLY A O 1
ATOM 3610 N N . MET A 1 486 ? 133.219 151.088 161.168 1.00 116.88 487 MET A N 1
ATOM 3611 C CA . MET A 1 486 ? 134.092 151.076 159.998 1.00 120.79 487 MET A CA 1
ATOM 3612 C C . MET A 1 486 ? 133.887 149.814 159.171 1.00 123.64 487 MET A C 1
ATOM 3613 O O . MET A 1 486 ? 134.059 149.828 157.947 1.00 125.33 487 MET A O 1
ATOM 3618 N N . ALA A 1 487 ? 133.543 148.677 159.816 1.00 125.56 488 ALA A N 1
ATOM 3619 C CA . ALA A 1 487 ? 133.346 147.427 159.091 1.00 121.87 488 ALA A CA 1
ATOM 3620 C C . ALA A 1 487 ? 131.990 147.376 158.397 1.00 121.33 488 ALA A C 1
ATOM 3621 O O . ALA A 1 487 ? 131.798 146.569 157.481 1.00 125.30 488 ALA A O 1
ATOM 3623 N N . LEU A 1 488 ? 131.038 148.209 158.824 1.00 120.27 489 LEU A N 1
ATOM 3624 C CA . LEU A 1 488 ? 129.749 148.267 158.143 1.00 121.41 489 LEU A CA 1
ATOM 3625 C C . LEU A 1 488 ? 129.877 148.934 156.780 1.00 117.01 489 LEU A C 1
ATOM 3626 O O . LEU A 1 488 ? 129.209 148.536 155.819 1.00 110.70 489 LEU A O 1
ATOM 3631 N N . SER A 1 489 ? 130.727 149.958 156.682 1.00 122.54 490 SER A N 1
ATOM 3632 C CA . SER A 1 489 ? 130.940 150.628 155.403 1.00 124.25 490 SER A CA 1
ATOM 3633 C C . SER A 1 489 ? 131.763 149.763 154.458 1.00 117.09 490 SER A C 1
ATOM 3634 O O . SER A 1 489 ? 131.610 149.847 153.235 1.00 112.24 490 SER A O 1
ATOM 3637 N N . TYR A 1 490 ? 132.815 148.891 154.880 1.00 116.20 491 TYR A N 1
ATOM 3638 C CA . TYR A 1 490 ? 133.594 147.952 154.080 1.00 113.39 491 TYR A CA 1
ATOM 3639 C C . TYR A 1 490 ? 132.706 146.874 153.472 1.00 117.47 491 TYR A C 1
ATOM 3640 O O . TYR A 1 490 ? 132.857 146.515 152.299 1.00 118.58 491 TYR A O 1
ATOM 3649 N N . ALA A 1 491 ? 131.729 146.447 154.214 1.00 120.41 492 ALA A N 1
ATOM 3650 C CA . ALA A 1 491 ? 131.012 145.280 153.709 1.00 118.00 492 ALA A CA 1
ATOM 3651 C C . ALA A 1 491 ? 130.131 145.637 152.518 1.00 112.92 492 ALA A C 1
ATOM 3652 O O . ALA A 1 491 ? 129.935 144.816 151.615 1.00 110.56 492 ALA A O 1
ATOM 3654 N N . ILE A 1 492 ? 129.591 146.854 152.497 1.00 117.29 493 ILE A N 1
ATOM 3655 C CA . ILE A 1 492 ? 128.751 147.278 151.383 1.00 117.80 493 ILE A CA 1
ATOM 3656 C C . ILE A 1 492 ? 129.579 147.875 150.246 1.00 114.94 493 ILE A C 1
ATOM 3657 O O . ILE A 1 492 ? 129.152 147.824 149.083 1.00 118.65 493 ILE A O 1
ATOM 3662 N N . SER A 1 493 ? 130.772 148.397 150.537 1.00 115.15 494 SER A N 1
ATOM 3663 C CA . SER A 1 493 ? 131.616 148.963 149.492 1.00 114.32 494 SER A CA 1
ATOM 3664 C C . SER A 1 493 ? 132.320 147.890 148.675 1.00 111.59 494 SER A C 1
ATOM 3665 O O . SER A 1 493 ? 132.664 148.136 147.516 1.00 111.41 494 SER A O 1
ATOM 3668 N N . SER A 1 494 ? 132.560 146.717 149.264 1.00 114.00 495 SER A N 1
ATOM 3669 C CA . SER A 1 494 ? 133.305 145.665 148.571 1.00 110.90 495 SER A CA 1
ATOM 3670 C C . SER A 1 494 ? 132.620 145.087 147.326 1.00 110.50 495 SER A C 1
ATOM 3671 O O . SER A 1 494 ? 133.322 144.911 146.316 1.00 113.07 495 SER A O 1
ATOM 3674 N N . PRO A 1 495 ? 131.275 144.754 147.296 1.00 111.99 496 PRO A N 1
ATOM 3675 C CA . PRO A 1 495 ? 130.734 144.219 146.035 1.00 113.22 496 PRO A CA 1
ATOM 3676 C C . PRO A 1 495 ? 130.606 145.276 144.953 1.00 118.47 496 PRO A C 1
ATOM 3677 O O . PRO A 1 495 ? 130.951 145.022 143.796 1.00 122.40 496 PRO A O 1
ATOM 3681 N N . LEU A 1 496 ? 130.106 146.458 145.331 1.00 115.84 497 LEU A N 1
ATOM 3682 C CA . LEU A 1 496 ? 129.779 147.496 144.356 1.00 114.04 497 LEU A CA 1
ATOM 3683 C C . LEU A 1 496 ? 131.027 148.068 143.696 1.00 112.57 497 LEU A C 1
ATOM 3684 O O . LEU A 1 496 ? 131.023 148.350 142.493 1.00 114.41 497 LEU A O 1
ATOM 3689 N N . PHE A 1 497 ? 132.104 148.248 144.461 1.00 115.25 498 PHE A N 1
ATOM 3690 C CA . PHE A 1 497 ? 133.336 148.745 143.860 1.00 115.57 498 PHE A CA 1
ATOM 3691 C C . PHE A 1 497 ? 134.087 147.634 143.144 1.00 116.77 498 PHE A C 1
ATOM 3692 O O . PHE A 1 497 ? 134.963 147.911 142.318 1.00 117.36 498 PHE A O 1
ATOM 3700 N N . GLY A 1 498 ? 133.766 146.377 143.451 1.00 113.91 499 GLY A N 1
ATOM 3701 C CA . GLY A 1 498 ? 134.245 145.281 142.627 1.00 117.28 499 GLY A CA 1
ATOM 3702 C C . GLY A 1 498 ? 133.347 145.033 141.431 1.00 117.54 499 GLY A C 1
ATOM 3703 O O . GLY A 1 498 ? 133.777 144.456 140.429 1.00 116.63 499 GLY A O 1
ATOM 3704 N N . LEU A 1 499 ? 132.084 145.457 141.524 1.00 119.61 500 LEU A N 1
ATOM 3705 C CA . LEU A 1 499 ? 131.175 145.361 140.386 1.00 121.91 500 LEU A CA 1
ATOM 3706 C C . LEU A 1 499 ? 131.572 146.339 139.289 1.00 118.23 500 LEU A C 1
ATOM 3707 O O . LEU A 1 499 ? 131.536 146.006 138.100 1.00 119.88 500 LEU A O 1
ATOM 3712 N N . LEU A 1 500 ? 131.956 147.558 139.674 1.00 119.32 501 LEU A N 1
ATOM 3713 C CA . LEU A 1 500 ? 132.333 148.569 138.694 1.00 116.85 501 LEU A CA 1
ATOM 3714 C C . LEU A 1 500 ? 133.787 148.448 138.261 1.00 118.70 501 LEU A C 1
ATOM 3715 O O . LEU A 1 500 ? 134.186 149.101 137.292 1.00 124.95 501 LEU A O 1
ATOM 3720 N N . SER A 1 501 ? 134.587 147.637 138.955 1.00 117.20 502 SER A N 1
ATOM 3721 C CA . SER A 1 501 ? 135.983 147.473 138.562 1.00 123.76 502 SER A CA 1
ATOM 3722 C C . SER A 1 501 ? 136.116 146.568 137.346 1.00 125.73 502 SER A C 1
ATOM 3723 O O . SER A 1 501 ? 136.999 146.773 136.506 1.00 128.44 502 SER A O 1
ATOM 3726 N N . ASP A 1 502 ? 135.252 145.559 137.238 1.00 123.29 503 ASP A N 1
ATOM 3727 C CA . ASP A 1 502 ? 135.372 144.576 136.168 1.00 126.13 503 ASP A CA 1
ATOM 3728 C C . ASP A 1 502 ? 134.881 145.115 134.828 1.00 124.50 503 ASP A C 1
ATOM 3729 O O . ASP A 1 502 ? 135.486 144.821 133.792 1.00 126.77 503 ASP A O 1
ATOM 3734 N N . LYS A 1 503 ? 133.804 145.903 134.827 1.00 122.40 504 LYS A N 1
ATOM 3735 C CA . LYS A 1 503 ? 133.165 146.281 133.569 1.00 127.34 504 LYS A CA 1
ATOM 3736 C C . LYS A 1 503 ? 133.950 147.354 132.824 1.00 124.72 504 LYS A C 1
ATOM 3737 O O . LYS A 1 503 ? 133.917 147.405 131.589 1.00 126.28 504 LYS A O 1
ATOM 3743 N N . ARG A 1 504 ? 134.662 148.222 133.544 1.00 122.94 505 ARG A N 1
ATOM 3744 C CA . ARG A 1 504 ? 135.466 149.270 132.914 1.00 128.72 505 ARG A CA 1
ATOM 3745 C C . ARG A 1 504 ? 136.920 149.155 133.357 1.00 122.79 505 ARG A C 1
ATOM 3746 O O . ARG A 1 504 ? 137.314 149.723 134.388 1.00 122.22 505 ARG A O 1
ATOM 3754 N N . PRO A 1 505 ? 137.738 148.400 132.624 1.00 120.19 506 PRO A N 1
ATOM 3755 C CA . PRO A 1 505 ? 139.181 148.295 132.936 1.00 124.33 506 PRO A CA 1
ATOM 3756 C C . PRO A 1 505 ? 139.971 149.600 132.843 1.00 122.66 506 PRO A C 1
ATOM 3757 O O . PRO A 1 505 ? 140.936 149.741 133.608 1.00 125.20 506 PRO A O 1
ATOM 3761 N N . PRO A 1 506 ? 139.688 150.562 131.931 1.00 120.27 507 PRO A N 1
ATOM 3762 C CA . PRO A 1 506 ? 140.478 151.813 131.995 1.00 121.51 507 PRO A CA 1
ATOM 3763 C C . PRO A 1 506 ? 140.216 152.684 133.217 1.00 125.15 507 PRO A C 1
ATOM 3764 O O . PRO A 1 506 ? 141.055 153.539 133.523 1.00 120.87 507 PRO A O 1
ATOM 3768 N N . LEU A 1 507 ? 139.100 152.509 133.923 1.00 126.92 508 LEU A N 1
ATOM 3769 C CA . LEU A 1 507 ? 138.807 153.373 135.060 1.00 118.88 508 LEU A CA 1
ATOM 3770 C C . LEU A 1 507 ? 139.188 152.773 136.406 1.00 114.14 508 LEU A C 1
ATOM 3771 O O . LEU A 1 507 ? 138.901 153.390 137.437 1.00 116.82 508 LEU A O 1
ATOM 3776 N N . ARG A 1 508 ? 139.821 151.597 136.433 1.00 113.41 509 ARG A N 1
ATOM 3777 C CA . ARG A 1 508 ? 140.300 151.063 137.704 1.00 114.88 509 ARG A CA 1
ATOM 3778 C C . ARG A 1 508 ? 141.536 151.801 138.199 1.00 116.46 509 ARG A C 1
ATOM 3779 O O . ARG A 1 508 ? 141.855 151.726 139.390 1.00 112.51 509 ARG A O 1
ATOM 3787 N N . LYS A 1 509 ? 142.240 152.508 137.312 1.00 120.03 510 LYS A N 1
ATOM 3788 C CA . LYS A 1 509 ? 143.405 153.283 137.719 1.00 118.37 510 LYS A CA 1
ATOM 3789 C C . LYS A 1 509 ? 143.003 154.633 138.299 1.00 118.66 510 LYS A C 1
ATOM 3790 O O . LYS A 1 509 ? 143.735 155.202 139.115 1.00 121.33 510 LYS A O 1
ATOM 3796 N N . TRP A 1 510 ? 141.849 155.163 137.892 1.00 120.41 511 TRP A N 1
ATOM 3797 C CA . TRP A 1 510 ? 141.336 156.388 138.489 1.00 123.35 511 TRP A CA 1
ATOM 3798 C C . TRP A 1 510 ? 140.541 156.101 139.752 1.00 120.15 511 TRP A C 1
ATOM 3799 O O . TRP A 1 510 ? 140.425 156.971 140.622 1.00 124.14 511 TRP A O 1
ATOM 3810 N N . LEU A 1 511 ? 139.989 154.893 139.861 1.00 114.96 512 LEU A N 1
ATOM 3811 C CA . LEU A 1 511 ? 139.179 154.539 141.020 1.00 113.81 512 LEU A CA 1
ATOM 3812 C C . LEU A 1 511 ? 140.053 154.298 142.244 1.00 111.89 512 LEU A C 1
ATOM 3813 O O . LEU A 1 511 ? 139.628 154.537 143.380 1.00 118.28 512 LEU A O 1
ATOM 3818 N N . LEU A 1 512 ? 141.286 153.836 142.030 1.00 109.54 513 LEU A N 1
ATOM 3819 C CA . LEU A 1 512 ? 142.118 153.399 143.145 1.00 115.11 513 LEU A CA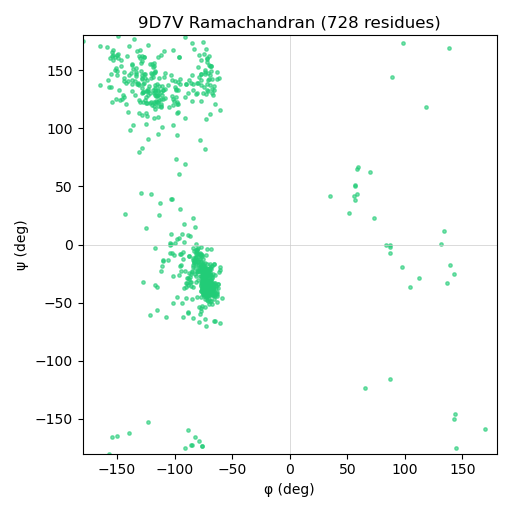 1
ATOM 3820 C C . LEU A 1 512 ? 142.983 154.535 143.677 1.00 117.73 513 LEU A C 1
ATOM 3821 O O . LEU A 1 512 ? 143.215 154.625 144.889 1.00 116.92 513 LEU A O 1
ATOM 3826 N N . VAL A 1 513 ? 143.489 155.393 142.786 1.00 116.78 514 VAL A N 1
ATOM 3827 C CA . VAL A 1 513 ? 144.317 156.520 143.209 1.00 110.32 514 VAL A CA 1
ATOM 3828 C C . VAL A 1 513 ? 143.478 157.544 143.965 1.00 110.78 514 VAL A C 1
ATOM 3829 O O . VAL A 1 513 ? 143.917 158.103 144.979 1.00 106.59 514 VAL A O 1
ATOM 3833 N N . PHE A 1 514 ? 142.243 157.772 143.513 1.00 113.43 515 PHE A N 1
ATOM 3834 C CA . PHE A 1 514 ? 141.334 158.645 144.249 1.00 114.10 515 PHE A CA 1
ATOM 3835 C C . PHE A 1 514 ? 140.867 158.009 145.553 1.00 118.14 515 PHE A C 1
ATOM 3836 O O . PHE A 1 514 ? 140.428 158.722 146.459 1.00 120.06 515 PHE A O 1
ATOM 3844 N N . GLY A 1 515 ? 140.939 156.680 145.661 1.00 113.76 516 GLY A N 1
ATOM 3845 C CA . GLY A 1 515 ? 140.633 156.030 146.926 1.00 112.77 516 GLY A CA 1
ATOM 3846 C C . GLY A 1 515 ? 141.663 156.319 148.000 1.00 112.40 516 GLY A C 1
ATOM 3847 O O . GLY A 1 515 ? 141.324 156.486 149.173 1.00 112.40 516 GLY A O 1
ATOM 3848 N N . ASN A 1 516 ? 142.937 156.372 147.613 1.00 113.77 517 ASN A N 1
ATOM 3849 C CA . ASN A 1 516 ? 143.994 156.664 148.571 1.00 110.05 517 ASN A CA 1
ATOM 3850 C C . ASN A 1 516 ? 143.998 158.148 148.928 1.00 114.37 517 ASN A C 1
ATOM 3851 O O . ASN A 1 516 ? 144.333 158.516 150.060 1.00 113.61 517 ASN A O 1
ATOM 3856 N N . LEU A 1 517 ? 143.601 159.005 147.982 1.00 117.97 518 LEU A N 1
ATOM 3857 C CA . LEU A 1 517 ? 143.614 160.447 148.211 1.00 110.91 518 LEU A CA 1
ATOM 3858 C C . LEU A 1 517 ? 142.550 160.863 149.221 1.00 114.81 518 LEU A C 1
ATOM 3859 O O . LEU A 1 517 ? 142.765 161.788 150.013 1.00 118.24 518 LEU A O 1
ATOM 3864 N N . ILE A 1 518 ? 141.393 160.195 149.203 1.00 116.08 519 ILE A N 1
ATOM 3865 C CA . ILE A 1 518 ? 140.370 160.443 150.216 1.00 114.47 519 ILE A CA 1
ATOM 3866 C C . ILE A 1 518 ? 140.839 159.937 151.577 1.00 116.05 519 ILE A C 1
ATOM 3867 O O . ILE A 1 518 ? 140.589 160.572 152.610 1.00 120.15 519 ILE A O 1
ATOM 3872 N N . THR A 1 519 ? 141.556 158.806 151.590 1.00 118.57 520 THR A N 1
ATOM 3873 C CA . THR A 1 519 ? 142.066 158.230 152.834 1.00 120.80 520 THR A CA 1
ATOM 3874 C C . THR A 1 519 ? 143.092 159.149 153.492 1.00 121.50 520 THR A C 1
ATOM 3875 O O . THR A 1 519 ? 143.155 159.246 154.724 1.00 127.23 520 THR A O 1
ATOM 3879 N N . ALA A 1 520 ? 143.887 159.852 152.683 1.00 122.18 521 ALA A N 1
ATOM 3880 C CA . ALA A 1 520 ? 144.775 160.880 153.217 1.00 123.90 521 ALA A CA 1
ATOM 3881 C C . ALA A 1 520 ? 143.981 162.057 153.772 1.00 121.93 521 ALA A C 1
ATOM 3882 O O . ALA A 1 520 ? 144.357 162.652 154.787 1.00 125.05 521 ALA A O 1
ATOM 3884 N N . GLY A 1 521 ? 142.877 162.409 153.112 1.00 123.32 522 GLY A N 1
ATOM 3885 C CA . GLY A 1 521 ? 142.075 163.528 153.579 1.00 127.08 522 GLY A CA 1
ATOM 3886 C C . GLY A 1 521 ? 141.240 163.195 154.802 1.00 130.91 522 GLY A C 1
ATOM 3887 O O . GLY A 1 521 ? 140.975 164.067 155.635 1.00 135.72 522 GLY A O 1
ATOM 3888 N N . CYS A 1 522 ? 140.801 161.938 154.920 1.00 127.71 523 CYS A N 1
ATOM 3889 C CA . CYS A 1 522 ? 139.972 161.543 156.057 1.00 125.20 523 CYS A CA 1
ATOM 3890 C C . CYS A 1 522 ? 140.773 161.511 157.351 1.00 126.17 523 CYS A C 1
ATOM 3891 O O . CYS A 1 522 ? 140.299 161.979 158.393 1.00 132.04 523 CYS A O 1
ATOM 3894 N N . TYR A 1 523 ? 142.031 160.905 157.102 1.00 121.27 524 TYR A N 1
ATOM 3895 C CA . TYR A 1 523 ? 142.929 160.818 158.244 1.00 124.67 524 TYR A CA 1
ATOM 3896 C C . TYR A 1 523 ? 143.526 162.173 158.591 1.00 131.32 524 TYR A C 1
ATOM 3897 O O . TYR A 1 523 ? 143.939 162.390 159.735 1.00 138.57 524 TYR A O 1
ATOM 3906 N N . MET A 1 524 ? 143.585 163.105 157.835 1.00 132.84 525 MET A N 1
ATOM 3907 C CA . MET A 1 524 ? 144.036 164.459 158.133 1.00 135.70 525 MET A CA 1
ATOM 3908 C C . MET A 1 524 ? 143.060 165.146 159.079 1.00 135.68 525 MET A C 1
ATOM 3909 O O . MET A 1 524 ? 143.460 165.924 159.953 1.00 134.90 525 MET A O 1
ATOM 3914 N N . LEU A 1 525 ? 141.769 164.861 158.918 1.00 138.00 526 LEU A N 1
ATOM 3915 C CA . LEU A 1 525 ? 140.711 165.437 159.735 1.00 142.45 526 LEU A CA 1
ATOM 3916 C C . LEU A 1 525 ? 140.223 164.507 160.839 1.00 141.01 526 LEU A C 1
ATOM 3917 O O . LEU A 1 525 ? 139.289 164.874 161.559 1.00 143.05 526 LEU A O 1
ATOM 3922 N N . LEU A 1 526 ? 140.800 163.308 160.969 1.00 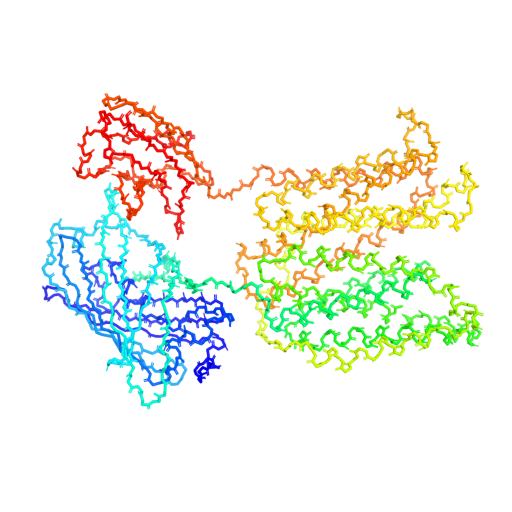138.75 527 LEU A N 1
ATOM 3923 C CA . LEU A 1 526 ? 140.424 162.374 162.027 1.00 143.38 527 LEU A CA 1
ATOM 3924 C C . LEU A 1 526 ? 140.770 162.939 163.396 1.00 147.03 527 LEU A C 1
ATOM 3925 O O . LEU A 1 526 ? 139.881 163.221 164.205 1.00 150.83 527 LEU A O 1
ATOM 3930 N N . GLY A 1 527 ? 142.061 163.102 163.661 1.00 149.76 528 GLY A N 1
ATOM 3931 C CA . GLY A 1 527 ? 142.518 163.895 164.772 1.00 155.46 528 GLY A CA 1
ATOM 3932 C C . GLY A 1 527 ? 142.973 165.236 164.244 1.00 159.41 528 GLY A C 1
ATOM 3933 O O . GLY A 1 527 ? 144.051 165.356 163.652 1.00 162.88 528 GLY A O 1
ATOM 3934 N N . PRO A 1 528 ? 142.145 166.266 164.421 1.00 156.71 529 PRO A N 1
ATOM 3935 C CA . PRO A 1 528 ? 142.393 167.539 163.733 1.00 163.02 529 PRO A CA 1
ATOM 3936 C C . PRO A 1 528 ? 143.586 168.286 164.311 1.00 164.22 529 PRO A C 1
ATOM 3937 O O . PRO A 1 528 ? 143.788 168.334 165.527 1.00 161.53 529 PRO A O 1
ATOM 3941 N N . VAL A 1 529 ? 144.383 168.849 163.414 1.00 164.23 530 VAL A N 1
ATOM 3942 C CA . VAL A 1 529 ? 145.524 169.694 163.783 1.00 168.22 530 VAL A CA 1
ATOM 3943 C C . VAL A 1 529 ? 144.995 170.981 164.408 1.00 178.63 530 VAL A C 1
ATOM 3944 O O . VAL A 1 529 ? 143.932 171.470 163.984 1.00 175.94 530 VAL A O 1
ATOM 3948 N N . PRO A 1 530 ? 145.655 171.543 165.452 1.00 183.51 531 PRO A N 1
ATOM 3949 C CA . PRO A 1 530 ? 145.199 172.823 166.026 1.00 181.28 531 PRO A CA 1
ATOM 3950 C C . PRO A 1 530 ? 145.209 174.004 165.060 1.00 180.42 531 PRO A C 1
ATOM 3951 O O . PRO A 1 530 ? 144.501 174.990 165.290 1.00 180.38 531 PRO A O 1
ATOM 3955 N N . ILE A 1 531 ? 146.006 173.926 163.989 1.00 180.48 532 ILE A N 1
ATOM 3956 C CA . ILE A 1 531 ? 145.940 174.934 162.932 1.00 177.61 532 ILE A CA 1
ATOM 3957 C C . ILE A 1 531 ? 144.620 174.838 162.175 1.00 177.12 532 ILE A C 1
ATOM 3958 O O . ILE A 1 531 ? 144.103 175.847 161.681 1.00 180.42 532 ILE A O 1
ATOM 3963 N N . LEU A 1 532 ? 144.047 173.636 162.078 1.00 173.17 533 LEU A N 1
ATOM 3964 C CA . LEU A 1 532 ? 142.784 173.460 161.371 1.00 179.56 533 LEU A CA 1
ATOM 3965 C C . LEU A 1 532 ? 141.588 174.015 162.139 1.00 182.86 533 LEU A C 1
ATOM 3966 O O . LEU A 1 532 ? 140.585 174.366 161.504 1.00 184.59 533 LEU A O 1
ATOM 3971 N N . HIS A 1 533 ? 141.687 174.098 163.473 1.00 179.74 534 HIS A N 1
ATOM 3972 C CA . HIS A 1 533 ? 140.650 174.635 164.369 1.00 174.70 534 HIS A CA 1
ATOM 3973 C C . HIS A 1 533 ? 139.316 173.905 164.215 1.00 176.72 534 HIS A C 1
ATOM 3974 O O . HIS A 1 533 ? 138.259 174.513 164.037 1.00 177.64 534 HIS A O 1
ATOM 3981 N N . ILE A 1 534 ? 139.373 172.579 164.291 1.00 179.22 535 ILE A N 1
ATOM 3982 C CA . ILE A 1 534 ? 138.188 171.728 164.257 1.00 181.12 535 ILE A CA 1
ATOM 3983 C C . ILE A 1 534 ? 138.026 171.092 165.631 1.00 177.39 535 ILE A C 1
ATOM 3984 O O . ILE A 1 534 ? 138.955 170.455 166.140 1.00 171.24 535 ILE A O 1
ATOM 3989 N N . LYS A 1 535 ? 136.854 171.277 166.234 1.00 177.03 536 LYS A N 1
ATOM 3990 C CA . LYS A 1 535 ? 136.579 170.728 167.555 1.00 177.93 536 LYS A CA 1
ATOM 3991 C C . LYS A 1 535 ? 136.184 169.261 167.429 1.00 180.69 536 LYS A C 1
ATOM 3992 O O . LYS A 1 535 ? 135.309 168.913 166.629 1.00 178.88 536 LYS A O 1
ATOM 3998 N N . SER A 1 536 ? 136.826 168.405 168.221 1.00 181.81 537 SER A N 1
ATOM 3999 C CA . SER A 1 536 ? 136.573 166.972 168.162 1.00 178.78 537 SER A CA 1
ATOM 4000 C C . SER A 1 536 ? 135.423 166.596 169.087 1.00 176.46 537 SER A C 1
ATOM 4001 O O . SER A 1 536 ? 135.406 166.983 170.259 1.00 178.22 537 SER A O 1
ATOM 4004 N N . GLN A 1 537 ? 134.466 165.836 168.558 1.00 171.72 538 GLN A N 1
ATOM 4005 C CA . GLN A 1 537 ? 133.371 165.313 169.361 1.00 166.32 538 GLN A CA 1
ATOM 4006 C C . GLN A 1 537 ? 132.935 163.978 168.769 1.00 162.96 538 GLN A C 1
ATOM 4007 O O . GLN A 1 537 ? 133.491 163.506 167.775 1.00 160.33 538 GLN A O 1
ATOM 4013 N N . LEU A 1 538 ? 131.933 163.365 169.407 1.00 164.02 539 LEU A N 1
ATOM 4014 C CA . LEU A 1 538 ? 131.614 161.966 169.127 1.00 163.85 539 LEU A CA 1
ATOM 4015 C C . LEU A 1 538 ? 130.904 161.794 167.788 1.00 158.53 539 LEU A C 1
ATOM 4016 O O . LEU A 1 538 ? 131.193 160.848 167.046 1.00 153.75 539 LEU A O 1
ATOM 4021 N N . TRP A 1 539 ? 129.961 162.685 167.470 1.00 159.50 540 TRP A N 1
ATOM 4022 C CA . TRP A 1 539 ? 129.195 162.560 166.232 1.00 158.29 540 TRP A CA 1
ATOM 4023 C C . TRP A 1 539 ? 130.079 162.855 165.022 1.00 157.49 540 TRP A C 1
ATOM 4024 O O . TRP A 1 539 ? 129.913 162.249 163.956 1.00 154.00 540 TRP A O 1
ATOM 4035 N N . LEU A 1 540 ? 131.047 163.763 165.181 1.00 157.64 541 LEU A N 1
ATOM 4036 C CA . LEU A 1 540 ? 132.035 164.003 164.133 1.00 152.44 541 LEU A CA 1
ATOM 4037 C C . LEU A 1 540 ? 132.938 162.791 163.928 1.00 147.22 541 LEU A C 1
ATOM 4038 O O . LEU A 1 540 ? 133.306 162.469 162.793 1.00 141.25 541 LEU A O 1
ATOM 4043 N N . LEU A 1 541 ? 133.305 162.110 165.019 1.00 149.57 542 LEU A N 1
ATOM 4044 C CA . LEU A 1 541 ? 134.180 160.944 164.927 1.00 145.37 542 LEU A CA 1
ATOM 4045 C C . LEU A 1 541 ? 133.473 159.767 164.264 1.00 140.37 542 LEU A C 1
ATOM 4046 O O . LEU A 1 541 ? 134.104 158.972 163.557 1.00 137.19 542 LEU A O 1
ATOM 4051 N N . VAL A 1 542 ? 132.165 159.633 164.497 1.00 143.14 543 VAL A N 1
ATOM 4052 C CA . VAL A 1 542 ? 131.381 158.590 163.838 1.00 147.55 543 VAL A CA 1
ATOM 4053 C C . VAL A 1 542 ? 131.289 158.866 162.341 1.00 141.82 543 VAL A C 1
ATOM 4054 O O . VAL A 1 542 ? 131.445 157.962 161.511 1.00 141.21 543 VAL A O 1
ATOM 4058 N N . LEU A 1 543 ? 131.071 160.133 161.977 1.00 141.14 544 LEU A N 1
ATOM 4059 C CA . LEU A 1 543 ? 130.876 160.492 160.575 1.00 138.09 544 LEU A CA 1
ATOM 4060 C C . LEU A 1 543 ? 132.173 160.386 159.779 1.00 134.56 544 LEU A C 1
ATOM 4061 O O . LEU A 1 543 ? 132.156 159.964 158.619 1.00 133.08 544 LEU A O 1
ATOM 4066 N N . ILE A 1 544 ? 133.305 160.760 160.376 1.00 136.02 545 ILE A N 1
ATOM 4067 C CA . ILE A 1 544 ? 134.545 160.813 159.605 1.00 135.48 545 ILE A CA 1
ATOM 4068 C C . ILE A 1 544 ? 135.144 159.414 159.429 1.00 136.12 545 ILE A C 1
ATOM 4069 O O . ILE A 1 544 ? 135.903 159.173 158.483 1.00 131.69 545 ILE A O 1
ATOM 4074 N N . LEU A 1 545 ? 134.784 158.460 160.291 1.00 135.16 546 LEU A N 1
ATOM 4075 C CA . LEU A 1 545 ? 135.383 157.133 160.202 1.00 131.23 546 LEU A CA 1
ATOM 4076 C C . LEU A 1 545 ? 134.639 156.243 159.211 1.00 128.91 546 LEU A C 1
ATOM 4077 O O . LEU A 1 545 ? 135.256 155.401 158.548 1.00 125.01 546 LEU A O 1
ATOM 4082 N N . VAL A 1 546 ? 133.322 156.421 159.082 1.00 128.80 547 VAL A N 1
ATOM 4083 C CA . VAL A 1 546 ? 132.565 155.606 158.135 1.00 126.17 547 VAL A CA 1
ATOM 4084 C C . VAL A 1 546 ? 132.828 156.054 156.702 1.00 130.25 547 VAL A C 1
ATOM 4085 O O . VAL A 1 546 ? 132.632 155.278 155.758 1.00 133.58 547 VAL A O 1
ATOM 4089 N N . VAL A 1 547 ? 133.262 157.302 156.508 1.00 130.20 548 VAL A N 1
ATOM 4090 C CA . VAL A 1 547 ? 133.737 157.737 155.199 1.00 128.75 548 VAL A CA 1
ATOM 4091 C C . VAL A 1 547 ? 135.065 157.060 154.873 1.00 124.79 548 VAL A C 1
ATOM 4092 O O . VAL A 1 547 ? 135.330 156.697 153.719 1.00 128.60 548 VAL A O 1
ATOM 4096 N N . SER A 1 548 ? 135.906 156.848 155.892 1.00 125.52 549 SER A N 1
ATOM 4097 C CA . SER A 1 548 ? 137.184 156.169 155.690 1.00 129.10 549 SER A CA 1
ATOM 4098 C C . SER A 1 548 ? 137.000 154.704 155.315 1.00 121.91 549 SER A C 1
ATOM 4099 O O . SER A 1 548 ? 137.854 154.131 154.631 1.00 122.28 549 SER A O 1
ATOM 4102 N N . GLY A 1 549 ? 135.908 154.080 155.763 1.00 121.27 550 GLY A N 1
ATOM 4103 C CA . GLY A 1 549 ? 135.575 152.749 155.286 1.00 121.63 550 GLY A CA 1
ATOM 4104 C C . GLY A 1 549 ? 135.186 152.726 153.822 1.00 119.48 550 GLY A C 1
ATOM 4105 O O . GLY A 1 549 ? 135.460 151.749 153.119 1.00 117.97 550 GLY A O 1
ATOM 4106 N N . LEU A 1 550 ? 134.528 153.788 153.349 1.00 120.22 551 LEU A N 1
ATOM 4107 C CA . LEU A 1 550 ? 134.184 153.902 151.935 1.00 122.11 551 LEU A CA 1
ATOM 4108 C C . LEU A 1 550 ? 135.429 154.074 151.072 1.00 119.84 551 LEU A C 1
ATOM 4109 O O . LEU A 1 550 ? 135.503 153.534 149.963 1.00 118.57 551 LEU A O 1
ATOM 4114 N N . SER A 1 551 ? 136.413 154.828 151.563 1.00 123.08 552 SER A N 1
ATOM 4115 C CA . SER A 1 551 ? 137.630 155.076 150.798 1.00 122.48 552 SER A CA 1
ATOM 4116 C C . SER A 1 551 ? 138.569 153.876 150.810 1.00 121.94 552 SER A C 1
ATOM 4117 O O . SER A 1 551 ? 139.224 153.592 149.801 1.00 121.78 552 SER A O 1
ATOM 4120 N N . ALA A 1 552 ? 138.664 153.177 151.944 1.00 120.44 553 ALA A N 1
ATOM 4121 C CA . ALA A 1 552 ? 139.600 152.061 152.053 1.00 116.56 553 ALA A CA 1
ATOM 4122 C C . ALA A 1 552 ? 139.134 150.862 151.241 1.00 117.89 553 ALA A C 1
ATOM 4123 O O . ALA A 1 552 ? 139.951 150.160 150.635 1.00 121.17 553 ALA A O 1
ATOM 4125 N N . GLY A 1 553 ? 137.823 150.611 151.213 1.00 116.14 554 GLY A N 1
ATOM 4126 C CA . GLY A 1 553 ? 137.307 149.506 150.424 1.00 116.78 554 GLY A CA 1
ATOM 4127 C C . GLY A 1 553 ? 137.334 149.776 148.935 1.00 115.34 554 GLY A C 1
ATOM 4128 O O . GLY A 1 553 ? 137.311 148.840 148.130 1.00 112.22 554 GLY A O 1
ATOM 4129 N N . MET A 1 554 ? 137.387 151.050 148.546 1.00 117.50 555 MET A N 1
ATOM 4130 C CA . MET A 1 554 ? 137.434 151.395 147.131 1.00 118.29 555 MET A CA 1
ATOM 4131 C C . MET A 1 554 ? 138.852 151.263 146.579 1.00 113.65 555 MET A C 1
ATOM 4132 O O . MET A 1 554 ? 139.039 151.133 145.364 1.00 113.67 555 MET A O 1
ATOM 4137 N N . SER A 1 555 ? 139.854 151.218 147.455 1.00 112.88 556 SER A N 1
ATOM 4138 C CA . SER A 1 555 ? 141.238 151.099 147.019 1.00 114.58 556 SER A CA 1
ATOM 4139 C C . SER A 1 555 ? 141.831 149.713 147.239 1.00 114.10 556 SER A C 1
ATOM 4140 O O . SER A 1 555 ? 142.903 149.426 146.697 1.00 120.29 556 SER A O 1
ATOM 4143 N N . ILE A 1 556 ? 141.176 148.851 148.018 1.00 112.81 557 ILE A N 1
ATOM 4144 C CA . ILE A 1 556 ? 141.768 147.551 148.320 1.00 113.15 557 ILE A CA 1
ATOM 4145 C C . ILE A 1 556 ? 141.275 146.471 147.356 1.00 113.07 557 ILE A C 1
ATOM 4146 O O . ILE A 1 556 ? 141.971 145.471 147.141 1.00 110.44 557 ILE A O 1
ATOM 4151 N N . ILE A 1 557 ? 140.116 146.658 146.732 1.00 120.02 558 ILE A N 1
ATOM 4152 C CA . ILE A 1 557 ? 139.568 145.658 145.816 1.00 118.90 558 ILE A CA 1
ATOM 4153 C C . ILE A 1 557 ? 140.264 145.663 144.448 1.00 115.82 558 ILE A C 1
ATOM 4154 O O . ILE A 1 557 ? 140.753 144.593 144.054 1.00 115.62 558 ILE A O 1
ATOM 4159 N N . PRO A 1 558 ? 140.380 146.758 143.682 1.00 118.70 559 PRO A N 1
ATOM 4160 C CA . PRO A 1 558 ? 140.930 146.618 142.327 1.00 122.56 559 PRO A CA 1
ATOM 4161 C C . PRO A 1 558 ? 142.449 146.583 142.243 1.00 118.45 559 PRO A C 1
ATOM 4162 O O . PRO A 1 558 ? 142.985 146.750 141.145 1.00 117.32 559 PRO A O 1
ATOM 4166 N N . THR A 1 559 ? 143.167 146.377 143.349 1.00 115.83 560 THR A N 1
ATOM 4167 C CA . THR A 1 559 ? 144.621 146.287 143.262 1.00 112.89 560 THR A CA 1
ATOM 4168 C C . THR A 1 559 ? 145.080 144.881 142.888 1.00 111.98 560 THR A C 1
ATOM 4169 O O . THR A 1 559 ? 146.222 144.697 142.456 1.00 114.76 560 THR A O 1
ATOM 4173 N N . PHE A 1 560 ? 144.214 143.880 143.044 1.00 108.48 561 PHE A N 1
ATOM 4174 C CA . PHE A 1 560 ? 144.561 142.530 142.601 1.00 109.68 561 PHE A CA 1
ATOM 4175 C C . PHE A 1 560 ? 144.362 142.331 141.094 1.00 117.25 561 PHE A C 1
ATOM 4176 O O . PHE A 1 560 ? 145.258 141.742 140.465 1.00 122.15 561 PHE A O 1
ATOM 4184 N N . PRO A 1 561 ? 143.259 142.766 140.446 1.00 115.70 562 PRO A N 1
ATOM 4185 C CA . PRO A 1 561 ? 143.228 142.637 138.977 1.00 114.06 562 PRO A CA 1
ATOM 4186 C C . PRO A 1 561 ? 144.189 143.562 138.250 1.00 112.96 562 PRO A C 1
ATOM 4187 O O . PRO A 1 561 ? 144.509 143.303 137.084 1.00 116.36 562 PRO A O 1
ATOM 4191 N N . GLU A 1 562 ? 144.648 144.639 138.892 1.00 113.03 563 GLU A N 1
ATOM 4192 C CA . GLU A 1 562 ? 145.601 145.536 138.245 1.00 113.25 563 GLU A CA 1
ATOM 4193 C C . GLU A 1 562 ? 146.976 144.886 138.125 1.00 114.87 563 GLU A C 1
ATOM 4194 O O . GLU A 1 562 ? 147.648 145.030 137.096 1.00 118.58 563 GLU A O 1
ATOM 4200 N N . ILE A 1 563 ? 147.409 144.168 139.163 1.00 109.49 564 ILE A N 1
ATOM 4201 C CA . ILE A 1 563 ? 148.697 143.483 139.111 1.00 107.88 564 ILE A CA 1
ATOM 4202 C C . ILE A 1 563 ? 148.622 142.293 138.156 1.00 113.34 564 ILE A C 1
ATOM 4203 O O . ILE A 1 563 ? 149.581 141.997 137.431 1.00 116.88 564 ILE A O 1
ATOM 4208 N N . LEU A 1 564 ? 147.471 141.609 138.124 1.00 111.80 565 LEU A N 1
ATOM 4209 C CA . LEU A 1 564 ? 147.243 140.555 137.136 1.00 113.55 565 LEU A CA 1
ATOM 4210 C C . LEU A 1 564 ? 147.226 141.108 135.717 1.00 114.49 565 LEU A C 1
ATOM 4211 O O . LEU A 1 564 ? 147.675 140.439 134.779 1.00 115.33 565 LEU A O 1
ATOM 4216 N N . SER A 1 565 ? 146.690 142.318 135.535 1.00 112.97 566 SER A N 1
ATOM 4217 C CA . SER A 1 565 ? 146.748 142.962 134.227 1.00 109.06 566 SER A CA 1
ATOM 4218 C C . SER A 1 565 ? 148.172 143.367 133.875 1.00 110.78 566 SER A C 1
ATOM 4219 O O . SER A 1 565 ? 148.577 143.270 132.713 1.00 112.45 566 SER A O 1
ATOM 4222 N N . CYS A 1 566 ? 148.943 143.822 134.867 1.00 113.46 567 CYS A N 1
ATOM 4223 C CA . CYS A 1 566 ? 150.309 144.272 134.614 1.00 114.60 567 CYS A CA 1
ATOM 4224 C C . CYS A 1 566 ? 151.228 143.113 134.251 1.00 111.27 567 CYS A C 1
ATOM 4225 O O . CYS A 1 566 ? 152.175 143.290 133.475 1.00 110.31 567 CYS A O 1
ATOM 4228 N N . ALA A 1 567 ? 150.955 141.921 134.784 1.00 112.47 568 ALA A N 1
ATOM 4229 C CA . ALA A 1 567 ? 151.785 140.759 134.486 1.00 119.67 568 ALA A CA 1
ATOM 4230 C C . ALA A 1 567 ? 151.604 140.300 133.043 1.00 117.17 568 ALA A C 1
ATOM 4231 O O . ALA A 1 567 ? 152.582 139.998 132.352 1.00 123.72 568 ALA A O 1
ATOM 4233 N N . HIS A 1 568 ? 150.357 140.256 132.567 1.00 114.54 569 HIS A N 1
ATOM 4234 C CA . HIS A 1 568 ? 150.092 139.717 131.237 1.00 115.39 569 HIS A CA 1
ATOM 4235 C C . HIS A 1 568 ? 150.507 140.679 130.129 1.00 114.52 569 HIS A C 1
ATOM 4236 O O . HIS A 1 568 ? 150.846 140.235 129.027 1.00 118.91 569 HIS A O 1
ATOM 4243 N N . GLU A 1 569 ? 150.480 141.989 130.390 1.00 114.17 570 GLU A N 1
ATOM 4244 C CA . GLU A 1 569 ? 150.944 142.946 129.388 1.00 114.64 570 GLU A CA 1
ATOM 4245 C C . GLU A 1 569 ? 152.460 142.913 129.247 1.00 117.98 570 GLU A C 1
ATOM 4246 O O . GLU A 1 569 ? 152.998 143.254 128.187 1.00 120.39 570 GLU A O 1
ATOM 4252 N N . ASN A 1 570 ? 153.166 142.523 130.311 1.00 118.17 571 ASN A N 1
ATOM 4253 C CA . ASN A 1 570 ? 154.623 142.464 130.258 1.00 114.63 571 ASN A CA 1
ATOM 4254 C C . ASN A 1 570 ? 155.088 141.309 129.375 1.00 120.57 571 ASN A C 1
ATOM 4255 O O . ASN A 1 570 ? 156.088 141.438 128.659 1.00 126.50 571 ASN A O 1
ATOM 4260 N N . GLY A 1 571 ? 154.359 140.198 129.378 1.00 118.25 572 GLY A N 1
ATOM 4261 C CA . GLY A 1 571 ? 154.742 139.050 128.582 1.00 122.88 572 GLY A CA 1
ATOM 4262 C C . GLY A 1 571 ? 154.673 137.747 129.347 1.00 135.99 572 GLY A C 1
ATOM 4263 O O . GLY A 1 571 ? 155.163 136.715 128.879 1.00 144.37 572 GLY A O 1
ATOM 4264 N N . PHE A 1 572 ? 154.068 137.783 130.530 1.00 130.42 573 PHE A N 1
ATOM 4265 C CA . PHE A 1 572 ? 153.946 136.586 131.348 1.00 131.57 573 PHE A CA 1
ATOM 4266 C C . PHE A 1 572 ? 152.791 135.721 130.852 1.00 128.10 573 PHE A C 1
ATOM 4267 O O . PHE A 1 572 ? 151.825 136.212 130.263 1.00 130.48 573 PHE A O 1
ATOM 4275 N N . GLU A 1 573 ? 152.900 134.418 131.096 1.00 129.16 574 GLU A N 1
ATOM 4276 C CA . GLU A 1 573 ? 151.924 133.473 130.576 1.00 134.75 574 GLU A CA 1
ATOM 4277 C C . GLU A 1 573 ? 150.656 133.483 131.420 1.00 134.52 574 GLU A C 1
ATOM 4278 O O . GLU A 1 573 ? 150.638 133.973 132.552 1.00 133.88 574 GLU A O 1
ATOM 4284 N N . GLU A 1 574 ? 149.587 132.932 130.852 1.00 134.71 575 GLU A N 1
ATOM 4285 C CA . GLU A 1 574 ? 148.290 132.888 131.510 1.00 131.31 575 GLU A CA 1
ATOM 4286 C C . GLU A 1 574 ? 148.067 131.523 132.146 1.00 130.58 575 GLU A C 1
ATOM 4287 O O . GLU A 1 574 ? 148.299 130.487 131.517 1.00 132.73 575 GLU A O 1
ATOM 4293 N N . GLY A 1 575 ? 147.616 131.524 133.386 1.00 128.47 576 GLY A N 1
ATOM 4294 C CA . GLY A 1 575 ? 147.243 130.287 134.036 1.00 133.61 576 GLY A CA 1
ATOM 4295 C C . GLY A 1 575 ? 147.606 130.310 135.517 1.00 133.98 576 GLY A C 1
ATOM 4296 O O . GLY A 1 575 ? 147.548 131.355 136.168 1.00 130.19 576 GLY A O 1
ATOM 4297 N N . LEU A 1 576 ? 147.979 129.134 136.021 1.00 135.21 577 LEU A N 1
ATOM 4298 C CA . LEU A 1 576 ? 148.227 128.908 137.438 1.00 132.93 577 LEU A CA 1
ATOM 4299 C C . LEU A 1 576 ? 149.612 129.355 137.885 1.00 131.95 577 LEU A C 1
ATOM 4300 O O . LEU A 1 576 ? 149.843 129.493 139.091 1.00 129.47 577 LEU A O 1
ATOM 4305 N N . SER A 1 577 ? 150.524 129.618 136.948 1.00 134.22 578 SER A N 1
ATOM 4306 C CA . SER A 1 577 ? 151.885 129.981 137.327 1.00 129.95 578 SER A CA 1
ATOM 4307 C C . SER A 1 577 ? 151.967 131.430 137.785 1.00 127.78 578 SER A C 1
ATOM 4308 O O . SER A 1 577 ? 152.364 131.710 138.922 1.00 129.17 578 SER A O 1
ATOM 4311 N N . THR A 1 578 ? 151.599 132.366 136.912 1.00 128.21 579 THR A N 1
ATOM 4312 C CA . THR A 1 578 ? 151.738 133.778 137.238 1.00 125.42 579 THR A CA 1
ATOM 4313 C C . THR A 1 578 ? 150.655 134.259 138.191 1.00 122.41 579 THR A C 1
ATOM 4314 O O . THR A 1 578 ? 150.828 135.292 138.844 1.00 119.71 579 THR A O 1
ATOM 4318 N N . LEU A 1 579 ? 149.537 133.534 138.277 1.00 122.97 580 LEU A N 1
ATOM 4319 C CA . LEU A 1 579 ? 148.532 133.837 139.290 1.00 121.09 580 LEU A CA 1
ATOM 4320 C C . LEU A 1 579 ? 149.052 133.534 140.688 1.00 116.35 580 LEU A C 1
ATOM 4321 O O . LEU A 1 579 ? 148.700 134.229 141.649 1.00 120.66 580 LEU A O 1
ATOM 4326 N N . GLY A 1 580 ? 149.886 132.502 140.819 1.00 118.20 581 GLY A N 1
ATOM 4327 C CA . GLY A 1 580 ? 150.446 132.166 142.117 1.00 117.89 581 GLY A CA 1
ATOM 4328 C C . GLY A 1 580 ? 151.444 133.187 142.626 1.00 117.82 581 GLY A C 1
ATOM 4329 O O . GLY A 1 580 ? 151.504 133.461 143.828 1.00 122.91 581 GLY A O 1
ATOM 4330 N N . LEU A 1 581 ? 152.248 133.752 141.726 1.00 119.15 582 LEU A N 1
ATOM 4331 C CA . LEU A 1 581 ? 153.261 134.716 142.141 1.00 118.73 582 LEU A CA 1
ATOM 4332 C C . LEU A 1 581 ? 152.632 136.053 142.514 1.00 119.22 582 LEU A C 1
ATOM 4333 O O . LEU A 1 581 ? 153.128 136.753 143.404 1.00 117.79 582 LEU A O 1
ATOM 4338 N N . VAL A 1 582 ? 151.543 136.423 141.837 1.00 119.68 583 VAL A N 1
ATOM 4339 C CA . VAL A 1 582 ? 150.859 137.680 142.125 1.00 116.44 583 VAL A CA 1
ATOM 4340 C C . VAL A 1 582 ? 150.138 137.612 143.468 1.00 119.13 583 VAL A C 1
ATOM 4341 O O . VAL A 1 582 ? 150.216 138.545 144.278 1.00 122.98 583 VAL A O 1
ATOM 4345 N N . SER A 1 583 ? 149.456 136.494 143.741 1.00 122.90 584 SER A N 1
ATOM 4346 C CA . SER A 1 583 ? 148.682 136.368 144.974 1.00 120.67 584 SER A CA 1
ATOM 4347 C C . SER A 1 583 ? 149.582 136.233 146.197 1.00 118.55 584 SER A C 1
ATOM 4348 O O . SER A 1 583 ? 149.147 136.493 147.324 1.00 120.93 584 SER A O 1
ATOM 4351 N N . GLY A 1 584 ? 150.832 135.811 145.998 1.00 119.40 585 GLY A N 1
ATOM 4352 C CA . GLY A 1 584 ? 151.791 135.834 147.089 1.00 120.75 585 GLY A CA 1
ATOM 4353 C C . GLY A 1 584 ? 152.154 137.244 147.516 1.00 117.96 585 GLY A C 1
ATOM 4354 O O . GLY A 1 584 ? 152.376 137.505 148.700 1.00 114.68 585 GLY A O 1
ATOM 4355 N N . LEU A 1 585 ? 152.222 138.170 146.557 1.00 123.44 586 LEU A N 1
ATOM 4356 C CA . LEU A 1 585 ? 152.568 139.551 146.881 1.00 117.78 586 LEU A CA 1
ATOM 4357 C C . LEU A 1 585 ? 151.420 140.276 147.566 1.00 117.83 586 LEU A C 1
ATOM 4358 O O . LEU A 1 585 ? 151.648 141.230 148.317 1.00 122.84 586 LEU A O 1
ATOM 4363 N N . PHE A 1 586 ? 150.178 139.854 147.310 1.00 110.03 587 PHE A N 1
ATOM 4364 C CA . PHE A 1 586 ? 149.037 140.530 147.922 1.00 112.00 587 PHE A CA 1
ATOM 4365 C C . PHE A 1 586 ? 148.983 140.272 149.423 1.00 111.36 587 PHE A C 1
ATOM 4366 O O . PHE A 1 586 ? 148.589 141.151 150.198 1.00 114.16 587 PHE A O 1
ATOM 4374 N N . SER A 1 587 ? 149.377 139.073 149.852 1.00 111.58 588 SER A N 1
ATOM 4375 C CA . SER A 1 587 ? 149.553 138.827 151.277 1.00 114.84 588 SER A CA 1
ATOM 4376 C C . SER A 1 587 ? 150.844 139.448 151.794 1.00 112.39 588 SER A C 1
ATOM 4377 O O . SER A 1 587 ? 150.940 139.774 152.982 1.00 117.51 588 SER A O 1
ATOM 4380 N N . ALA A 1 588 ? 151.846 139.604 150.924 1.00 110.76 589 ALA A N 1
ATOM 4381 C CA . ALA A 1 588 ? 153.144 140.113 151.357 1.00 108.27 589 ALA A CA 1
ATOM 4382 C C . ALA A 1 588 ? 153.094 141.609 151.646 1.00 106.54 589 ALA A C 1
ATOM 4383 O O . ALA A 1 588 ? 153.596 142.067 152.678 1.00 113.35 589 ALA A O 1
ATOM 4385 N N . MET A 1 589 ? 152.494 142.392 150.746 1.00 106.09 590 MET A N 1
ATOM 4386 C CA . MET A 1 589 ? 152.457 143.835 150.963 1.00 109.79 590 MET A CA 1
ATOM 4387 C C . MET A 1 589 ? 151.360 144.230 151.942 1.00 113.67 590 MET A C 1
ATOM 4388 O O . MET A 1 589 ? 151.352 145.361 152.439 1.00 116.24 590 MET A O 1
ATOM 4393 N N . TRP A 1 590 ? 150.367 143.296 152.275 1.00 112.28 591 TRP A N 1
ATOM 4394 C CA . TRP A 1 590 ? 149.477 143.483 153.414 1.00 108.67 591 TRP A CA 1
ATOM 4395 C C . TRP A 1 590 ? 150.213 143.227 154.724 1.00 106.26 591 TRP A C 1
ATOM 4396 O O . TRP A 1 590 ? 149.850 143.776 155.770 1.00 110.07 591 TRP A O 1
ATOM 4407 N N . SER A 1 591 ? 151.284 142.527 154.682 1.00 110.29 592 SER A N 1
ATOM 4408 C CA . SER A 1 591 ? 152.021 142.257 155.911 1.00 104.63 592 SER A CA 1
ATOM 4409 C C . SER A 1 591 ? 153.044 143.335 156.243 1.00 110.11 592 SER A C 1
ATOM 4410 O O . SER A 1 591 ? 153.359 143.530 157.422 1.00 113.69 592 SER A O 1
ATOM 4413 N N . ILE A 1 592 ? 153.589 144.028 155.241 1.00 110.20 593 ILE A N 1
ATOM 4414 C CA . ILE A 1 592 ? 154.573 145.063 155.544 1.00 114.87 593 ILE A CA 1
ATOM 4415 C C . ILE A 1 592 ? 153.888 146.315 156.074 1.00 118.66 593 ILE A C 1
ATOM 4416 O O . ILE A 1 592 ? 154.510 147.120 156.777 1.00 122.86 593 ILE A O 1
ATOM 4421 N N . GLY A 1 593 ? 152.609 146.507 155.747 1.00 113.50 594 GLY A N 1
ATOM 4422 C CA . GLY A 1 593 ? 151.845 147.563 156.387 1.00 115.28 594 GLY A CA 1
ATOM 4423 C C . GLY A 1 593 ? 151.577 147.273 157.851 1.00 116.04 594 GLY A C 1
ATOM 4424 O O . GLY A 1 593 ? 151.561 148.184 158.682 1.00 121.93 594 GLY A O 1
ATOM 4425 N N . ALA A 1 594 ? 151.367 145.999 158.187 1.00 115.61 595 ALA A N 1
ATOM 4426 C CA . ALA A 1 594 ? 151.086 145.621 159.566 1.00 119.41 595 ALA A CA 1
ATOM 4427 C C . ALA A 1 594 ? 152.339 145.580 160.432 1.00 117.84 595 ALA A C 1
ATOM 4428 O O . ALA A 1 594 ? 152.227 145.420 161.652 1.00 116.66 595 ALA A O 1
ATOM 4430 N N . PHE A 1 595 ? 153.526 145.700 159.838 1.00 119.10 596 PHE A N 1
ATOM 4431 C CA . PHE A 1 595 ? 154.746 145.757 160.636 1.00 127.02 596 PHE A CA 1
ATOM 4432 C C . PHE A 1 595 ? 155.065 147.197 161.021 1.00 132.57 596 PHE A C 1
ATOM 4433 O O . PHE A 1 595 ? 155.161 147.527 162.207 1.00 135.14 596 PHE A O 1
ATOM 4441 N N . MET A 1 596 ? 155.226 148.073 160.029 1.00 132.27 597 MET A N 1
ATOM 4442 C CA . MET A 1 596 ? 155.592 149.454 160.321 1.00 131.62 597 MET A CA 1
ATOM 4443 C C . MET A 1 596 ? 154.393 150.305 160.722 1.00 127.73 597 MET A C 1
ATOM 4444 O O . MET A 1 596 ? 154.575 151.465 161.101 1.00 129.33 597 MET A O 1
ATOM 4449 N N . GLY A 1 597 ? 153.181 149.768 160.636 1.00 127.76 598 GLY A N 1
ATOM 4450 C CA . GLY A 1 597 ? 152.002 150.488 161.052 1.00 129.78 598 GLY A CA 1
ATOM 4451 C C . GLY A 1 597 ? 151.871 150.623 162.557 1.00 136.53 598 GLY A C 1
ATOM 4452 O O . GLY A 1 597 ? 151.997 151.718 163.113 1.00 144.83 598 GLY A O 1
ATOM 4453 N N . PRO A 1 598 ? 151.594 149.511 163.248 1.00 130.94 599 PRO A N 1
ATOM 4454 C CA . PRO A 1 598 ? 151.414 149.591 164.709 1.00 136.70 599 PRO A CA 1
ATOM 4455 C C . PRO A 1 598 ? 152.694 149.848 165.489 1.00 142.69 599 PRO A C 1
ATOM 4456 O O . PRO A 1 598 ? 152.646 150.530 166.522 1.00 147.58 599 PRO A O 1
ATOM 4460 N N . THR A 1 599 ? 153.834 149.312 165.041 1.00 136.98 600 THR A N 1
ATOM 4461 C CA . THR A 1 599 ? 155.067 149.432 165.816 1.00 140.59 600 THR A CA 1
ATOM 4462 C C . THR A 1 599 ? 155.602 150.859 165.794 1.00 144.46 600 THR A C 1
ATOM 4463 O O . THR A 1 599 ? 156.010 151.396 166.830 1.00 148.81 600 THR A O 1
ATOM 4467 N N . LEU A 1 600 ? 155.606 151.492 164.619 1.00 145.72 601 LEU A N 1
ATOM 4468 C CA . LEU A 1 600 ? 155.920 152.916 164.568 1.00 146.89 601 LEU A CA 1
ATOM 4469 C C . LEU A 1 600 ? 154.746 153.758 165.047 1.00 143.24 601 LEU A C 1
ATOM 4470 O O . LEU A 1 600 ? 154.928 154.929 165.395 1.00 142.70 601 LEU A O 1
ATOM 4475 N N . GLY A 1 601 ? 153.541 153.182 165.059 1.00 140.28 602 GLY A N 1
ATOM 4476 C CA . GLY A 1 601 ? 152.394 153.889 165.604 1.00 144.40 602 GLY A CA 1
ATOM 4477 C C . GLY A 1 601 ? 152.505 154.103 167.100 1.00 157.92 602 GLY A C 1
ATOM 4478 O O . GLY A 1 601 ? 152.114 155.150 167.621 1.00 162.54 602 GLY A O 1
ATOM 4479 N N . GLY A 1 602 ? 153.040 153.110 167.812 1.00 159.58 603 GLY A N 1
ATOM 4480 C CA . GLY A 1 602 ? 153.333 153.304 169.222 1.00 163.42 603 GLY A CA 1
ATOM 4481 C C . GLY A 1 602 ? 154.522 154.220 169.444 1.00 164.58 603 GLY A C 1
ATOM 4482 O O . GLY A 1 602 ? 154.646 154.846 170.500 1.00 166.53 603 GLY A O 1
ATOM 4483 N N . PHE A 1 603 ? 155.402 154.334 168.401 1.00 160.24 604 PHE A N 1
ATOM 4484 C CA . PHE A 1 603 ? 156.501 155.294 168.452 1.00 157.98 604 PHE A CA 1
ATOM 4485 C C . PHE A 1 603 ? 156.000 156.724 168.304 1.00 158.42 604 PHE A C 1
ATOM 4486 O O . PHE A 1 603 ? 156.432 157.621 169.036 1.00 157.69 604 PHE A O 1
ATOM 4494 N N . LEU A 1 604 ? 155.195 156.893 167.354 1.00 159.00 605 LEU A N 1
ATOM 4495 C CA . LEU A 1 604 ? 154.721 158.242 167.065 1.00 163.05 605 LEU A CA 1
ATOM 4496 C C . LEU A 1 604 ? 153.635 158.693 168.033 1.00 162.59 605 LEU A C 1
ATOM 4497 O O . LEU A 1 604 ? 153.350 159.892 168.118 1.00 164.71 605 LEU A O 1
ATOM 4502 N N . TYR A 1 605 ? 153.018 157.760 168.763 1.00 160.00 606 TYR A N 1
ATOM 4503 C CA . TYR A 1 605 ? 152.076 158.147 169.809 1.00 168.68 606 TYR A CA 1
ATOM 4504 C C . TYR A 1 605 ? 152.808 158.752 170.999 1.00 171.76 606 TYR A C 1
ATOM 4505 O O . TYR A 1 605 ? 152.251 159.583 171.728 1.00 170.01 606 TYR A O 1
ATOM 4514 N N . GLU A 1 606 ? 154.060 158.338 171.211 1.00 171.76 607 GLU A N 1
ATOM 4515 C CA . GLU A 1 606 ? 154.862 158.859 172.313 1.00 170.93 607 GLU A CA 1
ATOM 4516 C C . GLU A 1 606 ? 155.281 160.304 172.059 1.00 172.78 607 GLU A C 1
ATOM 4517 O O . GLU A 1 606 ? 155.515 161.065 173.006 1.00 173.61 607 GLU A O 1
ATOM 4523 N N . LYS A 1 607 ? 155.362 160.705 170.786 1.00 171.68 608 LYS A N 1
ATOM 4524 C CA . LYS A 1 607 ? 155.965 161.988 170.436 1.00 168.71 608 LYS A CA 1
ATOM 4525 C C . LYS A 1 607 ? 155.059 163.158 170.807 1.00 165.73 608 LYS A C 1
ATOM 4526 O O . LYS A 1 607 ? 155.406 163.984 171.658 1.00 167.77 608 LYS A O 1
ATOM 4532 N N . ILE A 1 608 ? 153.888 163.246 170.177 1.00 162.35 609 ILE A N 1
ATOM 4533 C CA . ILE A 1 608 ? 152.992 164.376 170.404 1.00 164.33 609 ILE A CA 1
ATOM 4534 C C . ILE A 1 608 ? 151.646 163.879 170.910 1.00 169.55 609 ILE 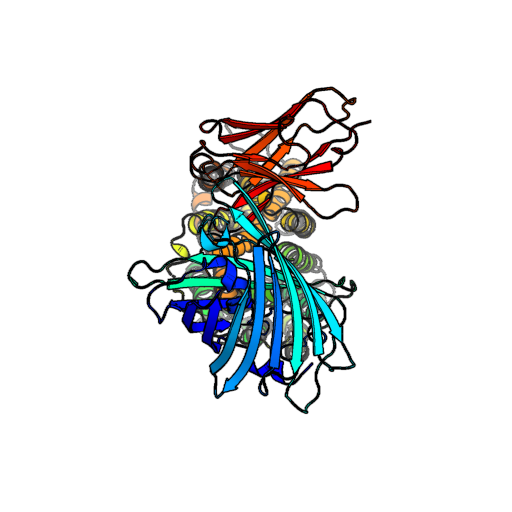A C 1
ATOM 4535 O O . ILE A 1 608 ? 151.219 164.225 172.018 1.00 170.17 609 ILE A O 1
ATOM 4540 N N . GLY A 1 609 ? 150.972 163.072 170.108 1.00 167.62 610 GLY A N 1
ATOM 4541 C CA . GLY A 1 609 ? 149.659 162.571 170.431 1.00 160.98 610 GLY A CA 1
ATOM 4542 C C . GLY A 1 609 ? 148.820 162.458 169.180 1.00 156.31 610 GLY A C 1
ATOM 4543 O O . GLY A 1 609 ? 149.286 162.720 168.073 1.00 152.19 610 GLY A O 1
ATOM 4544 N N . PHE A 1 610 ? 147.549 162.095 169.380 1.00 159.95 611 PHE A N 1
ATOM 4545 C CA . PHE A 1 610 ? 146.651 161.747 168.282 1.00 155.86 611 PHE A CA 1
ATOM 4546 C C . PHE A 1 610 ? 146.267 162.942 167.417 1.00 152.64 611 PHE A C 1
ATOM 4547 O O . PHE A 1 610 ? 145.785 162.744 166.297 1.00 153.08 611 PHE A O 1
ATOM 4555 N N . GLU A 1 611 ? 146.469 164.169 167.901 1.00 154.55 612 GLU A N 1
ATOM 4556 C CA . GLU A 1 611 ? 146.152 165.344 167.093 1.00 158.72 612 GLU A CA 1
ATOM 4557 C C . GLU A 1 611 ? 147.137 165.511 165.939 1.00 158.45 612 GLU A C 1
ATOM 4558 O O . GLU A 1 611 ? 146.800 166.112 164.913 1.00 161.03 612 GLU A O 1
ATOM 4564 N N . TRP A 1 612 ? 148.353 164.981 166.081 1.00 154.64 613 TRP A N 1
ATOM 4565 C CA . TRP A 1 612 ? 149.308 164.961 164.984 1.00 146.01 613 TRP A CA 1
ATOM 4566 C C . TRP A 1 612 ? 149.599 163.564 164.459 1.00 138.68 613 TRP A C 1
ATOM 4567 O O . TRP A 1 612 ? 150.015 163.438 163.304 1.00 134.86 613 TRP A O 1
ATOM 4578 N N . ALA A 1 613 ? 149.379 162.517 165.264 1.00 140.16 614 ALA A N 1
ATOM 4579 C CA . ALA A 1 613 ? 149.700 161.159 164.833 1.00 137.47 614 ALA A CA 1
ATOM 4580 C C . ALA A 1 613 ? 148.740 160.638 163.773 1.00 134.63 614 ALA A C 1
ATOM 4581 O O . ALA A 1 613 ? 149.049 159.642 163.112 1.00 132.59 614 ALA A O 1
ATOM 4583 N N . ALA A 1 614 ? 147.583 161.273 163.605 1.00 139.96 615 ALA A N 1
ATOM 4584 C CA . ALA A 1 614 ? 146.725 160.983 162.467 1.00 140.70 615 ALA A CA 1
ATOM 4585 C C . ALA A 1 614 ? 147.085 161.823 161.251 1.00 134.62 615 ALA A C 1
ATOM 4586 O O . ALA A 1 614 ? 146.891 161.374 160.116 1.00 135.54 615 ALA A O 1
ATOM 4588 N N . ALA A 1 615 ? 147.615 163.027 161.467 1.00 132.17 616 ALA A N 1
ATOM 4589 C CA . ALA A 1 615 ? 148.009 163.891 160.360 1.00 133.21 616 ALA A CA 1
ATOM 4590 C C . ALA A 1 615 ? 149.273 163.384 159.675 1.00 131.26 616 ALA A C 1
ATOM 4591 O O . ALA A 1 615 ? 149.352 163.369 158.442 1.00 131.78 616 ALA A O 1
ATOM 4593 N N . ILE A 1 616 ? 150.274 162.968 160.456 1.00 129.35 617 ILE A N 1
ATOM 4594 C CA . ILE A 1 616 ? 151.516 162.492 159.859 1.00 123.09 617 ILE A CA 1
ATOM 4595 C C . ILE A 1 616 ? 151.366 161.081 159.317 1.00 121.44 617 ILE A C 1
ATOM 4596 O O . ILE A 1 616 ? 152.204 160.626 158.532 1.00 121.21 617 ILE A O 1
ATOM 4601 N N . GLN A 1 617 ? 150.315 160.371 159.722 1.00 123.02 618 GLN A N 1
ATOM 4602 C CA . GLN A 1 617 ? 150.052 159.054 159.162 1.00 126.08 618 GLN A CA 1
ATOM 4603 C C . GLN A 1 617 ? 149.453 159.176 157.767 1.00 124.03 618 GLN A C 1
ATOM 4604 O O . GLN A 1 617 ? 149.693 158.328 156.900 1.00 125.85 618 GLN A O 1
ATOM 4610 N N . GLY A 1 618 ? 148.688 160.238 157.531 1.00 122.08 619 GLY A N 1
ATOM 4611 C CA . GLY A 1 618 ? 148.041 160.454 156.255 1.00 119.91 619 GLY A CA 1
ATOM 4612 C C . GLY A 1 618 ? 148.908 161.122 155.208 1.00 118.15 619 GLY A C 1
ATOM 4613 O O . GLY A 1 618 ? 148.602 161.038 154.016 1.00 122.96 619 GLY A O 1
ATOM 4614 N N . LEU A 1 619 ? 149.986 161.794 155.623 1.00 112.98 620 LEU A N 1
ATOM 4615 C CA . LEU A 1 619 ? 150.874 162.393 154.631 1.00 115.38 620 LEU A CA 1
ATOM 4616 C C . LEU A 1 619 ? 151.763 161.345 153.976 1.00 119.33 620 LEU A C 1
ATOM 4617 O O . LEU A 1 619 ? 152.272 161.570 152.872 1.00 122.22 620 LEU A O 1
ATOM 4622 N N . TRP A 1 620 ? 151.849 160.366 154.571 1.00 115.73 621 TRP A N 1
ATOM 4623 C CA . TRP A 1 620 ? 152.468 159.231 153.900 1.00 119.01 621 TRP A CA 1
ATOM 4624 C C . TRP A 1 620 ? 151.483 158.555 152.956 1.00 121.86 621 TRP A C 1
ATOM 4625 O O . TRP A 1 620 ? 151.882 157.963 151.946 1.00 120.68 621 TRP A O 1
ATOM 4636 N N . ALA A 1 621 ? 150.275 158.581 153.229 1.00 121.73 622 ALA A N 1
ATOM 4637 C CA . ALA A 1 621 ? 149.266 158.184 152.256 1.00 115.50 622 ALA A CA 1
ATOM 4638 C C . ALA A 1 621 ? 149.007 159.281 151.233 1.00 118.88 622 ALA A C 1
ATOM 4639 O O . ALA A 1 621 ? 148.525 158.993 150.132 1.00 121.79 622 ALA A O 1
ATOM 4641 N N . LEU A 1 622 ? 149.305 160.535 151.579 1.00 122.12 623 LEU A N 1
ATOM 4642 C CA . LEU A 1 622 ? 149.186 161.619 150.609 1.00 122.32 623 LEU A CA 1
ATOM 4643 C C . LEU A 1 622 ? 150.278 161.531 149.553 1.00 122.23 623 LEU A C 1
ATOM 4644 O O . LEU A 1 622 ? 150.027 161.776 148.368 1.00 123.57 623 LEU A O 1
ATOM 4649 N N . ILE A 1 623 ? 151.499 161.175 149.962 1.00 118.94 624 ILE A N 1
ATOM 4650 C CA . ILE A 1 623 ? 152.583 161.000 149.006 1.00 121.24 624 ILE A CA 1
ATOM 4651 C C . ILE A 1 623 ? 152.439 159.670 148.270 1.00 120.83 624 ILE A C 1
ATOM 4652 O O . ILE A 1 623 ? 152.995 159.498 147.178 1.00 123.93 624 ILE A O 1
ATOM 4657 N N . SER A 1 624 ? 151.665 158.733 148.825 1.00 119.66 625 SER A N 1
ATOM 4658 C CA . SER A 1 624 ? 151.457 157.449 148.166 1.00 120.01 625 SER A CA 1
ATOM 4659 C C . SER A 1 624 ? 150.540 157.589 146.958 1.00 115.30 625 SER A C 1
ATOM 4660 O O . SER A 1 624 ? 150.786 156.989 145.905 1.00 117.90 625 SER A O 1
ATOM 4663 N N . GLY A 1 625 ? 149.470 158.373 147.092 1.00 114.91 626 GLY A N 1
ATOM 4664 C CA . GLY A 1 625 ? 148.613 158.629 145.947 1.00 118.02 626 GLY A CA 1
ATOM 4665 C C . GLY A 1 625 ? 149.219 159.629 144.981 1.00 121.15 626 GLY A C 1
ATOM 4666 O O . GLY A 1 625 ? 148.874 159.651 143.797 1.00 120.68 626 GLY A O 1
ATOM 4667 N N . LEU A 1 626 ? 150.130 160.471 145.473 1.00 123.69 627 LEU A N 1
ATOM 4668 C CA . LEU A 1 626 ? 150.765 161.468 144.620 1.00 119.13 627 LEU A CA 1
ATOM 4669 C C . LEU A 1 626 ? 151.821 160.846 143.717 1.00 117.32 627 LEU A C 1
ATOM 4670 O O . LEU A 1 626 ? 152.022 161.309 142.589 1.00 123.23 627 LEU A O 1
ATOM 4675 N N . ALA A 1 627 ? 152.497 159.796 144.187 1.00 118.14 628 ALA A N 1
ATOM 4676 C CA . ALA A 1 627 ? 153.608 159.229 143.430 1.00 120.13 628 ALA A CA 1
ATOM 4677 C C . ALA A 1 627 ? 153.113 158.386 142.261 1.00 120.77 628 ALA A C 1
ATOM 4678 O O . ALA A 1 627 ? 153.530 158.593 141.115 1.00 120.02 628 ALA A O 1
ATOM 4680 N N . MET A 1 628 ? 152.229 157.423 142.529 1.00 121.77 629 MET A N 1
ATOM 4681 C CA . MET A 1 628 ? 151.723 156.571 141.458 1.00 124.39 629 MET A CA 1
ATOM 4682 C C . MET A 1 628 ? 150.686 157.299 140.611 1.00 126.46 629 MET A C 1
ATOM 4683 O O . MET A 1 628 ? 150.551 157.010 139.414 1.00 129.92 629 MET A O 1
ATOM 4688 N N . GLY A 1 629 ? 149.969 158.255 141.209 1.00 123.98 630 GLY A N 1
ATOM 4689 C CA . GLY A 1 629 ? 148.960 158.997 140.469 1.00 124.08 630 GLY A CA 1
ATOM 4690 C C . GLY A 1 629 ? 149.541 159.847 139.355 1.00 130.17 630 GLY A C 1
ATOM 4691 O O . GLY A 1 629 ? 148.911 160.033 138.313 1.00 137.66 630 GLY A O 1
ATOM 4692 N N . LEU A 1 630 ? 150.752 160.368 139.557 1.00 126.65 631 LEU A N 1
ATOM 4693 C CA . LEU A 1 630 ? 151.439 161.058 138.470 1.00 129.15 631 LEU A CA 1
ATOM 4694 C C . LEU A 1 630 ? 152.153 160.073 137.552 1.00 134.15 631 LEU A C 1
ATOM 4695 O O . LEU A 1 630 ? 152.545 160.433 136.437 1.00 140.10 631 LEU A O 1
ATOM 4700 N N . PHE A 1 631 ? 152.339 158.828 137.997 1.00 131.72 632 PHE A N 1
ATOM 4701 C CA . PHE A 1 631 ? 152.940 157.823 137.124 1.00 132.86 632 PHE A CA 1
ATOM 4702 C C . PHE A 1 631 ? 151.930 157.310 136.104 1.00 136.10 632 PHE A C 1
ATOM 4703 O O . PHE A 1 631 ? 152.274 157.077 134.939 1.00 142.69 632 PHE A O 1
ATOM 4711 N N . TYR A 1 632 ? 150.678 157.113 136.528 1.00 132.45 633 TYR A N 1
ATOM 4712 C CA . TYR A 1 632 ? 149.617 156.784 135.579 1.00 137.00 633 TYR A CA 1
ATOM 4713 C C . TYR A 1 632 ? 149.288 157.965 134.675 1.00 142.13 633 TYR A C 1
ATOM 4714 O O . TYR A 1 632 ? 148.979 157.781 133.494 1.00 149.87 633 TYR A O 1
ATOM 4723 N N . LEU A 1 633 ? 149.340 159.186 135.212 1.00 138.96 634 LEU A N 1
ATOM 4724 C CA . LEU A 1 633 ? 148.893 160.348 134.450 1.00 145.43 634 LEU A CA 1
ATOM 4725 C C . LEU A 1 633 ? 149.887 160.752 133.368 1.00 146.73 634 LEU A C 1
ATOM 4726 O O . LEU A 1 633 ? 149.475 161.113 132.260 1.00 150.41 634 LEU A O 1
ATOM 4731 N N . LEU A 1 634 ? 151.184 160.718 133.665 1.00 141.95 635 LEU A N 1
ATOM 4732 C CA . LEU A 1 634 ? 152.182 161.258 132.749 1.00 143.71 635 LEU A CA 1
ATOM 4733 C C . LEU A 1 634 ? 152.431 160.357 131.544 1.00 148.53 635 LEU A C 1
ATOM 4734 O O . LEU A 1 634 ? 152.537 160.847 130.415 1.00 151.29 635 LEU A O 1
ATOM 4739 N N . GLU A 1 635 ? 152.520 159.046 131.755 1.00 147.81 636 GLU A N 1
ATOM 4740 C CA . GLU A 1 635 ? 153.004 158.127 130.728 1.00 150.41 636 GLU A CA 1
ATOM 4741 C C . GLU A 1 635 ? 152.077 156.931 130.495 1.00 147.04 636 GLU A C 1
ATOM 4742 O O . GLU A 1 635 ? 152.522 155.796 130.306 1.00 145.97 636 GLU A O 1
ATOM 4748 N N . TYR A 1 636 ? 150.772 157.176 130.423 1.00 144.69 637 TYR A N 1
ATOM 4749 C CA . TYR A 1 636 ? 149.833 156.161 129.970 1.00 149.28 637 TYR A CA 1
ATOM 4750 C C . TYR A 1 636 ? 149.794 156.183 128.447 1.00 150.59 637 TYR A C 1
ATOM 4751 O O . TYR A 1 636 ? 149.802 157.256 127.834 1.00 144.34 637 TYR A O 1
ATOM 4760 N N . SER A 1 637 ? 149.770 155.001 127.837 1.00 141.94 638 SER A N 1
ATOM 4761 C CA . SER A 1 637 ? 149.721 154.911 126.386 1.00 125.54 638 SER A CA 1
ATOM 4762 C C . SER A 1 637 ? 149.083 153.590 125.987 1.00 122.08 638 SER A C 1
ATOM 4763 O O . SER A 1 637 ? 149.558 152.516 126.363 1.00 117.59 638 SER A O 1
ATOM 4766 N N . GLN A 1 638 ? 148.001 153.689 125.217 1.00 123.22 639 GLN A N 1
ATOM 4767 C CA . GLN A 1 638 ? 147.302 152.528 124.686 1.00 115.72 639 GLN A CA 1
ATOM 4768 C C . GLN A 1 638 ? 146.527 152.993 123.462 1.00 119.03 639 GLN A C 1
ATOM 4769 O O . GLN A 1 638 ? 145.981 154.098 123.458 1.00 121.90 639 GLN A O 1
ATOM 4775 N N . VAL A 1 639 ? 146.484 152.145 122.436 1.00 119.17 640 VAL A N 1
ATOM 4776 C CA . VAL A 1 639 ? 145.951 152.516 121.126 1.00 116.88 640 VAL A CA 1
ATOM 4777 C C . VAL A 1 639 ? 144.429 152.622 121.214 1.00 120.38 640 VAL A C 1
ATOM 4778 O O . VAL A 1 639 ? 143.732 151.608 121.316 1.00 122.84 640 VAL A O 1
ATOM 4782 N N . GLN A 1 640 ? 143.911 153.850 121.171 1.00 115.74 641 GLN A N 1
ATOM 4783 C CA . GLN A 1 640 ? 142.476 154.098 121.188 1.00 111.25 641 GLN A CA 1
ATOM 4784 C C . GLN A 1 640 ? 142.110 155.073 120.079 1.00 111.29 641 GLN A C 1
ATOM 4785 O O . GLN A 1 640 ? 142.820 156.051 119.829 1.00 118.93 641 GLN A O 1
ATOM 4791 N N . LEU A 1 641 ? 140.988 154.797 119.418 1.00 105.97 642 LEU A N 1
ATOM 4792 C CA . LEU A 1 641 ? 140.539 155.576 118.273 1.00 113.39 642 LEU A CA 1
ATOM 4793 C C . LEU A 1 641 ? 139.090 155.991 118.492 1.00 125.08 642 LEU A C 1
ATOM 4794 O O . LEU A 1 641 ? 138.250 155.190 118.907 1.00 127.04 642 LEU A O 1
ATOM 4799 N N . VAL A 1 642 ? 138.804 157.263 118.212 1.00 128.61 643 VAL A N 1
ATOM 4800 C CA . VAL A 1 642 ? 137.497 157.862 118.482 1.00 126.03 643 VAL A CA 1
ATOM 4801 C C . VAL A 1 642 ? 136.975 158.514 117.207 1.00 126.21 643 VAL A C 1
ATOM 4802 O O . VAL A 1 642 ? 137.699 159.263 116.542 1.00 128.95 643 VAL A O 1
ATOM 4806 N N . GLU A 1 643 ? 135.716 158.226 116.865 1.00 121.34 644 GLU A N 1
ATOM 4807 C CA . GLU A 1 643 ? 135.010 158.876 115.766 1.00 126.42 644 GLU A CA 1
ATOM 4808 C C . GLU A 1 643 ? 133.941 159.797 116.336 1.00 130.18 644 GLU A C 1
ATOM 4809 O O . GLU A 1 643 ? 133.306 159.467 117.343 1.00 137.57 644 GLU A O 1
ATOM 4815 N N . SER A 1 644 ? 133.724 160.940 115.684 1.00 125.25 645 SER A N 1
ATOM 4816 C CA . SER A 1 644 ? 132.708 161.877 116.148 1.00 128.73 645 SER A CA 1
ATOM 4817 C C . SER A 1 644 ? 132.258 162.774 115.004 1.00 121.68 645 SER A C 1
ATOM 4818 O O . SER A 1 644 ? 133.088 163.286 114.251 1.00 128.93 645 SER A O 1
ATOM 4821 N N . GLY A 1 645 ? 130.943 162.968 114.890 1.00 113.31 646 GLY A N 1
ATOM 4822 C CA . GLY A 1 645 ? 130.411 163.977 113.993 1.00 114.52 646 GLY A CA 1
ATOM 4823 C C . GLY A 1 645 ? 129.290 163.557 113.062 1.00 121.51 646 GLY A C 1
ATOM 4824 O O . GLY A 1 645 ? 128.804 164.378 112.279 1.00 123.65 646 GLY A O 1
ATOM 4825 N N . GLY A 1 646 ? 128.862 162.298 113.129 1.00 128.14 647 GLY A N 1
ATOM 4826 C CA . GLY A 1 646 ? 127.834 161.811 112.218 1.00 129.75 647 GLY A CA 1
ATOM 4827 C C . GLY A 1 646 ? 126.445 162.223 112.673 1.00 135.08 647 GLY A C 1
ATOM 4828 O O . GLY A 1 646 ? 126.077 162.027 113.836 1.00 140.82 647 GLY A O 1
ATOM 4829 N N . ALA A 1 647 ? 125.668 162.783 111.754 1.00 134.39 648 ALA A N 1
ATOM 4830 C CA . ALA A 1 647 ? 124.366 163.345 112.100 1.00 139.38 648 ALA A CA 1
ATOM 4831 C C . ALA A 1 647 ? 123.438 163.216 110.895 1.00 137.24 648 ALA A C 1
ATOM 4832 O O . ALA A 1 647 ? 123.718 162.465 109.955 1.00 134.66 648 ALA A O 1
ATOM 4834 N N . LEU A 1 648 ? 122.327 163.951 110.928 1.00 137.78 649 LEU A N 1
ATOM 4835 C CA . LEU A 1 648 ? 121.308 163.916 109.885 1.00 136.70 649 LEU A CA 1
ATOM 4836 C C . LEU A 1 648 ? 121.626 164.975 108.837 1.00 140.54 649 LEU A C 1
ATOM 4837 O O . LEU A 1 648 ? 121.489 166.175 109.101 1.00 141.75 649 LEU A O 1
ATOM 4842 N N . VAL A 1 649 ? 122.046 164.533 107.654 1.00 142.03 650 VAL A N 1
ATOM 4843 C CA . VAL A 1 649 ? 122.427 165.423 106.563 1.00 146.50 650 VAL A CA 1
ATOM 4844 C C . VAL A 1 649 ? 121.508 165.161 105.380 1.00 149.23 650 VAL A C 1
ATOM 4845 O O . VAL A 1 649 ? 121.269 164.003 105.018 1.00 146.92 650 VAL A O 1
ATOM 4849 N N . GLN A 1 650 ? 120.987 166.234 104.788 1.00 153.60 651 GLN A N 1
ATOM 4850 C CA . GLN A 1 650 ? 120.221 166.122 103.560 1.00 160.13 651 GLN A CA 1
ATOM 4851 C C . GLN A 1 650 ? 121.140 165.711 102.408 1.00 161.43 651 GLN A C 1
ATOM 4852 O O . GLN A 1 650 ? 122.350 165.951 102.463 1.00 162.01 651 GLN A O 1
ATOM 4858 N N . PRO A 1 651 ? 120.600 165.046 101.379 1.00 162.33 652 PRO A N 1
ATOM 4859 C CA . PRO A 1 651 ? 121.426 164.687 100.216 1.00 160.66 652 PRO A CA 1
ATOM 4860 C C . PRO A 1 651 ? 121.950 165.909 99.476 1.00 156.81 652 PRO A C 1
ATOM 4861 O O . PRO A 1 651 ? 121.313 166.964 99.438 1.00 159.99 652 PRO A O 1
ATOM 4865 N N . GLY A 1 652 ? 123.133 165.753 98.888 1.00 152.01 653 GLY A N 1
ATOM 4866 C CA . GLY A 1 652 ? 123.777 166.824 98.162 1.00 157.20 653 GLY A CA 1
ATOM 4867 C C . GLY A 1 652 ? 124.633 167.748 98.999 1.00 160.07 653 GLY A C 1
ATOM 4868 O O . GLY A 1 652 ? 125.230 168.680 98.445 1.00 162.82 653 GLY A O 1
ATOM 4869 N N . GLY A 1 653 ? 124.715 167.524 100.305 1.00 158.99 654 GLY A N 1
ATOM 4870 C CA . GLY A 1 653 ? 125.504 168.365 101.180 1.00 159.01 654 GLY A CA 1
ATOM 4871 C C . GLY A 1 653 ? 126.944 167.904 101.286 1.00 152.59 654 GLY A C 1
ATOM 4872 O O . GLY A 1 653 ? 127.469 167.187 100.431 1.00 151.23 654 GLY A O 1
ATOM 4873 N N . SER A 1 654 ? 127.595 168.344 102.360 1.00 146.30 655 SER A N 1
ATOM 4874 C CA . SER A 1 654 ? 128.968 167.969 102.654 1.00 144.40 655 SER A CA 1
ATOM 4875 C C . SER A 1 654 ? 129.084 167.653 104.136 1.00 142.54 655 SER A C 1
ATOM 4876 O O . SER A 1 654 ? 128.297 168.141 104.951 1.00 143.66 655 SER A O 1
ATOM 4879 N N . LEU A 1 655 ? 130.073 166.832 104.481 1.00 136.67 656 LEU A N 1
ATOM 4880 C CA . LEU A 1 655 ? 130.266 166.429 105.866 1.00 126.94 656 LEU A CA 1
ATOM 4881 C C . LEU A 1 655 ? 131.752 166.256 106.135 1.00 123.70 656 LEU A C 1
ATOM 4882 O O . LEU A 1 655 ? 132.550 166.072 105.215 1.00 130.00 656 LEU A O 1
ATOM 4887 N N . ARG A 1 656 ? 132.120 166.320 107.412 1.00 116.03 657 ARG A N 1
ATOM 4888 C CA . ARG A 1 656 ? 133.491 166.075 107.837 1.00 114.73 657 ARG A CA 1
ATOM 4889 C C . ARG A 1 656 ? 133.472 165.163 109.052 1.00 118.64 657 ARG A C 1
ATOM 4890 O O . ARG A 1 656 ? 132.764 165.441 110.024 1.00 118.56 657 ARG A O 1
ATOM 4898 N N . LEU A 1 657 ? 134.245 164.081 108.999 1.00 122.44 658 LEU A N 1
ATOM 4899 C CA . LEU A 1 657 ? 134.309 163.114 110.083 1.00 114.57 658 LEU A CA 1
ATOM 4900 C C . LEU A 1 657 ? 135.750 162.969 110.547 1.00 117.95 658 LEU A C 1
ATOM 4901 O O . LEU A 1 657 ? 136.665 162.824 109.728 1.00 121.18 658 LEU A O 1
ATOM 4906 N N . SER A 1 658 ? 135.947 162.999 111.862 1.00 119.62 659 SER A N 1
ATOM 4907 C CA . SER A 1 658 ? 137.277 163.038 112.456 1.00 126.97 659 SER A CA 1
ATOM 4908 C C . SER A 1 658 ? 137.529 161.764 113.247 1.00 128.12 659 SER A C 1
ATOM 4909 O O . SER A 1 658 ? 136.768 161.439 114.164 1.00 125.22 659 SER A O 1
ATOM 4912 N N . CYS A 1 659 ? 138.598 161.054 112.892 1.00 132.05 660 CYS A N 1
ATOM 4913 C CA . CYS A 1 659 ? 139.132 159.957 113.686 1.00 129.37 660 CYS A CA 1
ATOM 4914 C C . CYS A 1 659 ? 140.351 160.463 114.448 1.00 123.59 660 CYS A C 1
ATOM 4915 O O . CYS A 1 659 ? 141.330 160.927 113.843 1.00 128.01 660 CYS A O 1
ATOM 4918 N N . ALA A 1 660 ? 140.275 160.391 115.773 1.00 121.09 661 ALA A N 1
ATOM 4919 C CA . ALA A 1 660 ? 141.342 160.831 116.660 1.00 124.67 661 ALA A CA 1
ATOM 4920 C C . ALA A 1 660 ? 141.994 159.609 117.285 1.00 121.91 661 ALA A C 1
ATOM 4921 O O . ALA A 1 660 ? 141.298 158.701 117.754 1.00 129.74 661 ALA A O 1
ATOM 4923 N N . ALA A 1 661 ? 143.323 159.591 117.293 1.00 110.66 662 ALA A N 1
ATOM 4924 C CA . ALA A 1 661 ? 144.089 158.427 117.703 1.00 115.42 662 ALA A CA 1
ATOM 4925 C C . ALA A 1 661 ? 144.976 158.760 118.893 1.00 112.49 662 ALA A C 1
ATOM 4926 O O . ALA A 1 661 ? 145.474 159.881 119.025 1.00 120.08 662 ALA A O 1
ATOM 4928 N N . SER A 1 662 ? 145.168 157.769 119.762 1.00 110.15 663 SER A N 1
ATOM 4929 C CA . SER A 1 662 ? 146.046 157.906 120.913 1.00 110.88 663 SER A CA 1
ATOM 4930 C C . SER A 1 662 ? 146.821 156.614 121.114 1.00 113.04 663 SER A C 1
ATOM 4931 O O . SER A 1 662 ? 146.275 155.522 120.934 1.00 111.06 663 SER A O 1
ATOM 4934 N N . GLY A 1 663 ? 148.098 156.747 121.481 1.00 123.80 664 GLY A N 1
ATOM 4935 C CA . GLY A 1 663 ? 148.961 155.619 121.795 1.00 127.14 664 GLY A CA 1
ATOM 4936 C C . GLY A 1 663 ? 150.088 155.411 120.801 1.00 118.79 664 GLY A C 1
ATOM 4937 O O . GLY A 1 663 ? 151.147 154.894 121.173 1.00 112.82 664 GLY A O 1
ATOM 4938 N N . PHE A 1 664 ? 149.884 155.803 119.552 1.00 113.65 665 PHE A N 1
ATOM 4939 C CA . PHE A 1 664 ? 150.833 155.563 118.477 1.00 115.44 665 PHE A CA 1
ATOM 4940 C C . PHE A 1 664 ? 150.955 156.827 117.641 1.00 122.75 665 PHE A C 1
ATOM 4941 O O . PHE A 1 664 ? 150.028 157.645 117.607 1.00 122.07 665 PHE A O 1
ATOM 4949 N N . PRO A 1 665 ? 152.089 157.025 116.963 1.00 122.10 666 PRO A N 1
ATOM 4950 C CA . PRO A 1 665 ? 152.179 158.132 116.005 1.00 121.18 666 PRO A CA 1
ATOM 4951 C C . PRO A 1 665 ? 151.528 157.784 114.675 1.00 122.14 666 PRO A C 1
ATOM 4952 O O . PRO A 1 665 ? 151.663 156.672 114.159 1.00 122.13 666 PRO A O 1
ATOM 4956 N N . VAL A 1 666 ? 150.807 158.763 114.122 1.00 118.23 667 VAL A N 1
ATOM 4957 C CA . VAL A 1 666 ? 150.073 158.576 112.873 1.00 118.04 667 VAL A CA 1
ATOM 4958 C C . VAL A 1 666 ? 150.973 158.788 111.658 1.00 122.65 667 VAL A C 1
ATOM 4959 O O . VAL A 1 666 ? 150.610 158.379 110.542 1.00 123.44 667 VAL A O 1
ATOM 4963 N N . ASN A 1 667 ? 152.167 159.356 111.852 1.00 121.35 668 ASN A N 1
ATOM 4964 C CA . ASN A 1 667 ? 153.010 159.763 110.729 1.00 121.40 668 ASN A CA 1
ATOM 4965 C C . ASN A 1 667 ? 153.603 158.570 109.985 1.00 118.70 668 ASN A C 1
ATOM 4966 O O . ASN A 1 667 ? 153.772 158.625 108.761 1.00 121.28 668 ASN A O 1
ATOM 4971 N N . ARG A 1 668 ? 153.927 157.489 110.691 1.00 114.01 669 ARG A N 1
ATOM 4972 C CA . ARG A 1 668 ? 154.596 156.351 110.073 1.00 118.65 669 ARG A CA 1
ATOM 4973 C C . ARG A 1 668 ? 153.673 155.164 109.817 1.00 121.63 669 ARG A C 1
ATOM 4974 O O . ARG A 1 668 ? 154.093 154.200 109.169 1.00 125.93 669 ARG A O 1
ATOM 4982 N N . TYR A 1 669 ? 152.434 155.205 110.298 1.00 119.47 670 TYR A N 1
ATOM 4983 C CA . TYR A 1 669 ? 151.474 154.140 110.046 1.00 120.31 670 TYR A CA 1
ATOM 4984 C C . TYR A 1 669 ? 150.324 154.657 109.192 1.00 125.08 670 TYR A C 1
ATOM 4985 O O . TYR A 1 669 ? 150.096 155.864 109.079 1.00 125.49 670 TYR A O 1
ATOM 4994 N N . SER A 1 670 ? 149.604 153.716 108.588 1.00 118.99 671 SER A N 1
ATOM 4995 C CA . SER A 1 670 ? 148.494 154.024 107.702 1.00 115.46 671 SER A CA 1
ATOM 4996 C C . SER A 1 670 ? 147.165 153.968 108.447 1.00 122.03 671 SER A C 1
ATOM 4997 O O . SER A 1 670 ? 147.047 153.371 109.520 1.00 123.69 671 SER A O 1
ATOM 5000 N N . MET A 1 671 ? 146.157 154.603 107.854 1.00 120.91 672 MET A N 1
ATOM 5001 C CA . MET A 1 671 ? 144.809 154.647 108.401 1.00 116.52 672 MET A CA 1
ATOM 5002 C C . MET A 1 671 ? 143.811 154.295 107.309 1.00 114.47 672 MET A C 1
ATOM 5003 O O . MET A 1 671 ? 143.942 154.740 106.165 1.00 114.62 672 MET A O 1
ATOM 5008 N N . ARG A 1 672 ? 142.810 153.489 107.660 1.00 110.04 673 ARG A N 1
ATOM 5009 C CA . ARG A 1 672 ? 141.771 153.126 106.703 1.00 105.38 673 ARG A CA 1
ATOM 5010 C C . ARG A 1 672 ? 140.399 153.428 107.286 1.00 108.40 673 ARG A C 1
ATOM 5011 O O . ARG A 1 672 ? 140.231 153.568 108.498 1.00 109.63 673 ARG A O 1
ATOM 5019 N N . TRP A 1 673 ? 139.412 153.519 106.398 1.00 108.23 674 TRP A N 1
ATOM 5020 C CA . TRP A 1 673 ? 138.028 153.777 106.769 1.00 113.13 674 TRP A CA 1
ATOM 5021 C C . TRP A 1 673 ? 137.148 152.632 106.289 1.00 106.29 674 TRP A C 1
ATOM 5022 O O . TRP A 1 673 ? 137.374 152.071 105.213 1.00 104.87 674 TRP A O 1
ATOM 5033 N N . TYR A 1 674 ? 136.143 152.291 107.092 1.00 104.05 675 TYR A N 1
ATOM 5034 C CA . TYR A 1 674 ? 135.255 151.174 106.815 1.00 102.34 675 TYR A CA 1
ATOM 5035 C C . TYR A 1 674 ? 133.812 151.611 107.020 1.00 99.92 675 TYR A C 1
ATOM 5036 O O . TYR A 1 674 ? 133.524 152.449 107.877 1.00 107.50 675 TYR A O 1
ATOM 5045 N N . ARG A 1 675 ? 132.903 151.026 106.242 1.00 100.54 676 ARG A N 1
ATOM 5046 C CA . ARG A 1 675 ? 131.482 151.325 106.346 1.00 104.46 676 ARG A CA 1
ATOM 5047 C C . ARG A 1 675 ? 130.697 150.077 106.723 1.00 109.98 676 ARG A C 1
ATOM 5048 O O . ARG A 1 675 ? 131.109 148.949 106.440 1.00 117.06 676 ARG A O 1
ATOM 5056 N N . GLN A 1 676 ? 129.560 150.298 107.379 1.00 110.84 677 GLN A N 1
ATOM 5057 C CA . GLN A 1 676 ? 128.662 149.229 107.813 1.00 110.77 677 GLN A CA 1
ATOM 5058 C C . GLN A 1 676 ? 127.241 149.710 107.544 1.00 109.94 677 GLN A C 1
ATOM 5059 O O . GLN A 1 676 ? 126.696 150.499 108.319 1.00 116.58 677 GLN A O 1
ATOM 5065 N N . ALA A 1 677 ? 126.672 149.277 106.431 1.00 112.13 678 ALA A N 1
ATOM 5066 C CA . ALA A 1 677 ? 125.252 149.487 106.230 1.00 115.31 678 ALA A CA 1
ATOM 5067 C C . ALA A 1 677 ? 124.471 148.576 107.175 1.00 121.66 678 ALA A C 1
ATOM 5068 O O . ALA A 1 677 ? 124.948 147.492 107.522 1.00 126.07 678 ALA A O 1
ATOM 5070 N N . PRO A 1 678 ? 123.296 149.011 107.637 1.00 122.55 679 PRO A N 1
ATOM 5071 C CA . PRO A 1 678 ? 122.505 148.173 108.550 1.00 117.31 679 PRO A CA 1
ATOM 5072 C C . PRO A 1 678 ? 122.028 146.893 107.879 1.00 121.26 679 PRO A C 1
ATOM 5073 O O . PRO A 1 678 ? 121.321 146.923 106.869 1.00 119.73 679 PRO A O 1
ATOM 5077 N N . GLY A 1 679 ? 122.431 145.761 108.455 1.00 122.27 680 GLY A N 1
ATOM 5078 C CA . GLY A 1 679 ? 122.137 144.459 107.902 1.00 118.53 680 GLY A CA 1
ATOM 5079 C C . GLY A 1 679 ? 123.130 143.953 106.880 1.00 122.55 680 GLY A C 1
ATOM 5080 O O . GLY A 1 679 ? 122.968 142.827 106.393 1.00 128.14 680 GLY A O 1
ATOM 5081 N N . LYS A 1 680 ? 124.150 144.734 106.540 1.00 121.32 681 LYS A N 1
ATOM 5082 C CA . LYS A 1 680 ? 125.109 144.370 105.510 1.00 122.29 681 LYS A CA 1
ATOM 5083 C C . LYS A 1 680 ? 126.483 144.107 106.111 1.00 122.25 681 LYS A C 1
ATOM 5084 O O . LYS A 1 680 ? 126.779 144.487 107.247 1.00 122.65 681 LYS A O 1
ATOM 5090 N N . GLU A 1 681 ? 127.320 143.437 105.323 1.00 118.46 682 GLU A N 1
ATOM 5091 C CA . GLU A 1 681 ? 128.686 143.145 105.726 1.00 118.87 682 GLU A CA 1
ATOM 5092 C C . GLU A 1 681 ? 129.532 144.416 105.667 1.00 124.18 682 GLU A C 1
ATOM 5093 O O . GLU A 1 681 ? 129.298 145.304 104.843 1.00 125.02 682 GLU A O 1
ATOM 5099 N N . ARG A 1 682 ? 130.501 144.508 106.579 1.00 123.10 683 ARG A N 1
ATOM 5100 C CA . ARG A 1 682 ? 131.400 145.655 106.634 1.00 114.77 683 ARG A CA 1
ATOM 5101 C C . ARG A 1 682 ? 132.281 145.737 105.391 1.00 114.89 683 ARG A C 1
ATOM 5102 O O . ARG A 1 682 ? 132.828 144.734 104.925 1.00 122.38 683 ARG A O 1
ATOM 5110 N N . GLU A 1 683 ? 132.414 146.950 104.860 1.00 107.95 684 GLU A N 1
ATOM 5111 C CA . GLU A 1 683 ? 133.078 147.199 103.590 1.00 105.75 684 GLU A CA 1
ATOM 5112 C C . GLU A 1 683 ? 134.042 148.369 103.753 1.00 106.18 684 GLU A C 1
ATOM 5113 O O . GLU A 1 683 ? 133.781 149.311 104.502 1.00 112.04 684 GLU A O 1
ATOM 5119 N N . TRP A 1 684 ? 135.163 148.298 103.043 1.00 102.84 685 TRP A N 1
ATOM 5120 C CA . TRP A 1 684 ? 136.215 149.302 103.096 1.00 97.97 685 TRP A CA 1
ATOM 5121 C C . TRP A 1 684 ? 135.840 150.526 102.263 1.00 104.78 685 TRP A C 1
ATOM 5122 O O . TRP A 1 684 ? 135.201 150.412 101.213 1.00 114.18 685 TRP A O 1
ATOM 5133 N N . VAL A 1 685 ? 136.237 151.705 102.747 1.00 107.82 686 VAL A N 1
ATOM 5134 C CA . VAL A 1 685 ? 135.893 152.983 102.121 1.00 103.16 686 VAL A CA 1
ATOM 5135 C C . VAL A 1 685 ? 137.099 153.610 101.427 1.00 107.65 686 VAL A C 1
ATOM 5136 O O . VAL A 1 685 ? 137.091 153.810 100.211 1.00 111.15 686 VAL A O 1
ATOM 5140 N N . ALA A 1 686 ? 138.143 153.936 102.186 1.00 115.40 687 ALA A N 1
ATOM 5141 C CA . ALA A 1 686 ? 139.280 154.663 101.640 1.00 117.50 687 ALA A CA 1
ATOM 5142 C C . ALA A 1 686 ? 140.532 154.296 102.420 1.00 112.56 687 ALA A C 1
ATOM 5143 O O . ALA A 1 686 ? 140.461 153.784 103.540 1.00 112.66 687 ALA A O 1
ATOM 5145 N N . GLY A 1 687 ? 141.677 154.565 101.813 1.00 104.00 688 GLY A N 1
ATOM 5146 C CA . GLY A 1 687 ? 142.950 154.255 102.438 1.00 104.56 688 GLY A CA 1
ATOM 5147 C C . GLY A 1 687 ? 144.027 155.215 101.993 1.00 109.76 688 GLY A C 1
ATOM 5148 O O . GLY A 1 687 ? 144.005 155.727 100.869 1.00 113.74 688 GLY A O 1
ATOM 5149 N N . MET A 1 688 ? 144.982 155.453 102.887 1.00 112.45 689 MET A N 1
ATOM 5150 C CA . MET A 1 688 ? 146.130 156.306 102.627 1.00 112.88 689 MET A CA 1
ATOM 5151 C C . MET A 1 688 ? 147.395 155.518 102.932 1.00 114.07 689 MET A C 1
ATOM 5152 O O . MET A 1 688 ? 147.430 154.718 103.869 1.00 115.21 689 MET A O 1
ATOM 5157 N N . SER A 1 689 ? 148.432 155.737 102.125 1.00 113.28 690 SER A N 1
ATOM 5158 C CA . SER A 1 689 ? 149.689 155.032 102.309 1.00 112.66 690 SER A CA 1
ATOM 5159 C C . SER A 1 689 ? 150.429 155.554 103.541 1.00 114.60 690 SER A C 1
ATOM 5160 O O . SER A 1 689 ? 150.087 156.587 104.123 1.00 119.84 690 SER A O 1
ATOM 5163 N N . SER A 1 690 ? 151.467 154.814 103.938 1.00 114.70 691 SER A N 1
ATOM 5164 C CA . SER A 1 690 ? 152.263 155.181 105.103 1.00 111.79 691 SER A CA 1
ATOM 5165 C C . SER A 1 690 ? 153.206 156.345 104.836 1.00 111.32 691 SER A C 1
ATOM 5166 O O . SER A 1 690 ? 153.697 156.957 105.790 1.00 106.88 691 SER A O 1
ATOM 5169 N N . ALA A 1 691 ? 153.477 156.659 103.571 1.00 116.27 692 ALA A N 1
ATOM 5170 C CA . ALA A 1 691 ? 154.326 157.787 103.219 1.00 110.75 692 ALA A CA 1
ATOM 5171 C C . ALA A 1 691 ? 153.546 159.070 102.974 1.00 109.45 692 ALA A C 1
ATOM 5172 O O . ALA A 1 691 ? 154.163 160.125 102.795 1.00 114.11 692 ALA A O 1
ATOM 5174 N N . GLY A 1 692 ? 152.216 159.011 102.965 1.00 107.38 693 GLY A N 1
ATOM 5175 C CA . GLY A 1 692 ? 151.420 160.197 102.721 1.00 108.81 693 GLY A CA 1
ATOM 5176 C C . GLY A 1 692 ? 151.424 160.684 101.292 1.00 121.17 693 GLY A C 1
ATOM 5177 O O . GLY A 1 692 ? 151.154 161.862 101.049 1.00 124.49 693 GLY A O 1
ATOM 5178 N N . ASP A 1 693 ? 151.726 159.810 100.333 1.00 126.10 694 ASP A N 1
ATOM 5179 C CA . ASP A 1 693 ? 151.768 160.182 98.927 1.00 127.16 694 ASP A CA 1
ATOM 5180 C C . ASP A 1 693 ? 150.740 159.456 98.076 1.00 128.49 694 ASP A C 1
ATOM 5181 O O . ASP A 1 693 ? 150.203 160.051 97.140 1.00 137.67 694 ASP A O 1
ATOM 5186 N N . ARG A 1 694 ? 150.445 158.197 98.382 1.00 122.96 695 ARG A N 1
ATOM 5187 C CA . ARG A 1 694 ? 149.501 157.400 97.615 1.00 124.60 695 ARG A CA 1
ATOM 5188 C C . ARG A 1 694 ? 148.219 157.203 98.413 1.00 123.94 695 ARG A C 1
ATOM 5189 O O . ARG A 1 694 ? 148.239 157.128 99.644 1.00 128.89 695 ARG A O 1
ATOM 5197 N N . SER A 1 695 ? 147.099 157.128 97.697 1.00 116.04 696 SER A N 1
ATOM 5198 C CA . SER A 1 695 ? 145.798 156.954 98.326 1.00 116.28 696 SER A CA 1
ATOM 5199 C C . SER A 1 695 ? 144.894 156.167 97.391 1.00 111.09 696 SER A C 1
ATOM 5200 O O . SER A 1 695 ? 145.133 156.088 96.184 1.00 120.59 696 SER A O 1
ATOM 5203 N N . SER A 1 696 ? 143.846 155.583 97.966 1.00 106.52 697 SER A N 1
ATOM 5204 C CA . SER A 1 696 ? 142.884 154.817 97.189 1.00 110.42 697 SER A CA 1
ATOM 5205 C C . SER A 1 696 ? 141.504 154.978 97.803 1.00 112.99 697 SER A C 1
ATOM 5206 O O . SER A 1 696 ? 141.367 155.223 99.004 1.00 112.98 697 SER A O 1
ATOM 5209 N N . TYR A 1 697 ? 140.483 154.819 96.969 1.00 113.21 698 TYR A N 1
ATOM 5210 C CA . TYR A 1 697 ? 139.102 154.997 97.384 1.00 116.45 698 TYR A CA 1
ATOM 5211 C C . TYR A 1 697 ? 138.289 153.816 96.878 1.00 125.22 698 TYR A C 1
ATOM 5212 O O . TYR A 1 697 ? 138.750 153.034 96.043 1.00 128.55 698 TYR A O 1
ATOM 5221 N N . GLU A 1 698 ? 137.075 153.682 97.405 1.00 122.37 699 GLU A N 1
ATOM 5222 C CA . GLU A 1 698 ? 136.140 152.707 96.864 1.00 117.21 699 GLU A CA 1
ATOM 5223 C C . GLU A 1 698 ? 135.691 153.152 95.475 1.00 123.78 699 GLU A C 1
ATOM 5224 O O . GLU A 1 698 ? 135.575 154.347 95.193 1.00 128.27 699 GLU A O 1
ATOM 5230 N N . ASP A 1 699 ? 135.464 152.172 94.594 1.00 125.58 700 ASP A N 1
ATOM 5231 C CA . ASP A 1 699 ? 135.155 152.477 93.199 1.00 128.96 700 ASP A CA 1
ATOM 5232 C C . ASP A 1 699 ? 133.779 153.112 93.037 1.00 125.05 700 ASP A C 1
ATOM 5233 O O . ASP A 1 699 ? 133.542 153.829 92.059 1.00 123.77 700 ASP A O 1
ATOM 5238 N N . SER A 1 700 ? 132.862 152.861 93.971 1.00 127.62 701 SER A N 1
ATOM 5239 C CA . SER A 1 700 ? 131.538 153.467 93.877 1.00 132.47 701 SER A CA 1
ATOM 5240 C C . SER A 1 700 ? 131.571 154.940 94.269 1.00 130.40 701 SER A C 1
ATOM 5241 O O . SER A 1 700 ? 130.816 155.751 93.721 1.00 130.66 701 SER A O 1
ATOM 5244 N N . VAL A 1 701 ? 132.436 155.304 95.212 1.00 129.39 702 VAL A N 1
ATOM 5245 C CA . VAL A 1 701 ? 132.507 156.661 95.736 1.00 127.59 702 VAL A CA 1
ATOM 5246 C C . VAL A 1 701 ? 133.824 157.347 95.361 1.00 129.94 702 VAL A C 1
ATOM 5247 O O . VAL A 1 701 ? 134.262 158.274 96.042 1.00 125.75 702 VAL A O 1
ATOM 5251 N N . LYS A 1 702 ? 134.445 156.913 94.264 1.00 136.08 703 LYS A N 1
ATOM 5252 C CA . LYS A 1 702 ? 135.672 157.538 93.779 1.00 135.86 703 LYS A CA 1
ATOM 5253 C C . LYS A 1 702 ? 135.404 158.961 93.303 1.00 137.64 703 LYS A C 1
ATOM 5254 O O . LYS A 1 702 ? 134.491 159.204 92.509 1.00 137.13 703 LYS A O 1
ATOM 5260 N N . GLY A 1 703 ? 136.204 159.903 93.799 1.00 141.80 704 GLY A N 1
ATOM 5261 C CA . GLY A 1 703 ? 136.118 161.286 93.395 1.00 143.08 704 GLY A CA 1
ATOM 5262 C C . GLY A 1 703 ? 135.130 162.127 94.176 1.00 139.79 704 GLY A C 1
ATOM 5263 O O . GLY A 1 703 ? 135.095 163.347 93.986 1.00 140.20 704 GLY A O 1
ATOM 5264 N N . ARG A 1 704 ? 134.330 161.519 95.050 1.00 134.49 705 ARG A N 1
ATOM 5265 C CA . ARG A 1 704 ? 133.374 162.268 95.851 1.00 132.90 705 ARG A CA 1
ATOM 5266 C C . ARG A 1 704 ? 133.743 162.323 97.327 1.00 136.74 705 ARG A C 1
ATOM 5267 O O . ARG A 1 704 ? 133.155 163.122 98.064 1.00 139.47 705 ARG A O 1
ATOM 5275 N N . PHE A 1 705 ? 134.688 161.503 97.777 1.00 133.20 706 PHE A N 1
ATOM 5276 C CA . PHE A 1 705 ? 135.221 161.597 99.128 1.00 131.24 706 PHE A CA 1
ATOM 5277 C C . PHE A 1 705 ? 136.650 162.120 99.066 1.00 126.94 706 PHE A C 1
ATOM 5278 O O . PHE A 1 705 ? 137.273 162.163 98.002 1.00 124.79 706 PHE A O 1
ATOM 5286 N N . THR A 1 706 ? 137.168 162.528 100.221 1.00 124.49 707 THR A N 1
ATOM 5287 C CA . THR A 1 706 ? 138.530 163.048 100.291 1.00 123.44 707 THR A CA 1
ATOM 5288 C C . THR A 1 706 ? 139.133 162.679 101.637 1.00 121.97 707 THR A C 1
ATOM 5289 O O . THR A 1 706 ? 138.568 163.009 102.682 1.00 127.32 707 THR A O 1
ATOM 5293 N N . ILE A 1 707 ? 140.269 162.006 101.612 1.00 117.09 708 ILE A N 1
ATOM 5294 C CA . ILE A 1 707 ? 140.990 161.643 102.825 1.00 118.74 708 ILE A CA 1
ATOM 5295 C C . ILE A 1 707 ? 142.061 162.694 103.100 1.00 118.87 708 ILE A C 1
ATOM 5296 O O . ILE A 1 707 ? 142.664 163.259 102.179 1.00 122.17 708 ILE A O 1
ATOM 5301 N N . SER A 1 708 ? 142.268 163.006 104.380 1.00 115.24 709 SER A N 1
ATOM 5302 C CA . SER A 1 708 ? 143.267 163.990 104.777 1.00 113.10 709 SER A CA 1
ATOM 5303 C C . SER A 1 708 ? 143.716 163.663 106.192 1.00 116.89 709 SER A C 1
ATOM 5304 O O . SER A 1 708 ? 143.093 162.858 106.886 1.00 120.93 709 SER A O 1
ATOM 5307 N N . ARG A 1 709 ? 144.801 164.301 106.622 1.00 116.16 710 ARG A N 1
ATOM 5308 C CA . ARG A 1 709 ? 145.285 164.073 107.976 1.00 121.13 710 ARG A CA 1
ATOM 5309 C C . ARG A 1 709 ? 146.064 165.283 108.466 1.00 129.07 710 ARG A C 1
ATOM 5310 O O . ARG A 1 709 ? 146.496 166.135 107.686 1.00 119.52 710 ARG A O 1
ATOM 5318 N N . ASP A 1 710 ? 146.227 165.341 109.787 1.00 139.83 711 ASP A N 1
ATOM 5319 C CA . ASP A 1 710 ? 147.138 166.263 110.455 1.00 140.22 711 ASP A CA 1
ATOM 5320 C C . ASP A 1 710 ? 148.068 165.409 111.306 1.00 132.00 711 ASP A C 1
ATOM 5321 O O . ASP A 1 710 ? 147.632 164.801 112.294 1.00 129.40 711 ASP A O 1
ATOM 5326 N N . ASP A 1 711 ? 149.340 165.344 110.900 1.00 131.24 712 ASP A N 1
ATOM 5327 C CA . ASP A 1 711 ? 150.276 164.396 111.496 1.00 141.43 712 ASP A CA 1
ATOM 5328 C C . ASP A 1 711 ? 150.710 164.838 112.888 1.00 142.97 712 ASP A C 1
ATOM 5329 O O . ASP A 1 711 ? 150.770 164.023 113.817 1.00 138.58 712 ASP A O 1
ATOM 5334 N N . ALA A 1 712 ? 151.022 166.127 113.050 1.00 146.13 713 ALA A N 1
ATOM 5335 C CA . ALA A 1 712 ? 151.464 166.624 114.350 1.00 143.04 713 ALA A CA 1
ATOM 5336 C C . ALA A 1 712 ? 150.303 166.703 115.332 1.00 143.33 713 ALA A C 1
ATOM 5337 O O . ALA A 1 712 ? 150.501 166.617 116.550 1.00 141.10 713 ALA A O 1
ATOM 5339 N N . ARG A 1 713 ? 149.085 166.866 114.820 1.00 141.13 714 ARG A N 1
ATOM 5340 C CA . ARG A 1 713 ? 147.890 166.871 115.651 1.00 134.61 714 ARG A CA 1
ATOM 5341 C C . ARG A 1 713 ? 147.416 165.464 115.988 1.00 135.17 714 ARG A C 1
ATOM 5342 O O . ARG A 1 713 ? 146.532 165.322 116.841 1.00 129.59 714 ARG A O 1
ATOM 5350 N N . ASN A 1 714 ? 147.991 164.447 115.332 1.00 134.56 715 ASN A N 1
ATOM 5351 C CA . ASN A 1 714 ? 147.632 163.030 115.462 1.00 130.37 715 ASN A CA 1
ATOM 5352 C C . ASN A 1 714 ? 146.151 162.793 115.157 1.00 128.13 715 ASN A C 1
ATOM 5353 O O . ASN A 1 714 ? 145.426 162.149 115.917 1.00 128.44 715 ASN A O 1
ATOM 5358 N N . THR A 1 715 ? 145.706 163.328 114.019 1.00 125.09 716 THR A N 1
ATOM 5359 C CA . THR A 1 715 ? 144.308 163.197 113.628 1.00 124.97 716 THR A CA 1
ATOM 5360 C C . THR A 1 715 ? 144.210 162.839 112.153 1.00 127.32 716 THR A C 1
ATOM 5361 O O . THR A 1 715 ? 145.075 163.206 111.355 1.00 130.00 716 THR A O 1
ATOM 5365 N N . VAL A 1 716 ? 143.140 162.131 111.789 1.00 126.03 717 VAL A N 1
ATOM 5366 C CA . VAL A 1 716 ? 142.828 161.866 110.389 1.00 121.77 717 VAL A CA 1
ATOM 5367 C C . VAL A 1 716 ? 141.379 162.266 110.139 1.00 125.49 717 VAL A C 1
ATOM 5368 O O . VAL A 1 716 ? 140.522 162.114 111.015 1.00 127.51 717 VAL A O 1
ATOM 5372 N N . TYR A 1 717 ? 141.117 162.836 108.964 1.00 121.90 718 TYR A N 1
ATOM 5373 C CA . TYR A 1 717 ? 139.799 163.339 108.607 1.00 122.59 718 TYR A CA 1
ATOM 5374 C C . TYR A 1 717 ? 139.351 162.747 107.279 1.00 127.65 718 TYR A C 1
ATOM 5375 O O . TYR A 1 717 ? 140.160 162.503 106.376 1.00 127.29 718 TYR A O 1
ATOM 5384 N N . LEU A 1 718 ? 138.043 162.534 107.166 1.00 125.81 719 LEU A N 1
ATOM 5385 C CA . LEU A 1 718 ? 137.411 162.135 105.918 1.00 122.40 719 LEU A CA 1
ATOM 5386 C C . LEU A 1 718 ? 136.309 163.133 105.597 1.00 124.45 719 LEU A C 1
ATOM 5387 O O . LEU A 1 718 ? 135.437 163.392 106.434 1.00 126.02 719 LEU A O 1
ATOM 5392 N N . GLN A 1 719 ? 136.348 163.693 104.392 1.00 123.60 720 GLN A N 1
ATOM 5393 C CA . GLN A 1 719 ? 135.424 164.738 103.980 1.00 124.39 720 GLN A CA 1
ATOM 5394 C C . GLN A 1 719 ? 134.546 164.198 102.861 1.00 128.99 720 GLN A C 1
ATOM 5395 O O . GLN A 1 719 ? 135.047 163.586 101.911 1.00 129.02 720 GLN A O 1
ATOM 5401 N N . MET A 1 720 ? 133.242 164.429 102.979 1.00 135.11 721 MET A N 1
ATOM 5402 C CA . MET A 1 720 ? 132.228 163.826 102.121 1.00 133.93 721 MET A CA 1
ATOM 5403 C C . MET A 1 720 ? 131.559 164.924 101.304 1.00 137.58 721 MET A C 1
ATOM 5404 O O . MET A 1 720 ? 131.000 165.871 101.870 1.00 140.47 721 MET A O 1
ATOM 5409 N N . ASN A 1 721 ? 131.611 164.789 99.981 1.00 141.53 722 ASN A N 1
ATOM 5410 C CA . ASN A 1 721 ? 130.957 165.703 99.053 1.00 143.91 722 ASN A CA 1
ATOM 5411 C C . ASN A 1 721 ? 129.872 164.961 98.288 1.00 142.19 722 ASN A C 1
ATOM 5412 O O . ASN A 1 721 ? 130.083 163.816 97.871 1.00 139.98 722 ASN A O 1
ATOM 5417 N N . SER A 1 722 ? 128.724 165.627 98.111 1.00 146.09 723 SER A N 1
ATOM 5418 C CA . SER A 1 722 ? 127.565 165.141 97.353 1.00 154.13 723 SER A CA 1
ATOM 5419 C C . SER A 1 722 ? 127.050 163.813 97.919 1.00 152.61 723 SER A C 1
ATOM 5420 O O . SER A 1 722 ? 127.110 162.758 97.285 1.00 151.82 723 SER A O 1
ATOM 5423 N N . LEU A 1 723 ? 126.559 163.903 99.152 1.00 148.88 724 LEU A N 1
ATOM 5424 C CA . LEU A 1 723 ? 126.051 162.734 99.855 1.00 148.10 724 LEU A CA 1
ATOM 5425 C C . LEU A 1 723 ? 124.765 162.218 99.217 1.00 155.01 724 LEU A C 1
ATOM 5426 O O . LEU A 1 723 ? 123.967 162.975 98.659 1.00 158.04 724 LEU A O 1
ATOM 5431 N N . LYS A 1 724 ? 124.579 160.910 99.312 1.00 155.12 725 LYS A N 1
ATOM 5432 C CA . LYS A 1 724 ? 123.455 160.184 98.746 1.00 155.77 725 LYS A CA 1
ATOM 5433 C C . LYS A 1 724 ? 122.879 159.304 99.845 1.00 153.55 725 LYS A C 1
ATOM 5434 O O . LYS A 1 724 ? 123.552 159.050 100.850 1.00 156.35 725 LYS A O 1
ATOM 5440 N N . PRO A 1 725 ? 121.621 158.854 99.707 1.00 149.32 726 PRO A N 1
ATOM 5441 C CA . PRO A 1 725 ? 121.073 157.925 100.714 1.00 150.36 726 PRO A CA 1
ATOM 5442 C C . PRO A 1 725 ? 121.761 156.567 100.762 1.00 151.42 726 PRO A C 1
ATOM 5443 O O . PRO A 1 725 ? 121.602 155.845 101.755 1.00 147.71 726 PRO A O 1
ATOM 5447 N N . GLU A 1 726 ? 122.514 156.196 99.722 1.00 153.89 727 GLU A N 1
ATOM 5448 C CA . GLU A 1 726 ? 123.274 154.950 99.734 1.00 154.46 727 GLU A CA 1
ATOM 5449 C C . GLU A 1 726 ? 124.400 154.974 100.766 1.00 151.18 727 GLU A C 1
ATOM 5450 O O . GLU A 1 726 ? 124.797 153.912 101.259 1.00 150.93 727 GLU A O 1
ATOM 5456 N N . ASP A 1 727 ? 124.895 156.155 101.132 1.00 146.78 728 ASP A N 1
ATOM 5457 C CA . ASP A 1 727 ? 126.020 156.283 102.049 1.00 145.39 728 ASP A CA 1
ATOM 5458 C C . ASP A 1 727 ? 125.612 156.296 103.519 1.00 141.68 728 ASP A C 1
ATOM 5459 O O . ASP A 1 727 ? 126.466 156.546 104.377 1.00 137.16 728 ASP A O 1
ATOM 5464 N N . THR A 1 728 ? 124.340 156.052 103.831 1.00 134.95 729 THR A N 1
ATOM 5465 C CA . THR A 1 728 ? 123.902 155.951 105.219 1.00 130.99 729 THR A CA 1
ATOM 5466 C C . THR A 1 728 ? 124.477 154.681 105.840 1.00 130.49 729 THR A C 1
ATOM 5467 O O . THR A 1 728 ? 124.099 153.570 105.449 1.00 138.71 729 THR A O 1
ATOM 5471 N N . ALA A 1 729 ? 125.396 154.841 106.793 1.00 121.32 730 ALA A N 1
ATOM 5472 C CA . ALA A 1 729 ? 126.143 153.704 107.333 1.00 119.33 730 ALA A CA 1
ATOM 5473 C C . ALA A 1 729 ? 126.823 154.119 108.632 1.00 114.68 730 ALA A C 1
ATOM 5474 O O . ALA A 1 729 ? 126.867 155.300 108.988 1.00 119.35 730 ALA A O 1
ATOM 5476 N N . VAL A 1 730 ? 127.375 153.130 109.330 1.00 112.44 731 VAL A N 1
ATOM 5477 C CA . VAL A 1 730 ? 128.228 153.348 110.492 1.00 107.65 731 VAL A CA 1
ATOM 5478 C C . VAL A 1 730 ? 129.676 153.240 110.033 1.00 105.81 731 VAL A C 1
ATOM 5479 O O . VAL A 1 730 ? 130.063 152.245 109.413 1.00 109.98 731 VAL A O 1
ATOM 5483 N N . TYR A 1 731 ? 130.474 154.257 110.330 1.00 104.05 732 TYR A N 1
ATOM 5484 C CA . TYR A 1 731 ? 131.840 154.360 109.839 1.00 102.41 732 TYR A CA 1
ATOM 5485 C C . TYR A 1 731 ? 132.827 154.061 110.959 1.00 105.38 732 TYR A C 1
ATOM 5486 O O . TYR A 1 731 ? 132.654 154.520 112.094 1.00 111.44 732 TYR A O 1
ATOM 5495 N N . TYR A 1 732 ? 133.858 153.285 110.624 1.00 105.05 733 TYR A N 1
ATOM 5496 C CA . TYR A 1 732 ? 134.901 152.883 111.558 1.00 102.32 733 TYR A CA 1
ATOM 5497 C C . TYR A 1 732 ? 136.267 153.205 110.967 1.00 105.16 733 TYR A C 1
ATOM 5498 O O . TYR A 1 732 ? 136.422 153.381 109.758 1.00 106.03 733 TYR A O 1
ATOM 5507 N N . CYS A 1 733 ? 137.267 153.237 111.845 1.00 113.44 734 CYS A N 1
ATOM 5508 C CA . CYS A 1 733 ? 138.611 153.711 111.535 1.00 113.10 734 CYS A CA 1
ATOM 5509 C C . CYS A 1 733 ? 139.603 152.630 111.949 1.00 110.04 734 CYS A C 1
ATOM 5510 O O . CYS A 1 733 ? 139.627 152.224 113.115 1.00 111.53 734 CYS A O 1
ATOM 5513 N N . ASN A 1 734 ? 140.414 152.165 111.000 1.00 105.05 735 ASN A N 1
ATOM 5514 C CA . ASN A 1 734 ? 141.211 150.955 111.157 1.00 107.54 735 ASN A CA 1
ATOM 5515 C C . ASN A 1 734 ? 142.697 151.281 111.094 1.00 111.49 735 ASN A C 1
ATOM 5516 O O . ASN A 1 734 ? 143.139 152.057 110.237 1.00 113.90 735 ASN A O 1
ATOM 5521 N N . VAL A 1 735 ? 143.461 150.659 111.994 1.00 110.54 736 VAL A N 1
ATOM 5522 C CA . VAL A 1 735 ? 144.911 150.818 112.045 1.00 103.40 736 VAL A CA 1
ATOM 5523 C C . VAL A 1 735 ? 145.536 149.453 112.331 1.00 110.31 736 VAL A C 1
ATOM 5524 O O . VAL A 1 735 ? 144.938 148.606 113.005 1.00 117.19 736 VAL A O 1
ATOM 5528 N N . ASN A 1 736 ? 146.718 149.219 111.763 1.00 111.50 737 ASN A N 1
ATOM 5529 C CA . ASN A 1 736 ? 147.503 148.021 112.030 1.00 114.95 737 ASN A CA 1
ATOM 5530 C C . ASN A 1 736 ? 148.818 148.456 112.665 1.00 118.72 737 ASN A C 1
ATOM 5531 O O . ASN A 1 736 ? 149.677 149.035 111.991 1.00 120.27 737 ASN A O 1
ATOM 5536 N N . VAL A 1 737 ? 148.968 148.175 113.957 1.00 118.12 738 VAL A N 1
ATOM 5537 C CA . VAL A 1 737 ? 150.209 148.387 114.692 1.00 121.26 738 VAL A CA 1
ATOM 5538 C C . VAL A 1 737 ? 151.091 147.145 114.656 1.00 131.10 738 VAL A C 1
ATOM 5539 O O . VAL A 1 737 ? 152.329 147.258 114.686 1.00 143.00 738 VAL A O 1
ATOM 5543 N N . GLY A 1 738 ? 150.493 145.981 114.430 1.00 126.14 739 GLY A N 1
ATOM 5544 C CA . GLY A 1 738 ? 151.108 144.684 114.622 1.00 123.99 739 GLY A CA 1
ATOM 5545 C C . GLY A 1 738 ? 150.018 143.788 115.164 1.00 122.17 739 GLY A C 1
ATOM 5546 O O . GLY A 1 738 ? 150.044 142.564 115.014 1.00 120.40 739 GLY A O 1
ATOM 5547 N N . PHE A 1 739 ? 149.042 144.426 115.798 1.00 119.39 740 PHE A N 1
ATOM 5548 C CA . PHE A 1 739 ? 147.744 143.840 116.087 1.00 118.38 740 PHE A CA 1
ATOM 5549 C C . PHE A 1 739 ? 146.707 144.825 115.568 1.00 120.63 740 PHE A C 1
ATOM 5550 O O . PHE A 1 739 ? 146.936 146.037 115.590 1.00 127.22 740 PHE A O 1
ATOM 5558 N N . GLU A 1 740 ? 145.586 144.313 115.071 1.00 112.88 741 GLU A N 1
ATOM 5559 C CA . GLU A 1 740 ? 144.599 145.158 114.411 1.00 111.46 741 GLU A CA 1
ATOM 5560 C C . GLU A 1 740 ? 143.789 145.927 115.449 1.00 116.01 741 GLU A C 1
ATOM 5561 O O . GLU A 1 740 ? 143.384 145.361 116.468 1.00 122.38 741 GLU A O 1
ATOM 5567 N N . TYR A 1 741 ? 143.545 147.214 115.196 1.00 111.60 742 TYR A N 1
ATOM 5568 C CA . TYR A 1 741 ? 142.672 147.999 116.053 1.00 110.79 742 TYR A CA 1
ATOM 5569 C C . TYR A 1 741 ? 141.665 148.791 115.230 1.00 114.07 742 TYR A C 1
ATOM 5570 O O . TYR A 1 741 ? 141.992 149.359 114.181 1.00 116.03 742 TYR A O 1
ATOM 5579 N N . TRP A 1 742 ? 140.430 148.814 115.724 1.00 115.86 743 TRP A N 1
ATOM 5580 C CA . TRP A 1 742 ? 139.328 149.575 115.156 1.00 114.48 743 TRP A CA 1
ATOM 5581 C C . TRP A 1 742 ? 138.803 150.576 116.176 1.00 114.57 743 TRP A C 1
ATOM 5582 O O . TRP A 1 742 ? 138.939 150.399 117.389 1.00 117.78 743 TRP A O 1
ATOM 5593 N N . GLY A 1 743 ? 138.191 151.641 115.665 1.00 107.66 744 GLY A N 1
ATOM 5594 C CA . GLY A 1 743 ? 137.567 152.645 116.497 1.00 104.89 744 GLY A CA 1
ATOM 5595 C C . GLY A 1 743 ? 136.155 152.258 116.891 1.00 111.15 744 GLY A C 1
ATOM 5596 O O . GLY A 1 743 ? 135.685 151.147 116.642 1.00 116.43 744 GLY A O 1
ATOM 5597 N N . GLN A 1 744 ? 135.469 153.209 117.527 1.00 111.07 745 GLN A N 1
ATOM 5598 C CA . GLN A 1 744 ? 134.116 152.955 118.007 1.00 114.86 745 GLN A CA 1
ATOM 5599 C C . GLN A 1 744 ? 133.097 152.983 116.874 1.00 112.69 745 GLN A C 1
ATOM 5600 O O . GLN A 1 744 ? 132.144 152.196 116.873 1.00 106.59 745 GLN A O 1
ATOM 5606 N N . GLY A 1 745 ? 133.278 153.870 115.911 1.00 111.22 746 GLY A N 1
ATOM 5607 C CA . GLY A 1 745 ? 132.351 153.998 114.798 1.00 110.86 746 GLY A CA 1
ATOM 5608 C C . GLY A 1 745 ? 131.222 154.961 115.100 1.00 111.91 746 GLY A C 1
ATOM 5609 O O . GLY A 1 745 ? 130.722 155.054 116.219 1.00 116.67 746 GLY A O 1
ATOM 5610 N N . THR A 1 746 ? 130.812 155.700 114.071 1.00 109.83 747 THR A N 1
ATOM 5611 C CA . THR A 1 746 ? 129.738 156.672 114.225 1.00 114.75 747 THR A CA 1
ATOM 5612 C C . THR A 1 746 ? 128.749 156.532 113.079 1.00 115.95 747 THR A C 1
ATOM 5613 O O . THR A 1 746 ? 129.103 156.109 111.979 1.00 118.21 747 THR A O 1
ATOM 5617 N N . GLN A 1 747 ? 127.499 156.890 113.348 1.00 118.68 748 GLN A N 1
ATOM 5618 C CA . GLN A 1 747 ? 126.417 156.640 112.406 1.00 121.36 748 GLN A CA 1
ATOM 5619 C C . GLN A 1 747 ? 126.164 157.900 111.589 1.00 126.86 748 GLN A C 1
ATOM 5620 O O . GLN A 1 747 ? 126.072 158.999 112.144 1.00 130.29 748 GLN A O 1
ATOM 5626 N N . VAL A 1 748 ? 126.052 157.735 110.2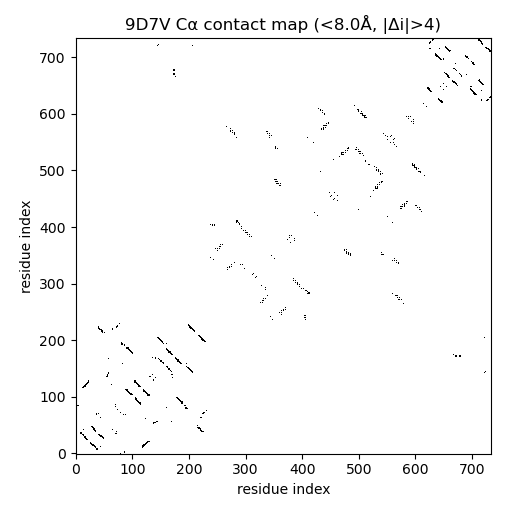73 1.00 126.73 749 VAL A N 1
ATOM 5627 C CA . VAL A 1 748 ? 125.703 158.809 109.356 1.00 130.58 749 VAL A CA 1
ATOM 5628 C C . VAL A 1 748 ? 124.425 158.400 108.640 1.00 130.67 749 VAL A C 1
ATOM 5629 O O . VAL A 1 748 ? 124.378 157.340 108.001 1.00 135.81 749 VAL A O 1
ATOM 5633 N N . THR A 1 749 ? 123.391 159.230 108.760 1.00 129.91 750 THR A N 1
ATOM 5634 C CA . THR A 1 749 ? 122.098 158.986 108.136 1.00 135.54 750 THR A CA 1
ATOM 5635 C C . THR A 1 749 ? 121.835 160.072 107.105 1.00 137.16 750 THR A C 1
ATOM 5636 O O . THR A 1 749 ? 121.937 161.263 107.414 1.00 139.04 750 THR A O 1
ATOM 5640 N N . VAL A 1 750 ? 121.503 159.660 105.886 1.00 139.64 751 VAL A N 1
ATOM 5641 C CA . VAL A 1 750 ? 121.137 160.577 104.814 1.00 147.38 751 VAL A CA 1
ATOM 5642 C C . VAL A 1 750 ? 119.659 160.372 104.517 1.00 142.76 751 VAL A C 1
ATOM 5643 O O . VAL A 1 750 ? 119.240 159.271 104.138 1.00 136.93 751 VAL A O 1
ATOM 5647 N N . SER A 1 751 ? 118.870 161.425 104.697 1.00 146.12 752 SER A N 1
ATOM 5648 C CA . SER A 1 751 ? 117.431 161.355 104.475 1.00 144.59 752 SER A CA 1
ATOM 5649 C C . SER A 1 751 ? 116.881 162.701 104.013 1.00 148.72 752 SER A C 1
ATOM 5650 O O . SER A 1 751 ? 116.354 163.474 104.813 1.00 143.73 752 SER A O 1
#

Foldseek 3Di:
DADQVVLQQDKFKEWEWEWEDAPNRTWIKIWIFIAHQQQFKTKTKIFTDVQDDLWDDVVCCCVTVVVPQPSAHEDPVCPLQHQCRRPPQQWKWKWKKKDWPPAKIKTKIKTWHCDDRYIYIYIYIYIDGGDCCDCTSVVQFDQFAAKFKWKKAFDVVLRWIKTKGKGWTAGQLFDIIIMIMIITMHGPDPDDGRGHHIWIKIKWWFWDDDPPDDGDMIMIMIGIYIGGDDDPPDADLQQVLLLVLLLVVLLVVLQLCLVVVAVVLVVQLVDLLVLLAPVLQCCQVPFLLVLQLVLLVLVLVDLVVVLCLVVDDDDCVNVVVVVDDDDSNRNSVSSNQLSSLLLNCQSPVLLSLQSQLVSVLSSLVNSVCNCVCVVPLCVPPNRRDSRNVSSVVSVVCNVVSSPRHDGDHDDADPDDDDDLCPDPQNVLLLLLLLLLLLLVLLCPPAVVVQCCVPVNDDVVVCVVLVNLLSVLLSVLSNVLSVVCSVDVVCLLVQQLVLLQVLLVLLCPLQDAVVVVDDDDDVVNSVSNNVNSNSSNSNLRNSLVVSVVVQVVVPHDDDSHVSSNSSSSSSNSSSSSNSCRHVVSVVVCVPDHSNCSSNVSSVSSVVSSVPVVVVCVPDDADWAKAKDFADEDEFQAKGKIKIAITRDFLQQWKKWKWWADVPDDIGTAWIRRRNRPRIDGDPVCPPQKDKDADRVRRMIMIMGGRDDQVRFTWMKMWTCPSYIDIHPTDTHGYD

Sequence (734 aa):
VSKGEELFTGVVPILVELDGDVNGHKFSVSGEGEGDATYGKLTLKLICTTGKLPVPWPTLVTTLGYGLQCFARYPDHMKQHDFFKSAMPEGYVQERTIFFKDDGNYKTRAEVKFEGDTLVNRIELKGIDFKEDGNILGHKLEYNYNSHNVYITADKQKNGIKANFKIRHNIEDGGVQLADHYQQNTPIGDGPVLLPDNHYLSYQSKLSKDPNEKRDHMVLLEFVTAAGITTPGWLSREQVFVLISAASVNLGSMMCYSILGGMIFGCFALFELLASLVFGNYLVHIGAKFMFVAGMFVSGGVTILFGVLDRVPDGPVFIAMCFLVRVMDAVSFAAAMTASSSILAKAFPNNVATVLGSLETFSGLGLILGPPVGGFLYQSFGYEVPFIVLGCVVLLMVPLNMYILPNYESDPGEHSFWKLIALPKVGLIAFVINSLSSCFGFLDPTLSLFVLEKFNLPAGYVGLVFLGMALSYAISSPLFGLLSDKRPPLRKWLLVFGNLITAGCYMLLGPVPILHIKSQLWLLVLILVVSGLSAGMSIIPTFPEILSCAHENGFEEGLSTLGLVSGLFSAMWSIGAFMGPTLGGFLYEKIGFEWAAAIQGLWALISGLAMGLFYLLEYSQVQLVESGGALVQPGGSLRLSCAASGFPVNRYSMRWYRQAPGKEREWVAGMSSAGDRSSYEDSVKGRFTISRDDARNTVYLQMNSLKPEDTAVYYCNVNVGFEYWGQGTQVTVS

B-factor: mean 135.32, std 24.99, range [81.27, 218.73]

GO terms:
  GO:0015311 monoamine:proton antiporter activity (F, IDA)
  GO:0015312 polyamine:proton antiporter activity (F, IDA)
  GO:0015848 spermidine transport (P, IDA)
  GO:0051610 serotonin uptake (P, IDA)
  GO:0000296 spermine transport (P, IDA)

Nearest PDB structures (foldseek):
  2hfc-assembly1_A  TM=9.900E-01  e=1.333E-35  Aequorea victoria
  1qyo-assembly1_A  TM=9.915E-01  e=2.775E-35  Aequorea victoria
  1gfl-assembly2_B  TM=9.913E-01  e=1.149E-34  Aequorea victoria
  4gf6-assembly1_B  TM=9.898E-01  e=9.134E-35  Aequorea victoria
  7ydq-assembly1_A  TM=9.815E-01  e=4.337E-34  Plasmodium falciparum 3D7

Solvent-accessible surface area: 35882 Å² total; per-residue (Å²): 141,28,165,2,57,146,80,15,94,29,95,19,55,4,57,0,51,0,70,5,6,2,53,61,97,152,8,31,0,39,3,99,17,82,1,12,11,89,45,1,55,6,33,0,53,0,37,0,73,66,40,122,19,24,2,13,18,5,0,0,0,1,2,0,5,3,2,8,4,1,3,2,111,12,56,109,75,11,69,94,32,9,9,3,10,9,17,2,64,98,0,4,15,3,76,3,26,0,87,14,123,118,19,2,29,1,83,6,144,3,45,2,53,47,91,70,76,56,5,14,2,100,4,94,1,90,1,79,68,9,97,132,134,14,43,3,35,29,93,103,23,60,89,27,6,7,29,32,51,1,118,4,60,36,30,168,162,109,64,0,0,57,7,87,8,92,3,38,4,8,17,68,59,0,9,23,6,58,0,31,0,85,2,55,0,30,19,86,12,149,44,123,27,46,72,7,89,104,15,72,0,43,9,53,1,56,16,43,104,53,128,121,53,163,127,50,10,0,32,0,58,4,70,17,70,5,37,40,64,124,99,92,60,229,96,50,160,78,45,50,60,0,73,88,6,1,17,46,33,20,47,27,22,50,53,39,137,50,68,83,78,97,176,81,134,35,65,65,10,111,102,24,52,92,14,0,59,71,49,1,36,130,2,26,146,92,21,4,15,137,0,6,20,44,0,11,127,60,35,0,21,24,12,48,87,66,12,68,18,61,205,42,98,119,18,126,74,69,84,38,82,37,108,90,15,77,74,73,43,6,62,3,97,1,7,17,48,0,1,2,7,6,5,5,11,65,13,22,92,124,62,21,3,35,9,24,0,60,17,57,29,77,6,13,81,0,55,86,78,12,106,65,17,38,50,150,48,127,139,49,112,24,143,78,64,5,20,62,84,34,0,65,83,42,54,119,62,48,89,90,7,87,182,17,7,23,119,58,145,38,123,71,36,178,75,70,40,204,88,5,76,79,44,87,48,4,38,41,2,17,61,1,9,31,8,13,12,6,3,93,14,6,5,74,77,10,1,35,78,15,4,94,108,116,52,111,46,91,75,68,122,9,34,125,25,74,66,22,21,25,122,23,41,20,112,4,0,40,97,43,0,80,102,0,32,128,148,73,92,88,25,55,104,40,5,17,98,0,1,88,74,2,6,35,8,10,73,79,11,1,13,17,80,142,68,140,79,168,29,82,79,196,56,12,80,95,22,6,49,54,6,0,88,1,15,0,20,0,22,9,0,1,3,10,25,16,25,41,10,2,72,144,62,54,11,44,70,30,13,8,5,14,1,32,2,0,1,6,23,10,2,38,89,9,45,0,52,99,42,2,44,56,79,3,47,150,59,41,140,148,102,10,2,67,114,2,1,8,64,17,2,103,113,1,89,78,1,6,97,40,1,14,93,36,21,87,155,114,141,90,102,22,88,2,80,15,64,47,25,55,139,24,128,64,58,27,72,30,132,1,34,0,43,15,56,44,10,84,1,79,190,84,28,6,13,1,7,20,38,25,98,84,142,152,98,87,29,3,0,0,22,2,45,78,42,118,83,49,19,42,33,118,84,4,124,71,38,8,61,17,40,49,41,50,104,174,48,25,4,39,0,39,3,51,67,5,116,89,108,2,30,0,31,3,34,0,6,2,30,55,18,72,25,69,84,10,122,20,20,73,2,34,7,87

InterPro domains:
  IPR011701 Major facilitator superfamily [PF07690] (43-354)
  IPR020846 Major facilitator superfamily domain [PS50850] (36-435)
  IPR036259 MFS transporter superfamily [G3DSA:1.20.1250.20] (27-218)
  IPR036259 MFS transporter superfamily [G3DSA:1.20.1250.20] (235-440)
  IPR036259 MFS transporter superfamily [SSF103473] (24-434)
  IPR050930 Major Facilitator Superfamily Vesicular Transporter [PTHR23506] (28-440)

Organism: Homo sapiens (NCBI:txid9606)

Radius of gyration: 31.8 Å; Cα contacts (8 Å, |Δi|>4): 1369; chains: 1; bounding box: 52×70×98 Å

Secondary structure (P-SEA, 3-state):
ccccccccccbbbbbbbbbbcccccccccccccccccccbbbbbbbbbccccccccccccccccccccccccccccccccccccccccccbbbbbbbbbccccbbbbbbbbbbbcccbbbbbbbbbbccccccccccccccccbbbbbbbbbbcccccccccccbbbbbbbccbbbbbbbbbbbbbbccccbbbbbccbbbbbbbbbbbbccccccbbbbbbbbbbbcccccccccaaaaaaaaaaaaaaaaaaaaacccccaaaaaaaaaaaaaacccccccccccaaaaaaaaaaaaaaaacccccccccccccccaaaaacaaaaaaaaaaaaaaaaaaaaaaacccaaaaaaaaaaaaaaaccccccccccccccccccccccaaaaaaaaaaaaaaaccbbbbbbcccccccccccccaaaaaaaaaaaaaaaaaaaacccaaaaaaaccccccccaaaaaaaaaaaaaaaaaaaaaaaaacccaaaaaaaaaaaaaaaaaaaccccccccccccaaaaaaaaaaaaaaaaacccaaaaaaaaaaaaacccccaaaaaaaaaaaaaaaaaaaaaaaaaaaaaaaccccccaaaaaaaaaaaaaaaaaaaaccccccbbbbbcccccccccccbbbbbbbcccccccbbbbbbbbccccccccccccccccccccccccccccccccccccccbbbbbbccccccccbbbbbbbbccbbbbcbbbbbbcc